Protein AF-A0A7X6QFK6-F1 (afdb_monomer)

Nearest PDB structures (foldseek):
  3dzd-ass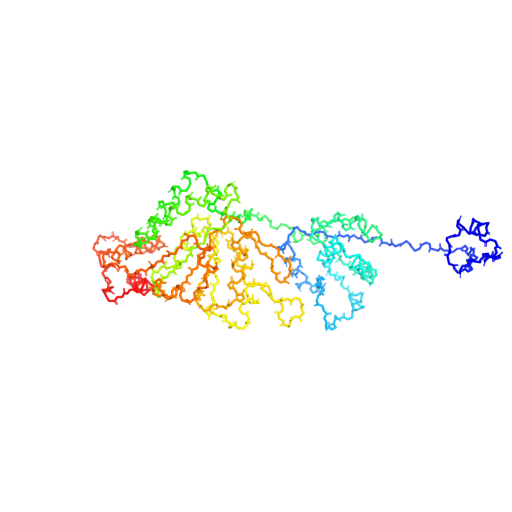embly1_B  TM=4.446E-01  e=6.321E-12  Aquifex aeolicus
  1ny6-assembly1_B  TM=6.479E-01  e=3.350E-08  Aquifex aeolicus
  6luf-assembly5_E  TM=6.424E-01  e=7.458E-08  Vibrio cholerae O395
  3m0e-assembly1_A  TM=6.246E-01  e=5.604E-08  Aquifex aeolicus
  1ny5-assembly1_A  TM=4.525E-01  e=1.952E-10  Aquifex aeolicus

Structure (mmCIF, N/CA/C/O backbone):
data_AF-A0A7X6QFK6-F1
#
_entry.id   AF-A0A7X6QFK6-F1
#
loop_
_atom_site.group_PDB
_atom_site.id
_atom_site.type_symbol
_atom_site.label_atom_id
_atom_site.label_alt_id
_atom_site.label_comp_id
_atom_site.label_asym_id
_atom_site.label_entity_id
_atom_site.label_seq_id
_atom_site.pdbx_PDB_ins_code
_atom_site.Cartn_x
_atom_site.Cartn_y
_atom_site.Cartn_z
_atom_site.occupancy
_atom_site.B_iso_or_equiv
_atom_site.auth_seq_id
_atom_site.auth_comp_id
_atom_site.auth_asym_id
_atom_site.auth_atom_id
_atom_site.pdbx_PDB_model_num
ATOM 1 N N . MET A 1 1 ? 51.053 -18.551 -40.494 1.00 74.31 1 MET A N 1
ATOM 2 C CA . MET A 1 1 ? 49.584 -18.649 -40.630 1.00 74.31 1 MET A CA 1
ATOM 3 C C . MET A 1 1 ? 49.160 -19.982 -40.041 1.00 74.31 1 MET A C 1
ATOM 5 O O . MET A 1 1 ? 49.882 -20.949 -40.244 1.00 74.31 1 MET A O 1
ATOM 9 N N . ILE A 1 2 ? 48.071 -20.024 -39.275 1.00 84.88 2 ILE A N 1
ATOM 10 C CA . ILE A 1 2 ? 47.589 -21.254 -38.631 1.00 84.88 2 ILE A CA 1
ATOM 11 C C . ILE A 1 2 ? 46.353 -21.729 -39.391 1.00 84.88 2 ILE A C 1
ATOM 13 O O . ILE A 1 2 ? 45.467 -20.930 -39.682 1.00 84.88 2 ILE A O 1
ATOM 17 N N . VAL A 1 3 ? 46.311 -23.015 -39.727 1.00 84.56 3 VAL A N 1
ATOM 18 C CA . VAL A 1 3 ? 45.181 -23.673 -40.389 1.00 84.56 3 VAL A CA 1
ATOM 19 C C . VAL A 1 3 ? 44.945 -25.019 -39.707 1.00 84.56 3 VAL A C 1
ATOM 21 O O . VAL A 1 3 ? 45.890 -25.616 -39.190 1.00 84.56 3 VAL A O 1
ATOM 24 N N . ARG A 1 4 ? 43.696 -25.492 -39.665 1.00 82.19 4 ARG A N 1
ATOM 25 C CA . ARG A 1 4 ? 43.393 -26.828 -39.132 1.00 82.19 4 ARG A CA 1
ATOM 26 C C . ARG A 1 4 ? 44.093 -27.913 -39.964 1.00 82.19 4 ARG A C 1
ATOM 28 O O . ARG A 1 4 ? 44.206 -27.771 -41.181 1.00 82.19 4 ARG A O 1
ATOM 35 N N . GLU A 1 5 ? 44.552 -28.985 -39.310 1.00 82.25 5 GLU A N 1
ATOM 36 C CA . GLU A 1 5 ? 45.359 -30.058 -39.929 1.00 82.25 5 GLU A CA 1
ATOM 37 C C . GLU A 1 5 ? 44.652 -30.692 -41.139 1.00 82.25 5 GLU A C 1
ATOM 39 O O . GLU A 1 5 ? 45.277 -30.894 -42.178 1.00 82.25 5 GLU A O 1
ATOM 44 N N . ASP A 1 6 ? 43.333 -30.885 -41.056 1.00 85.62 6 ASP A N 1
ATOM 45 C CA . ASP A 1 6 ? 42.484 -31.436 -42.121 1.00 85.62 6 ASP A CA 1
ATOM 46 C C . ASP A 1 6 ? 42.379 -30.545 -43.372 1.00 85.62 6 ASP A C 1
ATOM 48 O O . ASP A 1 6 ? 41.978 -31.003 -44.441 1.00 85.62 6 ASP A O 1
ATOM 52 N N . LEU A 1 7 ? 42.761 -29.272 -43.262 1.00 87.62 7 LEU A N 1
ATOM 53 C CA . LEU A 1 7 ? 42.743 -28.294 -44.351 1.00 87.62 7 LEU A CA 1
ATOM 54 C C . LEU A 1 7 ? 44.151 -27.928 -44.851 1.00 87.62 7 LEU A C 1
ATOM 56 O O . LEU A 1 7 ? 44.278 -27.143 -45.793 1.00 87.62 7 LEU A O 1
ATOM 60 N N . SER A 1 8 ? 45.202 -28.492 -44.250 1.00 87.12 8 SER A N 1
ATOM 61 C CA . SER A 1 8 ? 46.599 -28.120 -44.510 1.00 87.12 8 SER A CA 1
ATOM 62 C C . SER A 1 8 ? 47.038 -28.370 -45.960 1.00 87.12 8 SER A C 1
ATOM 64 O O . SER A 1 8 ? 47.570 -27.466 -46.603 1.00 87.12 8 SER A O 1
ATOM 66 N N . GLU A 1 9 ? 46.726 -29.537 -46.531 1.00 85.75 9 GLU A N 1
ATOM 67 C CA . GLU A 1 9 ? 47.045 -29.849 -47.934 1.00 85.75 9 GLU A CA 1
ATOM 68 C C . GLU A 1 9 ? 46.291 -28.951 -48.921 1.00 85.75 9 GLU A C 1
ATOM 70 O O . GLU A 1 9 ? 46.848 -28.492 -49.919 1.00 85.75 9 GLU A O 1
ATOM 75 N N . ARG A 1 10 ? 45.021 -28.641 -48.630 1.00 87.44 10 ARG A N 1
ATOM 76 C CA . ARG A 1 10 ? 44.223 -27.733 -49.469 1.00 87.44 10 ARG A CA 1
ATOM 77 C C . ARG A 1 10 ? 44.793 -26.319 -49.465 1.00 87.44 10 ARG A C 1
ATOM 79 O O . ARG A 1 10 ? 44.784 -25.664 -50.505 1.00 87.44 10 ARG A O 1
ATOM 86 N N . ALA A 1 11 ? 45.303 -25.858 -48.324 1.00 86.19 11 ALA A N 1
ATOM 87 C CA . ALA A 1 11 ? 45.937 -24.551 -48.215 1.00 86.19 11 ALA A CA 1
ATOM 88 C C . ALA A 1 11 ? 47.232 -24.467 -49.043 1.00 86.19 11 ALA A C 1
ATOM 90 O O . ALA A 1 11 ? 47.430 -23.473 -49.740 1.00 86.19 11 ALA A O 1
ATOM 91 N N . LEU A 1 12 ? 48.065 -25.516 -49.040 1.00 89.69 12 LEU A N 1
ATOM 92 C CA . LEU A 1 12 ? 49.269 -25.583 -49.884 1.00 89.69 12 LEU A CA 1
ATOM 93 C C . LEU A 1 12 ? 48.922 -25.576 -51.379 1.00 89.69 12 LEU A C 1
ATOM 95 O O . LEU A 1 12 ? 49.557 -24.871 -52.158 1.00 89.69 12 LEU A O 1
ATOM 99 N N . ASN A 1 13 ? 47.865 -26.290 -51.772 1.00 87.88 13 ASN A N 1
ATOM 100 C CA . ASN A 1 13 ? 47.426 -26.343 -53.168 1.00 87.88 13 ASN A CA 1
ATOM 101 C C . ASN A 1 13 ? 46.854 -25.010 -53.675 1.00 87.88 13 ASN A C 1
ATOM 103 O O . ASN A 1 13 ? 47.034 -24.671 -54.844 1.00 87.88 13 ASN A O 1
ATOM 107 N N . HIS A 1 14 ? 46.154 -24.253 -52.825 1.00 90.19 14 HIS A N 1
ATOM 108 C CA . HIS A 1 14 ? 45.553 -22.976 -53.222 1.00 90.19 14 HIS A CA 1
ATOM 109 C C . HIS A 1 14 ? 46.510 -21.787 -53.149 1.00 90.19 14 HIS A C 1
ATOM 111 O O . HIS A 1 14 ? 46.311 -20.809 -53.870 1.00 90.19 14 HIS A O 1
ATOM 117 N N . PHE A 1 15 ? 47.556 -21.871 -52.327 1.00 89.00 15 PHE A N 1
ATOM 118 C CA . PHE A 1 15 ? 48.525 -20.792 -52.145 1.00 89.00 15 PHE A CA 1
ATOM 119 C C . PHE A 1 15 ? 49.977 -21.270 -52.336 1.00 89.00 15 PHE A C 1
ATOM 121 O O . PHE A 1 15 ? 50.819 -21.035 -51.465 1.00 89.00 15 PHE A O 1
ATOM 128 N N . PRO A 1 16 ? 50.307 -21.888 -53.488 1.00 85.31 16 PRO A N 1
ATOM 129 C CA . PRO A 1 16 ? 51.592 -22.561 -53.700 1.00 85.31 16 PRO A CA 1
ATOM 130 C C . PRO A 1 16 ? 52.786 -21.602 -53.789 1.00 85.31 16 PRO A C 1
ATOM 132 O O . PRO A 1 16 ? 53.926 -22.026 -53.674 1.00 85.31 16 PRO A O 1
ATOM 135 N N . PHE A 1 17 ? 52.538 -20.307 -54.003 1.00 88.50 17 PHE A N 1
ATOM 136 C CA . PHE A 1 17 ? 53.576 -19.270 -54.038 1.00 88.50 17 PHE A CA 1
ATOM 137 C C . PHE A 1 17 ? 53.735 -18.529 -52.704 1.00 88.50 17 PHE A C 1
ATOM 139 O O . PHE A 1 17 ? 54.580 -17.645 -52.592 1.00 88.50 17 PHE A O 1
ATOM 146 N N . VAL A 1 18 ? 52.888 -18.840 -51.718 1.00 87.50 18 VAL A N 1
ATOM 147 C CA . VAL A 1 18 ? 52.892 -18.196 -50.395 1.00 87.50 18 VAL A CA 1
ATOM 148 C C . VAL A 1 18 ? 53.382 -19.165 -49.319 1.00 87.50 18 VAL A C 1
ATOM 150 O O . VAL A 1 18 ? 54.033 -18.735 -48.369 1.00 87.50 18 VAL A O 1
ATOM 153 N N . PHE A 1 19 ? 53.091 -20.464 -49.456 1.00 86.50 19 PHE A N 1
ATOM 154 C CA . PHE A 1 19 ? 53.460 -21.483 -48.475 1.00 86.50 19 PHE A CA 1
ATOM 155 C C . PHE A 1 19 ? 54.061 -22.716 -49.146 1.00 86.50 19 PHE A C 1
ATOM 157 O O . PHE A 1 19 ? 53.434 -23.322 -50.009 1.00 86.50 19 PHE A O 1
ATOM 164 N N . ASP A 1 20 ? 55.236 -23.130 -48.672 1.00 85.75 20 ASP A N 1
ATOM 165 C CA . ASP A 1 20 ? 55.947 -24.282 -49.236 1.00 85.75 20 ASP A CA 1
ATOM 166 C C . ASP A 1 20 ? 55.657 -25.592 -48.490 1.00 85.75 20 ASP A C 1
ATOM 168 O O . ASP A 1 20 ? 55.688 -26.672 -49.078 1.00 85.75 20 ASP A O 1
ATOM 172 N N . LYS A 1 21 ? 55.428 -25.526 -47.170 1.00 87.62 21 LYS A N 1
ATOM 173 C CA . LYS A 1 21 ? 55.249 -26.698 -46.296 1.00 87.62 21 LYS A CA 1
ATOM 174 C C . LYS A 1 21 ? 54.361 -26.386 -45.095 1.00 87.62 21 LYS A C 1
ATOM 176 O O . LYS A 1 21 ? 54.321 -25.254 -44.616 1.00 87.62 21 LYS A O 1
ATOM 181 N N . CYS A 1 22 ? 53.718 -27.423 -44.562 1.00 85.19 22 CYS A N 1
ATOM 182 C CA . CYS A 1 22 ? 52.995 -27.379 -43.294 1.00 85.19 22 CYS A CA 1
ATOM 183 C C . CYS A 1 22 ? 53.758 -28.146 -42.210 1.00 85.19 22 CYS A C 1
ATOM 185 O O . CYS A 1 22 ? 54.304 -29.218 -42.465 1.00 85.19 22 CYS A O 1
ATOM 187 N N . TYR A 1 23 ? 53.750 -27.604 -40.994 1.00 84.31 23 TYR A N 1
ATOM 188 C CA . TYR A 1 23 ? 54.300 -28.242 -39.801 1.00 84.31 23 TYR A CA 1
ATOM 189 C C . TYR A 1 23 ? 53.228 -28.230 -38.707 1.00 84.31 23 TYR A C 1
ATOM 191 O O . TYR A 1 23 ? 52.547 -27.210 -38.554 1.00 84.31 23 TYR A O 1
ATOM 199 N N . PRO A 1 24 ? 53.052 -29.323 -37.948 1.00 80.25 24 PRO A N 1
ATOM 200 C CA . PRO A 1 24 ? 52.184 -29.296 -36.784 1.00 80.25 24 PRO A CA 1
ATOM 201 C C . PRO A 1 24 ? 52.783 -28.352 -35.732 1.00 80.25 24 PRO A C 1
ATOM 203 O O . PRO A 1 24 ? 53.994 -28.343 -35.513 1.00 80.25 24 PRO A O 1
ATOM 206 N N . ILE A 1 25 ? 51.935 -27.539 -35.095 1.00 79.88 25 ILE A N 1
ATOM 207 C CA . ILE A 1 25 ? 52.366 -26.548 -34.087 1.00 79.88 25 ILE A CA 1
ATOM 208 C C . ILE A 1 25 ? 52.983 -27.240 -32.865 1.00 79.88 25 ILE A C 1
ATOM 210 O O . ILE A 1 25 ? 53.887 -26.696 -32.236 1.00 79.88 25 ILE A O 1
ATOM 214 N N . TYR A 1 26 ? 52.533 -28.461 -32.575 1.00 72.25 26 TYR A N 1
ATOM 215 C CA . TYR A 1 26 ? 53.070 -29.310 -31.523 1.00 72.25 26 TYR A CA 1
ATOM 216 C C . TYR A 1 26 ? 53.532 -30.642 -32.128 1.00 72.25 26 TYR A C 1
ATOM 218 O O . TYR A 1 26 ? 52.830 -31.193 -32.982 1.00 72.25 26 TYR A O 1
ATOM 226 N N . PRO A 1 27 ? 54.692 -31.184 -31.721 1.00 68.75 27 PRO A N 1
ATOM 227 C CA . PRO A 1 27 ? 55.084 -32.534 -32.107 1.00 68.75 27 PRO A CA 1
ATOM 228 C C . PRO A 1 27 ? 54.018 -33.521 -31.617 1.00 68.75 27 PRO A C 1
ATOM 230 O O . PRO A 1 27 ? 53.600 -33.445 -30.462 1.00 68.75 27 PRO A O 1
ATOM 233 N N . LYS A 1 28 ? 53.561 -34.435 -32.487 1.00 57.19 28 LYS A N 1
ATOM 234 C CA . LYS A 1 28 ? 52.674 -35.528 -32.060 1.00 57.19 28 LYS A CA 1
ATOM 235 C C . LYS A 1 28 ? 53.421 -36.305 -30.968 1.00 57.19 28 LYS A C 1
ATOM 237 O O . LYS A 1 28 ? 54.517 -36.789 -31.266 1.00 57.19 28 LYS A O 1
ATOM 242 N N . PRO A 1 29 ? 52.904 -36.382 -29.729 1.00 51.09 29 PRO A N 1
ATOM 243 C CA . PRO A 1 29 ? 53.565 -37.164 -28.700 1.00 51.09 29 PRO A CA 1
ATOM 244 C C . PRO A 1 29 ? 53.662 -38.608 -29.196 1.00 51.09 29 PRO A C 1
ATOM 246 O O . PRO A 1 29 ? 52.747 -39.111 -29.857 1.00 51.09 29 PRO A O 1
ATOM 249 N N . ALA A 1 30 ? 54.799 -39.258 -28.937 1.00 50.25 30 ALA A N 1
ATOM 250 C CA . ALA A 1 30 ? 54.877 -40.702 -29.086 1.00 50.25 30 ALA A CA 1
ATOM 251 C C . ALA A 1 30 ? 53.723 -41.290 -28.268 1.00 50.25 30 ALA A C 1
ATOM 253 O O . ALA A 1 30 ? 53.511 -40.853 -27.139 1.00 50.25 30 ALA A O 1
ATOM 254 N N . MET A 1 31 ? 52.949 -42.214 -28.843 1.00 48.03 31 MET A N 1
ATOM 255 C CA . MET A 1 31 ? 51.958 -42.963 -28.075 1.00 48.03 31 MET A CA 1
ATOM 256 C C . MET A 1 31 ? 52.710 -43.779 -27.021 1.00 48.03 31 MET A C 1
ATOM 258 O O . MET A 1 31 ? 53.103 -44.918 -27.266 1.00 48.03 31 MET A O 1
ATOM 262 N N . GLU A 1 32 ? 52.955 -43.177 -25.862 1.00 42.97 32 GLU A N 1
ATOM 263 C CA . GLU A 1 32 ? 53.279 -43.909 -24.658 1.00 42.97 32 GLU A CA 1
ATOM 264 C C . GLU A 1 32 ? 52.001 -44.642 -24.257 1.00 42.97 32 GLU A C 1
ATOM 266 O O . GLU A 1 32 ? 50.949 -44.058 -23.997 1.00 42.97 32 GLU A O 1
ATOM 271 N N . SER A 1 33 ? 52.080 -45.968 -24.294 1.00 48.78 33 SER A N 1
ATOM 272 C CA . SER A 1 33 ? 51.096 -46.869 -23.713 1.00 48.78 33 SER A CA 1
ATOM 273 C C . SER A 1 33 ? 50.981 -46.561 -22.220 1.00 48.78 33 SER A C 1
ATOM 275 O O . SER A 1 33 ? 51.741 -47.100 -21.417 1.00 48.78 33 SER A O 1
ATOM 277 N N . GLY A 1 34 ? 50.077 -45.650 -21.869 1.00 46.41 34 GLY A N 1
ATOM 278 C CA . GLY A 1 34 ? 49.963 -45.163 -20.502 1.00 46.41 34 GLY A CA 1
ATOM 279 C C . GLY A 1 34 ? 49.244 -43.834 -20.311 1.00 46.41 34 GLY A C 1
ATOM 280 O O . GLY A 1 34 ? 49.260 -43.353 -19.184 1.00 46.41 34 GLY A O 1
ATOM 281 N N . ASP A 1 35 ? 48.589 -43.256 -21.326 1.00 36.50 35 ASP A N 1
ATOM 282 C CA . ASP A 1 35 ? 47.618 -42.190 -21.069 1.00 36.50 35 ASP A CA 1
ATOM 283 C C . ASP A 1 35 ? 46.453 -42.793 -20.277 1.00 36.50 35 ASP A C 1
ATOM 285 O O . ASP A 1 35 ? 45.477 -43.317 -20.822 1.00 36.50 35 ASP A O 1
ATOM 289 N N . THR A 1 36 ? 46.563 -42.751 -18.950 1.00 38.53 36 THR A N 1
ATOM 290 C CA . THR A 1 36 ? 45.394 -42.743 -18.087 1.00 38.53 36 THR A CA 1
ATOM 291 C C . THR A 1 36 ? 44.536 -41.594 -18.579 1.00 38.53 36 THR A C 1
ATOM 293 O O . THR A 1 36 ? 44.833 -40.434 -18.304 1.00 38.53 36 THR A O 1
ATOM 296 N N . ILE A 1 37 ? 43.487 -41.913 -19.339 1.00 40.56 37 ILE A N 1
ATOM 297 C CA . ILE A 1 37 ? 42.367 -41.002 -19.534 1.00 40.56 37 ILE A CA 1
ATOM 298 C C . ILE A 1 37 ? 41.998 -40.569 -18.120 1.00 40.56 37 ILE A C 1
ATOM 300 O O . ILE A 1 37 ? 41.553 -41.398 -17.324 1.00 40.56 37 ILE A O 1
ATOM 304 N N . HIS A 1 38 ? 42.267 -39.310 -17.776 1.00 42.09 38 HIS A N 1
ATOM 305 C CA . HIS A 1 38 ? 41.799 -38.744 -16.525 1.00 42.09 38 HIS A CA 1
ATOM 306 C C . HIS A 1 38 ? 40.276 -38.808 -16.591 1.00 42.09 38 HIS A C 1
ATOM 308 O O . HIS A 1 38 ? 39.628 -37.984 -17.231 1.00 42.09 38 HIS A O 1
ATOM 314 N N . THR A 1 39 ? 39.693 -39.847 -15.998 1.00 42.06 39 THR A N 1
ATOM 315 C CA . THR A 1 39 ? 38.255 -39.927 -15.799 1.00 42.06 39 THR A CA 1
ATOM 316 C C . THR A 1 39 ? 37.918 -38.831 -14.805 1.00 42.06 39 THR A C 1
ATOM 318 O O . THR A 1 39 ? 38.111 -39.004 -13.601 1.00 42.06 39 THR A O 1
ATOM 321 N N . VAL A 1 40 ? 37.483 -37.676 -15.309 1.00 53.78 40 VAL A N 1
ATOM 322 C CA . VAL A 1 40 ? 36.908 -36.624 -14.474 1.00 53.78 40 VAL A CA 1
ATOM 323 C C . VAL A 1 40 ? 35.682 -37.243 -13.813 1.00 53.78 40 VAL A C 1
ATOM 325 O O . VAL A 1 40 ? 34.710 -37.597 -14.483 1.00 53.78 40 VAL A O 1
ATOM 328 N N . SER A 1 41 ? 35.757 -37.465 -12.502 1.00 64.38 41 SER A N 1
ATOM 329 C CA . SER A 1 41 ? 34.610 -37.938 -11.736 1.00 64.38 41 SER A CA 1
ATOM 330 C C . SER A 1 41 ? 33.581 -36.816 -11.724 1.00 64.38 41 SER A C 1
ATOM 332 O O . SER A 1 41 ? 33.736 -35.840 -10.990 1.00 64.38 41 SER A O 1
ATOM 334 N N . ARG A 1 42 ? 32.544 -36.944 -12.556 1.00 81.31 42 ARG A N 1
ATOM 335 C CA . ARG A 1 42 ? 31.425 -35.999 -12.583 1.00 81.31 42 ARG A CA 1
ATOM 336 C C . ARG A 1 42 ? 30.804 -35.916 -11.191 1.00 81.31 42 ARG A C 1
ATOM 338 O O . ARG A 1 42 ? 30.579 -36.931 -10.533 1.00 81.31 42 ARG A O 1
ATOM 345 N N . LYS A 1 43 ? 30.557 -34.696 -10.733 1.00 85.56 43 LYS A N 1
ATOM 346 C CA . LYS A 1 43 ? 29.966 -34.405 -9.431 1.00 85.56 43 LYS A CA 1
ATOM 347 C C . LYS A 1 43 ? 28.453 -34.575 -9.503 1.00 85.56 43 LYS A C 1
ATOM 349 O O . LYS A 1 43 ? 27.838 -34.525 -10.571 1.00 85.56 43 LYS A O 1
ATOM 354 N N . ARG A 1 44 ? 27.839 -34.751 -8.338 1.00 88.62 44 ARG A N 1
ATOM 355 C CA . ARG A 1 44 ? 26.387 -34.674 -8.201 1.00 88.62 44 ARG A CA 1
ATOM 356 C C . ARG A 1 44 ? 26.007 -33.249 -7.825 1.00 88.62 44 ARG A C 1
ATOM 358 O O . ARG A 1 44 ? 26.570 -32.701 -6.880 1.00 88.62 44 ARG A O 1
ATOM 365 N N . LEU A 1 45 ? 25.082 -32.667 -8.577 1.00 93.69 45 LEU A N 1
ATOM 366 C CA . LEU A 1 45 ? 24.488 -31.374 -8.265 1.00 93.69 45 LEU A CA 1
ATOM 367 C C . LEU A 1 45 ? 23.323 -31.583 -7.297 1.00 93.69 45 LEU A C 1
ATOM 369 O O . LEU A 1 45 ? 22.616 -32.589 -7.399 1.00 93.69 45 LEU A O 1
ATOM 373 N N . TYR A 1 46 ? 23.092 -30.641 -6.389 1.00 95.44 46 TYR A N 1
ATOM 374 C CA . TYR A 1 46 ? 21.926 -30.687 -5.516 1.00 95.44 46 TYR A CA 1
ATOM 375 C C . TYR A 1 46 ? 20.990 -29.513 -5.760 1.00 95.44 46 TYR A C 1
ATOM 377 O O . TYR A 1 46 ? 21.435 -28.397 -6.001 1.00 95.44 46 TYR A O 1
ATOM 385 N N . THR A 1 47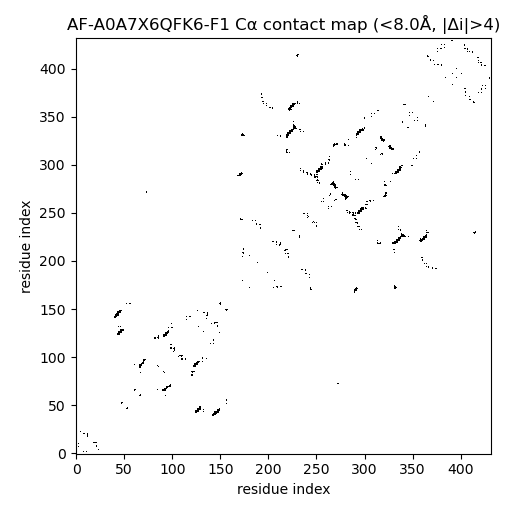 ? 19.685 -29.753 -5.711 1.00 93.56 47 THR A N 1
ATOM 386 C CA . THR A 1 47 ? 18.678 -28.713 -5.920 1.00 93.56 47 THR A CA 1
ATOM 387 C C . THR A 1 47 ? 17.980 -28.334 -4.628 1.00 93.56 47 THR A C 1
ATOM 389 O O . THR A 1 47 ? 17.724 -29.192 -3.785 1.00 93.56 47 THR A O 1
ATOM 392 N N . TYR A 1 48 ? 17.603 -27.066 -4.509 1.00 92.38 48 TYR A N 1
ATOM 393 C CA . TYR A 1 48 ? 16.676 -26.578 -3.490 1.00 92.38 48 TYR A CA 1
ATOM 394 C C . TYR A 1 48 ? 15.474 -25.891 -4.150 1.00 92.38 48 TYR A C 1
ATOM 396 O O . TYR A 1 48 ? 15.557 -25.387 -5.270 1.00 92.38 48 TYR A O 1
ATOM 404 N N . SER A 1 49 ? 14.330 -25.880 -3.469 1.00 86.25 49 SER A N 1
ATOM 405 C CA . SER A 1 49 ? 13.040 -25.520 -4.077 1.00 86.25 49 SER A CA 1
ATOM 406 C C . SER A 1 49 ? 12.798 -24.011 -4.178 1.00 86.25 49 SER A C 1
ATOM 408 O O . SER A 1 49 ? 12.276 -23.533 -5.182 1.00 86.25 49 SER A O 1
ATOM 410 N N . ASN A 1 50 ? 13.153 -23.246 -3.144 1.00 81.25 50 ASN A N 1
ATOM 411 C CA . ASN A 1 50 ? 12.936 -21.799 -3.079 1.00 81.25 50 ASN A CA 1
ATOM 412 C C . ASN A 1 50 ? 13.885 -21.133 -2.064 1.00 81.25 50 ASN A C 1
ATOM 414 O O . ASN A 1 50 ? 14.649 -21.807 -1.375 1.00 81.25 50 ASN A O 1
ATOM 418 N N . ASN A 1 51 ? 13.809 -19.805 -1.942 1.00 77.00 51 ASN A N 1
ATOM 419 C CA . ASN A 1 51 ? 14.658 -19.040 -1.023 1.00 77.00 51 ASN A CA 1
ATOM 420 C C . ASN A 1 51 ? 14.466 -19.425 0.451 1.00 77.00 51 ASN A C 1
ATOM 422 O O . ASN A 1 51 ? 15.442 -19.447 1.189 1.00 77.00 51 ASN A O 1
ATOM 426 N N . ALA A 1 52 ? 13.254 -19.792 0.879 1.00 74.56 52 ALA A N 1
ATOM 427 C CA . ALA A 1 52 ? 13.032 -20.263 2.249 1.00 74.56 52 ALA A CA 1
ATOM 428 C C . ALA A 1 52 ? 13.744 -21.605 2.504 1.00 74.56 52 ALA A C 1
ATOM 430 O O . ALA A 1 52 ? 14.284 -21.843 3.582 1.00 74.56 52 ALA A O 1
ATOM 431 N N . HIS A 1 53 ? 13.799 -22.484 1.498 1.00 84.88 53 HIS A N 1
ATOM 432 C CA . HIS A 1 53 ? 14.587 -23.712 1.568 1.00 84.88 53 HIS A CA 1
ATOM 433 C C . HIS A 1 53 ? 16.093 -23.398 1.612 1.00 84.88 53 HIS A C 1
ATOM 435 O O . HIS A 1 53 ? 16.808 -24.009 2.400 1.00 84.88 53 HIS A O 1
ATOM 441 N N . LEU A 1 54 ? 16.561 -22.402 0.850 1.00 85.38 54 LEU A N 1
ATOM 442 C CA . LEU A 1 54 ? 17.948 -21.923 0.903 1.00 85.38 54 LEU A CA 1
ATOM 443 C C . LEU A 1 54 ? 18.333 -21.369 2.282 1.00 85.38 54 LEU A C 1
ATOM 445 O O . LEU A 1 54 ? 19.385 -21.726 2.804 1.00 85.38 54 LEU A O 1
ATOM 449 N N . GLU A 1 55 ? 17.476 -20.556 2.901 1.00 79.00 55 GLU A N 1
ATOM 450 C CA . GLU A 1 55 ? 17.692 -20.035 4.259 1.00 79.00 55 GLU A CA 1
ATOM 451 C C . GLU A 1 55 ? 17.853 -21.172 5.276 1.00 79.00 55 GLU A C 1
ATOM 453 O O . GLU A 1 55 ? 18.800 -21.169 6.061 1.00 79.00 55 GLU A O 1
ATOM 458 N N . ARG A 1 56 ? 17.020 -22.216 5.193 1.00 82.62 56 ARG A N 1
ATOM 459 C CA . ARG A 1 56 ? 17.149 -23.408 6.051 1.00 82.62 56 ARG A CA 1
ATOM 460 C C . ARG A 1 56 ? 18.454 -24.174 5.816 1.00 82.62 56 ARG A C 1
ATOM 462 O O . ARG A 1 56 ? 19.028 -24.704 6.764 1.00 82.62 56 ARG A O 1
ATOM 469 N N . ILE A 1 57 ? 18.944 -24.230 4.576 1.00 84.62 57 ILE A N 1
ATOM 470 C CA . ILE A 1 57 ? 20.252 -24.827 4.257 1.00 84.62 57 ILE A CA 1
ATOM 471 C C . ILE A 1 57 ? 21.379 -24.009 4.899 1.00 84.62 57 ILE A C 1
ATOM 473 O O . ILE A 1 57 ? 22.301 -24.591 5.468 1.00 84.62 57 ILE A O 1
ATOM 477 N N . ILE A 1 58 ? 21.291 -22.676 4.855 1.00 79.06 58 ILE A N 1
ATOM 478 C CA . ILE A 1 58 ? 22.256 -21.768 5.493 1.00 79.06 58 ILE A CA 1
ATOM 479 C C . ILE A 1 58 ? 22.253 -21.963 7.011 1.00 79.06 58 ILE A C 1
ATOM 481 O O . ILE A 1 58 ? 23.313 -22.117 7.615 1.00 79.06 58 ILE A O 1
ATOM 485 N N . GLU A 1 59 ? 21.076 -22.006 7.634 1.00 76.62 59 GLU A N 1
ATOM 486 C CA . GLU A 1 59 ? 20.938 -22.254 9.071 1.00 76.62 59 GLU A CA 1
ATOM 487 C C . GLU A 1 59 ? 21.528 -23.609 9.473 1.00 76.62 59 GLU A C 1
ATOM 489 O O . GLU A 1 59 ? 22.289 -23.687 10.440 1.00 76.62 59 GLU A O 1
ATOM 494 N N . LEU A 1 60 ? 21.243 -24.668 8.708 1.00 85.38 60 LEU A N 1
ATOM 495 C CA . LEU A 1 60 ? 21.821 -25.994 8.924 1.00 85.38 60 LEU A CA 1
ATOM 496 C C . LEU A 1 60 ? 23.346 -25.966 8.795 1.00 85.38 60 LEU A C 1
ATOM 498 O O . LEU A 1 60 ? 24.046 -26.560 9.621 1.00 85.38 60 LEU A O 1
ATOM 502 N N . ALA A 1 61 ? 23.870 -25.267 7.786 1.00 80.69 61 ALA A N 1
ATOM 503 C CA . ALA A 1 61 ? 25.303 -25.123 7.581 1.00 80.69 61 ALA A CA 1
ATOM 504 C C . ALA A 1 61 ? 25.965 -24.413 8.772 1.00 80.69 61 ALA A C 1
ATOM 506 O O . ALA A 1 61 ? 26.962 -24.908 9.293 1.00 80.69 61 ALA A O 1
ATOM 507 N N . ILE A 1 62 ? 25.361 -23.337 9.288 1.00 75.19 62 ILE A N 1
ATOM 508 C CA . ILE A 1 62 ? 25.829 -22.636 10.495 1.00 75.19 62 ILE A CA 1
ATOM 509 C C . ILE A 1 62 ? 25.800 -23.568 11.714 1.00 75.19 62 ILE A C 1
ATOM 511 O O . ILE A 1 62 ? 26.802 -23.689 12.418 1.00 75.19 62 ILE A O 1
ATOM 515 N N . GLN A 1 63 ? 24.686 -24.270 11.949 1.00 79.50 63 GLN A N 1
ATOM 516 C CA . GLN A 1 63 ? 24.530 -25.188 13.086 1.00 79.50 63 GLN A CA 1
ATOM 517 C C . GLN A 1 63 ? 25.562 -26.320 13.076 1.00 79.50 63 GLN A C 1
ATOM 519 O O . GLN A 1 63 ? 26.049 -26.732 14.129 1.00 79.50 63 GLN A O 1
ATOM 524 N N . ARG A 1 64 ? 25.903 -26.831 11.889 1.00 82.31 64 ARG A N 1
ATOM 525 C CA . ARG A 1 64 ? 26.886 -27.909 11.708 1.00 82.31 64 ARG A CA 1
ATOM 526 C C . ARG A 1 64 ? 28.303 -27.417 11.447 1.00 82.31 64 ARG A C 1
ATOM 528 O O . ARG A 1 64 ? 29.193 -28.242 11.246 1.00 82.31 64 ARG A O 1
ATOM 535 N N . ASN A 1 65 ? 28.514 -26.102 11.475 1.00 80.25 65 ASN A N 1
ATOM 536 C CA . ASN A 1 65 ? 29.789 -25.468 11.165 1.00 80.25 65 ASN A CA 1
ATOM 537 C C . ASN A 1 65 ? 30.345 -25.903 9.788 1.00 80.25 65 ASN A C 1
ATOM 539 O O . ASN A 1 65 ? 31.548 -26.109 9.622 1.00 80.25 65 ASN A O 1
ATOM 543 N N . ILE A 1 66 ? 29.445 -26.094 8.817 1.00 82.81 66 ILE A N 1
ATOM 544 C CA . ILE A 1 66 ? 29.751 -26.362 7.411 1.00 82.81 66 ILE A CA 1
ATOM 545 C C . ILE A 1 66 ? 29.981 -25.006 6.735 1.00 82.81 66 ILE A C 1
ATOM 547 O O . ILE A 1 66 ? 29.105 -24.141 6.809 1.00 82.81 66 ILE A O 1
ATOM 551 N N . PRO A 1 67 ? 31.119 -24.787 6.060 1.00 79.12 67 PRO A N 1
ATOM 552 C CA . PRO A 1 67 ? 31.332 -23.545 5.333 1.00 79.12 67 PRO A CA 1
ATOM 553 C C . PRO A 1 67 ? 30.322 -23.421 4.182 1.00 79.12 67 PRO A C 1
ATOM 555 O O . PRO A 1 67 ? 30.166 -24.348 3.389 1.00 79.12 67 PRO A O 1
ATOM 558 N N . PHE A 1 68 ? 29.642 -22.280 4.094 1.00 81.69 68 PHE A N 1
ATOM 559 C CA . PHE A 1 68 ? 28.618 -22.016 3.084 1.00 81.69 68 PHE A CA 1
ATOM 560 C C . PHE A 1 68 ? 28.971 -20.768 2.272 1.00 81.69 68 PHE A C 1
ATOM 562 O O . PHE A 1 68 ? 29.313 -19.733 2.847 1.00 81.69 68 PHE A O 1
ATOM 569 N N . PHE A 1 69 ? 28.864 -20.852 0.945 1.00 76.44 69 PHE A N 1
ATOM 570 C CA . PHE A 1 69 ? 29.191 -19.760 0.027 1.00 76.44 69 PHE A CA 1
ATOM 571 C C . PHE A 1 69 ? 28.090 -19.560 -1.006 1.00 76.44 69 PHE A C 1
ATOM 573 O O . PHE A 1 69 ? 27.551 -20.522 -1.544 1.00 76.44 69 PHE A O 1
ATOM 580 N N . THR A 1 70 ? 27.808 -18.299 -1.330 1.00 73.19 70 THR A N 1
ATOM 581 C CA . THR A 1 70 ? 26.968 -17.925 -2.474 1.00 73.19 70 THR A CA 1
ATOM 582 C C . THR A 1 70 ? 27.790 -17.069 -3.422 1.00 73.19 70 THR A C 1
ATOM 584 O O . THR A 1 70 ? 28.537 -16.187 -2.986 1.00 73.19 70 THR A O 1
ATOM 587 N N . PHE A 1 71 ? 27.674 -17.318 -4.723 1.00 64.94 71 PHE A N 1
ATOM 588 C CA . PHE A 1 71 ? 28.328 -16.471 -5.712 1.00 64.94 71 PHE A CA 1
ATOM 589 C C . PHE A 1 71 ? 27.493 -15.224 -5.977 1.00 64.94 71 PHE A C 1
ATOM 591 O O . PHE A 1 71 ? 26.483 -15.267 -6.674 1.00 64.94 71 PHE A O 1
ATOM 598 N N . ASN A 1 72 ? 27.956 -14.092 -5.455 1.00 52.16 72 ASN A N 1
ATOM 599 C CA . ASN A 1 72 ? 27.456 -12.776 -5.824 1.00 52.16 72 ASN A CA 1
ATOM 600 C C . ASN A 1 72 ? 28.586 -12.042 -6.561 1.00 52.16 72 ASN A C 1
ATOM 602 O O . ASN A 1 72 ? 29.702 -11.980 -6.050 1.00 52.16 72 ASN A O 1
ATOM 606 N N . GLN A 1 73 ? 28.345 -11.512 -7.764 1.00 38.97 73 GLN A N 1
ATOM 607 C CA . GLN A 1 73 ? 29.390 -10.992 -8.676 1.00 38.97 73 GLN A CA 1
ATOM 608 C C . GLN A 1 73 ? 30.131 -9.724 -8.188 1.00 38.97 73 GLN A C 1
ATOM 610 O O . GLN A 1 73 ? 30.840 -9.072 -8.953 1.00 38.97 73 GLN A O 1
ATOM 615 N N . ALA A 1 74 ? 30.018 -9.369 -6.909 1.00 35.34 74 ALA A N 1
ATOM 616 C CA . ALA A 1 74 ? 30.636 -8.200 -6.305 1.00 35.34 74 ALA A CA 1
ATOM 617 C C . ALA A 1 74 ? 31.604 -8.587 -5.171 1.00 35.34 74 ALA A C 1
ATOM 619 O O . ALA A 1 74 ? 31.286 -8.420 -3.997 1.00 35.34 74 ALA A O 1
ATOM 620 N N . THR A 1 75 ? 32.826 -9.031 -5.490 1.00 31.73 75 THR A N 1
ATOM 621 C CA . THR A 1 75 ? 33.905 -9.115 -4.484 1.00 31.73 75 THR A CA 1
ATOM 622 C C . THR A 1 75 ? 35.184 -8.430 -4.964 1.00 31.73 75 THR A C 1
ATOM 624 O O . THR A 1 75 ? 35.907 -8.938 -5.816 1.00 31.73 75 THR A O 1
ATOM 627 N N . LYS A 1 76 ? 35.473 -7.258 -4.373 1.00 30.81 76 LYS A N 1
ATOM 628 C CA . LYS A 1 76 ? 36.727 -6.480 -4.484 1.00 30.81 76 LYS A CA 1
ATOM 629 C C . LYS A 1 76 ? 37.536 -6.460 -3.168 1.00 30.81 76 LYS A C 1
ATOM 631 O O . LYS A 1 76 ? 38.281 -5.517 -2.912 1.00 30.81 76 LYS A O 1
ATOM 636 N N . ARG A 1 77 ? 37.404 -7.481 -2.313 1.00 27.25 77 ARG A N 1
ATOM 637 C CA . ARG A 1 77 ? 38.265 -7.748 -1.138 1.00 27.25 77 ARG A CA 1
ATOM 638 C C . ARG A 1 77 ? 38.406 -9.263 -0.951 1.00 27.25 77 ARG A C 1
ATOM 640 O O . ARG A 1 77 ? 37.539 -9.972 -1.455 1.00 27.25 77 ARG A O 1
ATOM 647 N N . PRO A 1 78 ? 39.514 -9.747 -0.353 1.00 33.78 78 PRO A N 1
ATOM 648 C CA . PRO A 1 78 ? 39.977 -11.112 -0.558 1.00 33.78 78 PRO A CA 1
ATOM 649 C C . PRO A 1 78 ? 38.910 -12.082 -0.066 1.00 33.78 78 PRO A C 1
ATOM 651 O O . PRO A 1 78 ? 38.555 -12.063 1.112 1.00 33.78 78 PRO A O 1
ATOM 654 N N . ASN A 1 79 ? 38.409 -12.923 -0.974 1.00 44.47 79 ASN A N 1
ATOM 655 C CA . ASN A 1 79 ? 37.859 -14.202 -0.555 1.00 44.47 79 ASN A CA 1
ATOM 656 C C . ASN A 1 79 ? 38.925 -14.850 0.350 1.00 44.47 79 ASN A C 1
ATOM 658 O O . ASN A 1 79 ? 40.115 -14.712 0.029 1.00 44.47 79 ASN A O 1
ATOM 662 N N . PRO A 1 80 ? 38.567 -15.548 1.448 1.00 47.75 80 PRO A N 1
ATOM 663 C CA . PRO A 1 80 ? 39.492 -16.551 1.979 1.00 47.75 80 PRO A CA 1
ATOM 664 C C . PRO A 1 80 ? 39.992 -17.354 0.777 1.00 47.75 80 PRO A C 1
ATOM 666 O O . PRO A 1 80 ? 39.196 -17.567 -0.146 1.00 47.75 80 PRO A O 1
ATOM 669 N N . GLU A 1 81 ? 41.293 -17.660 0.699 1.00 52.28 81 GLU A N 1
ATOM 670 C CA . GLU A 1 81 ? 41.836 -18.253 -0.523 1.00 52.28 81 GLU A CA 1
ATOM 671 C C . GLU A 1 81 ? 40.912 -19.413 -0.919 1.00 52.28 81 GLU A C 1
ATOM 673 O O . GLU A 1 81 ? 40.629 -20.271 -0.090 1.00 52.28 81 GLU A O 1
ATOM 678 N N . LEU A 1 82 ? 40.332 -19.411 -2.125 1.00 54.62 82 LEU A N 1
ATOM 679 C CA . LEU A 1 82 ? 39.411 -20.484 -2.536 1.00 54.62 82 LEU A CA 1
ATOM 680 C C . LEU A 1 82 ? 40.094 -21.865 -2.424 1.00 54.62 82 LEU A C 1
ATOM 682 O O . LEU A 1 82 ? 39.427 -22.878 -2.239 1.00 54.62 82 LEU A O 1
ATOM 686 N N . SER A 1 83 ? 41.432 -21.884 -2.423 1.00 52.91 83 SER A N 1
ATOM 687 C CA . SER A 1 83 ? 42.293 -23.017 -2.080 1.00 52.91 83 SER A CA 1
ATOM 688 C C . SER A 1 83 ? 42.195 -23.513 -0.631 1.00 52.91 83 SER A C 1
ATOM 690 O O . SER A 1 83 ? 42.596 -24.642 -0.370 1.00 52.91 83 SER A O 1
ATOM 692 N N . ASP A 1 84 ? 41.692 -22.729 0.320 1.00 55.59 84 ASP A N 1
ATOM 693 C CA . ASP A 1 84 ? 41.462 -23.135 1.713 1.00 55.59 84 ASP A CA 1
ATOM 694 C C . ASP A 1 84 ? 40.112 -23.836 1.909 1.00 55.59 84 ASP A C 1
ATOM 696 O O . ASP A 1 84 ? 39.934 -24.567 2.886 1.00 55.59 84 ASP A O 1
ATOM 700 N N . LEU A 1 85 ? 39.183 -23.686 0.958 1.00 57.94 85 LEU A N 1
ATOM 701 C CA . LEU A 1 85 ? 37.898 -24.390 0.974 1.00 57.94 85 LEU A CA 1
ATOM 702 C C . LEU A 1 85 ? 38.061 -25.878 0.704 1.00 57.94 85 LEU A C 1
ATOM 704 O O . LEU A 1 85 ? 37.470 -26.698 1.407 1.00 57.94 85 LEU A O 1
ATOM 708 N N . ASP A 1 86 ? 38.934 -26.222 -0.238 1.00 56.84 86 ASP A N 1
ATOM 709 C CA . ASP A 1 86 ? 39.237 -27.616 -0.565 1.00 56.84 86 ASP A CA 1
ATOM 710 C C . ASP A 1 86 ? 40.072 -28.309 0.531 1.00 56.84 86 ASP A C 1
ATOM 712 O O . ASP A 1 86 ? 40.081 -29.532 0.647 1.00 56.84 86 ASP A O 1
ATOM 716 N N . LYS A 1 87 ? 40.732 -27.525 1.400 1.00 59.03 87 LYS A N 1
ATOM 717 C CA . LYS A 1 87 ? 41.478 -28.016 2.576 1.00 59.03 87 LYS A CA 1
ATOM 718 C C . LYS A 1 87 ? 40.595 -28.234 3.805 1.00 59.03 87 LYS A C 1
ATOM 720 O O . LYS A 1 87 ? 41.079 -28.730 4.828 1.00 59.03 87 LYS A O 1
ATOM 725 N N . SER A 1 88 ? 39.326 -27.833 3.753 1.00 62.91 88 SER A N 1
ATOM 726 C CA . SER A 1 88 ? 38.416 -28.016 4.878 1.00 62.91 88 SER A CA 1
ATOM 727 C C . SER A 1 88 ? 38.108 -29.504 5.088 1.00 62.91 88 SER A C 1
ATOM 729 O O . SER A 1 88 ? 37.938 -30.284 4.153 1.00 62.91 88 SER A O 1
ATOM 731 N N . ARG A 1 89 ? 38.044 -29.928 6.356 1.00 67.25 89 ARG A N 1
ATOM 732 C CA . ARG A 1 89 ? 37.743 -31.326 6.716 1.00 67.25 89 ARG A CA 1
ATOM 733 C C . ARG A 1 89 ? 36.290 -31.714 6.399 1.00 67.25 89 ARG A C 1
ATOM 735 O O . ARG A 1 89 ? 35.976 -32.899 6.351 1.00 67.25 89 ARG A O 1
ATOM 742 N N . ILE A 1 90 ? 35.414 -30.724 6.235 1.00 77.31 90 ILE A N 1
ATOM 743 C CA . ILE A 1 90 ? 33.979 -30.873 5.990 1.00 77.31 90 ILE A CA 1
ATOM 744 C C . ILE A 1 90 ? 33.683 -30.202 4.655 1.00 77.31 90 ILE A C 1
ATOM 746 O O . ILE A 1 90 ? 33.958 -29.015 4.524 1.00 77.31 90 ILE A O 1
ATOM 750 N N . ALA A 1 91 ? 33.121 -30.946 3.701 1.00 83.31 91 ALA A N 1
ATOM 751 C CA . ALA A 1 91 ? 32.825 -30.434 2.367 1.00 83.31 91 ALA A CA 1
ATOM 752 C C . ALA A 1 91 ? 31.954 -29.162 2.443 1.00 83.31 91 ALA A C 1
ATOM 754 O O . ALA A 1 91 ? 30.849 -29.231 2.994 1.00 83.31 91 ALA A O 1
ATOM 755 N N . PRO A 1 92 ? 32.422 -28.009 1.932 1.00 85.44 92 PRO A N 1
ATOM 756 C CA . PRO A 1 92 ? 31.639 -26.786 1.916 1.00 85.44 92 PRO A CA 1
ATOM 757 C C . PRO A 1 92 ? 30.436 -26.918 0.984 1.00 85.44 92 PRO A C 1
ATOM 759 O O . PRO A 1 92 ? 30.451 -27.685 0.018 1.00 85.44 92 PRO A O 1
ATOM 762 N N . ILE A 1 93 ? 29.401 -26.135 1.270 1.00 88.00 93 ILE A N 1
ATOM 763 C CA . ILE A 1 93 ? 28.222 -25.993 0.417 1.00 88.00 93 ILE A CA 1
ATOM 764 C C . ILE A 1 93 ? 28.364 -24.698 -0.379 1.00 88.00 93 ILE A C 1
ATOM 766 O O . ILE A 1 93 ? 28.630 -23.637 0.185 1.00 88.00 93 ILE A O 1
ATOM 770 N N . VAL A 1 94 ? 28.190 -24.783 -1.693 1.00 88.06 94 VAL A N 1
ATOM 771 C CA . VAL A 1 94 ? 28.369 -23.653 -2.604 1.00 88.06 94 VAL A CA 1
ATOM 772 C C . VAL A 1 94 ? 27.147 -23.511 -3.501 1.00 88.06 94 VAL A C 1
ATOM 774 O O . VAL A 1 94 ? 26.869 -24.382 -4.324 1.00 88.06 94 VAL A O 1
ATOM 777 N N . ASP A 1 95 ? 26.430 -22.400 -3.346 1.00 88.56 95 ASP A N 1
ATOM 778 C CA . ASP A 1 95 ? 25.305 -22.028 -4.201 1.00 88.56 95 ASP A CA 1
ATOM 779 C C . ASP A 1 95 ? 25.787 -21.322 -5.471 1.00 88.56 95 ASP A C 1
ATOM 781 O O . ASP A 1 95 ? 26.383 -20.237 -5.428 1.00 88.56 95 ASP A O 1
ATOM 785 N N . ILE A 1 96 ? 25.506 -21.953 -6.611 1.00 89.00 96 ILE A N 1
ATOM 786 C CA . ILE A 1 96 ? 25.887 -21.479 -7.946 1.00 89.00 96 ILE A CA 1
ATOM 787 C C . ILE A 1 96 ? 24.714 -20.868 -8.722 1.00 89.00 96 ILE A C 1
ATOM 789 O O . ILE A 1 96 ? 24.906 -20.454 -9.864 1.00 89.00 96 ILE A O 1
ATOM 793 N N . THR A 1 97 ? 23.522 -20.755 -8.127 1.00 87.94 97 THR A N 1
ATOM 794 C CA . THR A 1 97 ? 22.294 -20.298 -8.810 1.00 87.94 97 THR A CA 1
ATOM 795 C C . THR A 1 97 ? 22.474 -18.971 -9.539 1.00 87.94 97 THR A C 1
ATOM 797 O O . THR A 1 97 ? 22.224 -18.877 -10.741 1.00 87.94 97 THR A O 1
ATOM 800 N N . THR A 1 98 ? 22.968 -17.945 -8.845 1.00 81.44 98 THR A N 1
ATOM 801 C CA . THR A 1 98 ? 23.188 -16.612 -9.428 1.00 81.44 98 THR A CA 1
ATOM 802 C C . THR A 1 98 ? 24.238 -16.638 -10.540 1.00 81.44 98 THR A C 1
ATOM 804 O O . THR A 1 98 ? 24.085 -15.961 -11.555 1.00 81.44 98 THR A O 1
ATOM 807 N N . MET A 1 99 ? 25.294 -17.441 -10.377 1.00 80.25 99 MET A N 1
ATOM 808 C CA . MET A 1 99 ? 26.365 -17.575 -11.366 1.00 80.25 99 MET A CA 1
ATOM 809 C C . MET A 1 99 ? 25.857 -18.228 -12.655 1.00 80.25 99 MET A C 1
ATOM 811 O O . MET A 1 99 ? 26.144 -17.734 -13.742 1.00 80.25 99 MET A O 1
ATOM 815 N N . ILE A 1 100 ? 25.062 -19.292 -12.534 1.00 82.50 100 ILE A N 1
ATOM 816 C CA . ILE A 1 100 ? 24.485 -20.008 -13.674 1.00 82.50 100 ILE A CA 1
ATOM 817 C C . ILE A 1 100 ? 23.462 -19.138 -14.400 1.00 82.50 100 ILE A C 1
ATOM 819 O O . ILE A 1 100 ? 23.548 -18.989 -15.615 1.00 82.50 100 ILE A O 1
ATOM 823 N N . ARG A 1 101 ? 22.553 -18.474 -13.678 1.00 82.69 101 ARG A N 1
ATOM 824 C CA . ARG A 1 101 ? 21.580 -17.560 -14.299 1.00 82.69 101 ARG A CA 1
ATOM 825 C C . ARG A 1 101 ? 22.256 -16.424 -15.066 1.00 82.69 101 ARG A C 1
ATOM 827 O O . ARG A 1 101 ? 21.819 -16.083 -16.160 1.00 82.69 101 ARG A O 1
ATOM 834 N N . ALA A 1 102 ? 23.348 -15.880 -14.527 1.00 73.62 102 ALA A N 1
ATOM 835 C CA . ALA A 1 102 ? 24.127 -14.848 -15.204 1.00 73.62 102 ALA A CA 1
ATOM 836 C C . ALA A 1 102 ? 24.940 -15.377 -16.403 1.00 73.62 102 ALA A C 1
ATOM 838 O O . ALA A 1 102 ? 25.206 -14.631 -17.342 1.00 73.62 102 ALA A O 1
ATOM 839 N N . ALA A 1 103 ? 25.339 -16.652 -16.395 1.00 70.12 103 ALA A N 1
ATOM 840 C CA . ALA A 1 103 ? 25.971 -17.289 -17.549 1.00 70.12 103 ALA A CA 1
ATOM 841 C C . ALA A 1 103 ? 24.972 -17.490 -18.704 1.00 70.12 103 ALA A C 1
ATOM 843 O O . ALA A 1 103 ? 25.312 -17.244 -19.863 1.00 70.12 103 ALA A O 1
ATOM 844 N N . LEU A 1 104 ? 23.731 -17.879 -18.384 1.00 68.62 104 LEU A N 1
ATOM 845 C CA . LEU A 1 104 ? 22.664 -18.153 -19.355 1.00 68.62 104 LEU A CA 1
ATOM 846 C C . LEU A 1 104 ? 22.091 -16.885 -20.012 1.00 68.62 104 LEU A C 1
ATOM 848 O O . LEU A 1 104 ? 21.562 -16.954 -21.119 1.00 68.62 104 LEU A O 1
ATOM 852 N N . SER A 1 105 ? 22.247 -15.710 -19.398 1.00 66.38 105 SER A N 1
ATOM 853 C CA . SER A 1 105 ? 21.814 -14.417 -19.949 1.00 66.38 105 SER A CA 1
ATOM 854 C C . SER A 1 105 ? 22.813 -13.783 -20.941 1.00 66.38 105 SER A C 1
ATOM 856 O O . SER A 1 105 ? 22.935 -12.561 -21.011 1.00 66.38 105 SER A O 1
ATOM 858 N N . ASN A 1 106 ? 23.483 -14.604 -21.768 1.00 57.44 106 ASN A N 1
ATOM 859 C CA . ASN A 1 106 ? 24.427 -14.214 -22.837 1.00 57.44 106 ASN A CA 1
ATOM 860 C C . ASN A 1 106 ? 25.819 -13.709 -22.397 1.00 57.44 106 ASN A C 1
ATOM 862 O O . ASN A 1 106 ? 26.436 -12.893 -23.085 1.00 57.44 106 ASN A O 1
ATOM 866 N N . ASN A 1 107 ? 26.382 -14.234 -21.305 1.00 60.88 107 ASN A N 1
ATOM 867 C CA . ASN A 1 107 ? 27.735 -13.866 -20.876 1.00 60.88 107 ASN A CA 1
ATOM 868 C C . ASN A 1 107 ? 28.667 -15.086 -20.771 1.00 60.88 107 ASN A C 1
ATOM 870 O O . ASN A 1 107 ? 28.916 -15.629 -19.694 1.00 60.88 107 ASN A O 1
ATOM 874 N N . ALA A 1 108 ? 29.218 -15.502 -21.917 1.00 64.69 108 ALA A N 1
ATOM 875 C CA . ALA A 1 108 ? 30.083 -16.682 -22.047 1.00 64.69 108 ALA A CA 1
ATOM 876 C C . ALA A 1 108 ? 31.327 -16.657 -21.133 1.00 64.69 108 ALA A C 1
ATOM 878 O O . ALA A 1 108 ? 31.845 -17.707 -20.756 1.00 64.69 108 ALA A O 1
ATOM 879 N N . HIS A 1 109 ? 31.791 -15.470 -20.728 1.00 70.31 109 HIS A N 1
ATOM 880 C CA . HIS A 1 109 ? 32.904 -15.332 -19.786 1.00 70.31 109 HIS A CA 1
ATOM 881 C C . HIS A 1 109 ? 32.562 -15.832 -18.375 1.00 70.31 109 HIS A C 1
ATOM 883 O O . HIS A 1 109 ? 33.442 -16.342 -17.684 1.00 70.31 109 HIS A O 1
ATOM 889 N N . ILE A 1 110 ? 31.300 -15.715 -17.950 1.00 71.75 110 ILE A N 1
ATOM 890 C CA . ILE A 1 110 ? 30.850 -16.189 -16.635 1.00 71.75 110 ILE A CA 1
ATOM 891 C C . ILE A 1 110 ? 30.773 -17.715 -16.619 1.00 71.75 110 ILE A C 1
ATOM 893 O O . ILE A 1 110 ? 31.139 -18.323 -15.618 1.00 71.75 110 ILE A O 1
ATOM 897 N N . LEU A 1 111 ? 30.364 -18.335 -17.731 1.00 74.69 111 LEU A N 1
ATOM 898 C CA . LEU A 1 111 ? 30.354 -19.793 -17.848 1.00 74.69 111 LEU A CA 1
ATOM 899 C C . LEU A 1 111 ? 31.770 -20.364 -17.705 1.00 74.69 111 LEU A C 1
ATOM 901 O O . LEU A 1 111 ? 31.991 -21.250 -16.891 1.00 74.69 111 LEU A O 1
ATOM 905 N N . TYR A 1 112 ? 32.746 -19.781 -18.404 1.00 75.44 112 TYR A N 1
ATOM 906 C CA . TYR A 1 112 ? 34.152 -20.176 -18.275 1.00 75.44 112 TYR A CA 1
ATOM 907 C C . TYR A 1 112 ? 34.687 -20.013 -16.842 1.00 75.44 112 TYR A C 1
ATOM 909 O O . TYR A 1 112 ? 35.414 -20.861 -16.330 1.00 75.44 112 TYR A O 1
ATOM 917 N N . PHE A 1 113 ? 34.306 -18.932 -16.158 1.00 73.69 113 PHE A N 1
ATOM 918 C CA . PHE A 1 113 ? 34.671 -18.735 -14.757 1.00 73.69 113 PHE A CA 1
ATOM 919 C C . PHE A 1 113 ? 34.022 -19.782 -13.835 1.00 73.69 113 PHE A C 1
ATOM 921 O O . PHE A 1 113 ? 34.679 -20.292 -12.928 1.00 73.69 113 PHE A O 1
ATOM 928 N N . ALA A 1 114 ? 32.763 -20.146 -14.092 1.00 77.69 114 ALA A N 1
ATOM 929 C CA . ALA A 1 114 ? 32.076 -21.218 -13.379 1.00 77.69 114 ALA A CA 1
ATOM 930 C C . ALA A 1 114 ? 32.802 -22.560 -13.543 1.00 77.69 114 ALA A C 1
ATOM 932 O O . ALA A 1 114 ? 33.026 -23.254 -12.554 1.00 77.69 114 ALA A O 1
ATOM 933 N N . GLU A 1 115 ? 33.226 -22.895 -14.763 1.00 81.12 115 GLU A N 1
ATOM 934 C CA . GLU A 1 115 ? 34.002 -24.104 -15.061 1.00 81.12 115 GLU A CA 1
ATOM 935 C C . GLU A 1 115 ? 35.309 -24.156 -14.261 1.00 81.12 115 GLU A C 1
ATOM 937 O O . GLU A 1 115 ? 35.580 -25.146 -13.581 1.00 81.12 115 GLU A O 1
ATOM 942 N N . GLN A 1 116 ? 36.085 -23.065 -14.266 1.00 79.06 116 GLN A N 1
ATOM 943 C CA . GLN A 1 116 ? 37.335 -22.971 -13.502 1.00 79.06 116 GLN A CA 1
ATOM 944 C C . GLN A 1 116 ? 37.119 -23.131 -11.992 1.00 79.06 116 GLN A C 1
ATOM 946 O O . GLN A 1 116 ? 37.917 -23.771 -11.308 1.00 79.06 116 GLN A O 1
ATOM 951 N N . LEU A 1 117 ? 36.042 -22.552 -11.459 1.00 77.25 117 LEU A N 1
ATOM 952 C CA . LEU A 1 117 ? 35.707 -22.659 -10.041 1.00 77.25 117 LEU A CA 1
ATOM 953 C C . LEU A 1 117 ? 35.285 -24.071 -9.649 1.00 77.25 117 LEU A C 1
ATOM 955 O O . LEU A 1 117 ? 35.714 -24.576 -8.611 1.00 77.2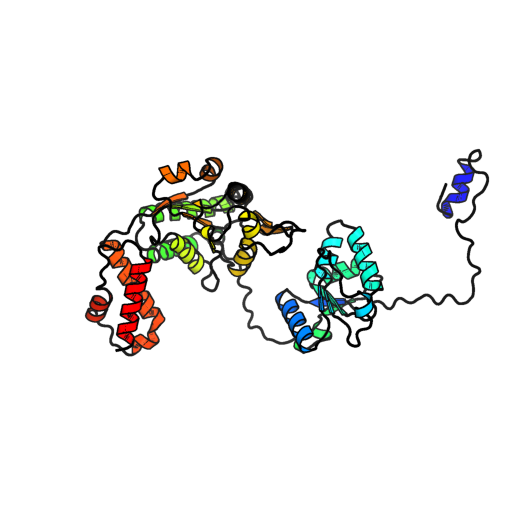5 117 LEU A O 1
ATOM 959 N N . ILE A 1 118 ? 34.444 -24.707 -10.463 1.00 83.00 118 ILE A N 1
ATOM 960 C CA . ILE A 1 118 ? 33.994 -26.074 -10.204 1.00 83.00 118 ILE A CA 1
ATOM 961 C C . ILE A 1 118 ? 35.183 -27.034 -10.258 1.00 83.00 118 ILE A C 1
ATOM 963 O O . ILE A 1 118 ? 35.233 -27.965 -9.454 1.00 83.00 118 ILE A O 1
ATOM 967 N N . ASP A 1 119 ? 36.144 -26.798 -11.150 1.00 80.19 119 ASP A N 1
ATOM 968 C CA . ASP A 1 119 ? 37.374 -27.587 -11.242 1.00 80.19 119 ASP A CA 1
ATOM 969 C C . ASP A 1 119 ? 38.269 -27.406 -10.004 1.00 80.19 119 ASP A C 1
ATOM 971 O O . ASP A 1 119 ? 38.745 -28.382 -9.426 1.00 80.19 119 ASP A O 1
ATOM 975 N N . MET A 1 120 ? 38.410 -26.166 -9.519 1.00 75.19 120 MET A N 1
ATOM 976 C CA . MET A 1 120 ? 39.206 -25.842 -8.328 1.00 75.19 120 MET A CA 1
ATOM 977 C C . MET A 1 120 ? 38.648 -26.454 -7.031 1.00 75.19 120 MET A C 1
ATOM 979 O O . MET A 1 120 ? 39.409 -26.764 -6.119 1.00 75.19 120 MET A O 1
ATOM 983 N N . LEU A 1 121 ? 37.328 -26.603 -6.921 1.00 77.88 121 LEU A N 1
ATOM 984 C CA . LEU A 1 121 ? 36.641 -26.991 -5.686 1.00 77.88 121 LEU A CA 1
ATOM 985 C C . LEU A 1 121 ? 36.249 -28.473 -5.705 1.00 77.88 121 LEU A C 1
ATOM 987 O O . LEU A 1 121 ? 35.081 -28.824 -5.904 1.00 77.88 121 LEU A O 1
ATOM 991 N N . SER A 1 122 ? 37.226 -29.364 -5.542 1.00 73.69 122 SER A N 1
ATOM 992 C CA . SER A 1 122 ? 37.048 -30.810 -5.725 1.00 73.69 122 SER A CA 1
ATOM 993 C C . SER A 1 122 ? 36.164 -31.469 -4.652 1.00 73.69 122 SER A C 1
ATOM 995 O O . SER A 1 122 ? 35.294 -32.275 -4.991 1.00 73.69 122 SER A O 1
ATOM 997 N N . ASN A 1 123 ? 36.296 -31.059 -3.390 1.00 82.25 123 ASN A N 1
ATOM 998 C CA . ASN A 1 123 ? 35.586 -31.582 -2.221 1.00 82.25 123 ASN A CA 1
ATOM 999 C C . ASN A 1 123 ? 34.393 -30.695 -1.815 1.00 82.25 123 ASN A C 1
ATOM 1001 O O . ASN A 1 123 ? 34.267 -30.313 -0.659 1.00 82.25 123 ASN A O 1
ATOM 1005 N N . THR A 1 124 ? 33.534 -30.303 -2.758 1.00 86.81 124 THR A N 1
ATOM 1006 C CA . THR A 1 124 ? 32.456 -29.321 -2.523 1.00 86.81 124 THR A CA 1
ATOM 1007 C C . THR A 1 124 ? 31.083 -29.853 -2.923 1.00 86.81 124 THR A C 1
ATOM 1009 O O . THR A 1 124 ? 30.932 -30.507 -3.956 1.00 86.81 124 THR A O 1
ATOM 1012 N N . ILE A 1 125 ? 30.068 -29.532 -2.118 1.00 91.31 125 ILE A N 1
ATOM 1013 C CA . ILE A 1 125 ? 28.657 -29.780 -2.419 1.00 91.31 125 ILE A CA 1
ATOM 1014 C C . ILE A 1 125 ? 28.117 -28.565 -3.172 1.00 91.31 125 ILE A C 1
ATOM 1016 O O . ILE A 1 125 ? 27.925 -27.496 -2.594 1.00 91.31 125 ILE A O 1
ATOM 1020 N N . PHE A 1 126 ? 27.855 -28.728 -4.465 1.00 92.62 126 PHE A N 1
ATOM 1021 C CA . PHE A 1 126 ? 27.253 -27.677 -5.280 1.00 92.62 126 PHE A CA 1
ATOM 1022 C C . PHE A 1 126 ? 25.736 -27.740 -5.198 1.00 92.62 126 PHE A C 1
ATOM 1024 O O . PHE A 1 126 ? 25.149 -28.810 -5.388 1.00 92.62 126 PHE A O 1
ATOM 1031 N N . ILE A 1 127 ? 25.118 -26.589 -4.947 1.00 93.75 127 ILE A N 1
ATOM 1032 C CA . ILE A 1 127 ? 23.668 -26.450 -4.887 1.00 93.75 127 ILE A CA 1
ATOM 1033 C C . ILE A 1 127 ? 23.177 -25.424 -5.909 1.00 93.75 127 ILE A C 1
ATOM 1035 O O . ILE A 1 127 ? 23.883 -24.467 -6.229 1.00 93.75 127 ILE A O 1
ATOM 1039 N N . VAL A 1 128 ? 21.969 -25.629 -6.424 1.00 93.00 128 VAL A N 1
ATOM 1040 C CA . VAL A 1 128 ? 21.310 -24.712 -7.356 1.00 93.00 128 VAL A CA 1
ATOM 1041 C C . VAL A 1 128 ? 19.801 -24.682 -7.106 1.00 93.00 128 VAL A C 1
ATOM 1043 O O . VAL A 1 128 ? 19.228 -25.656 -6.616 1.00 93.00 128 VAL A O 1
ATOM 1046 N N . GLN A 1 129 ? 19.117 -23.593 -7.443 1.00 92.88 129 GLN A N 1
ATOM 1047 C CA . GLN A 1 129 ? 17.659 -23.583 -7.421 1.00 92.88 129 GLN A CA 1
ATOM 1048 C C . GLN A 1 129 ? 17.104 -24.582 -8.451 1.00 92.88 129 GLN A C 1
ATOM 1050 O O . GLN A 1 129 ? 17.634 -24.728 -9.553 1.00 92.88 129 GLN A O 1
ATOM 1055 N N . GLN A 1 130 ? 16.037 -25.290 -8.077 1.00 91.31 130 GLN A N 1
ATOM 1056 C CA . GLN A 1 130 ? 15.474 -26.414 -8.830 1.00 91.31 130 GLN A CA 1
ATOM 1057 C C . GLN A 1 130 ? 15.138 -26.086 -10.292 1.00 91.31 130 GLN A C 1
ATOM 1059 O O . GLN A 1 130 ? 15.328 -26.934 -11.159 1.00 91.31 130 GLN A O 1
ATOM 1064 N N . ASP A 1 131 ? 14.686 -24.865 -10.576 1.00 88.81 131 ASP A N 1
ATOM 1065 C CA . ASP A 1 131 ? 14.362 -24.397 -11.929 1.00 88.81 131 ASP A CA 1
ATOM 1066 C C . ASP A 1 131 ? 15.585 -24.250 -12.846 1.00 88.81 131 ASP A C 1
ATOM 1068 O O . ASP A 1 131 ? 15.436 -24.236 -14.059 1.00 88.81 131 ASP A O 1
ATOM 1072 N N . SER A 1 132 ? 16.785 -24.170 -12.271 1.00 88.88 132 SER A N 1
ATOM 1073 C CA . SER A 1 132 ? 18.052 -24.006 -12.987 1.00 88.88 132 SER A CA 1
ATOM 1074 C C . SER A 1 132 ? 18.837 -25.327 -13.063 1.00 88.88 132 SER A C 1
ATOM 1076 O O . SER A 1 132 ? 19.906 -25.382 -13.667 1.00 88.88 132 SER A O 1
ATOM 1078 N N . GLY A 1 133 ? 18.335 -26.403 -12.442 1.00 89.62 133 GLY A N 1
ATOM 1079 C CA . GLY A 1 133 ? 19.020 -27.696 -12.345 1.00 89.62 133 GLY A CA 1
ATOM 1080 C C . GLY A 1 133 ? 19.296 -28.341 -13.702 1.00 89.62 133 GLY A C 1
ATOM 1081 O O . GLY A 1 133 ? 20.421 -28.770 -13.965 1.00 89.62 133 GLY A O 1
ATOM 1082 N N . ASP A 1 134 ? 18.293 -28.373 -14.580 1.00 89.62 134 ASP A N 1
ATOM 1083 C CA . ASP A 1 134 ? 18.435 -28.945 -15.924 1.00 89.62 134 ASP A CA 1
ATOM 1084 C C . ASP A 1 134 ? 19.349 -28.090 -16.810 1.00 89.62 134 ASP A C 1
ATOM 1086 O O . ASP A 1 134 ? 20.156 -28.634 -17.567 1.00 89.62 134 ASP A O 1
ATOM 1090 N N . ASP A 1 135 ? 19.297 -26.763 -16.665 1.00 86.06 135 ASP A N 1
ATOM 1091 C CA . ASP A 1 135 ? 20.167 -25.851 -17.407 1.00 86.06 135 ASP A CA 1
ATOM 1092 C C . ASP A 1 135 ? 21.643 -26.068 -17.051 1.00 86.06 135 ASP A C 1
ATOM 1094 O O . ASP A 1 135 ? 22.501 -26.060 -17.937 1.00 86.06 135 ASP A O 1
ATOM 1098 N N . VAL A 1 136 ? 21.957 -26.329 -15.775 1.00 89.25 136 VAL A N 1
ATOM 1099 C CA . VAL A 1 136 ? 23.322 -26.687 -15.356 1.00 89.25 136 VAL A CA 1
ATOM 1100 C C . VAL A 1 136 ? 23.784 -27.968 -16.041 1.00 89.25 136 VAL A C 1
ATOM 1102 O O . VAL A 1 136 ? 24.902 -28.010 -16.547 1.00 89.25 136 VAL A O 1
ATOM 1105 N N . LEU A 1 137 ? 22.946 -29.005 -16.097 1.00 89.75 137 LEU A N 1
ATOM 1106 C CA . LEU A 1 137 ? 23.322 -30.270 -16.737 1.00 89.75 137 LEU A CA 1
ATOM 1107 C C . LEU A 1 137 ? 23.531 -30.119 -18.249 1.00 89.75 137 LEU A C 1
ATOM 1109 O O . LEU A 1 137 ? 24.410 -30.771 -18.811 1.00 89.75 137 LEU A O 1
ATOM 1113 N N . GLN A 1 138 ? 22.756 -29.252 -18.906 1.00 85.44 138 GLN A N 1
ATOM 1114 C CA . GLN A 1 138 ? 22.902 -28.980 -20.338 1.00 85.44 138 GLN A CA 1
ATOM 1115 C C . GLN A 1 138 ? 24.172 -28.184 -20.660 1.00 85.44 138 GLN A C 1
ATOM 1117 O O . GLN A 1 138 ? 24.823 -28.460 -21.667 1.00 85.44 138 GLN A O 1
ATOM 1122 N N . ASN A 1 139 ? 24.532 -27.214 -19.815 1.00 84.06 139 ASN A N 1
ATOM 1123 C CA . ASN A 1 139 ? 25.636 -26.289 -20.083 1.00 84.06 139 ASN A CA 1
ATOM 1124 C C . ASN A 1 139 ? 26.970 -26.725 -19.458 1.00 84.06 139 ASN A C 1
ATOM 1126 O O . ASN A 1 139 ? 28.022 -26.356 -19.966 1.00 84.06 139 ASN A O 1
ATOM 1130 N N . LEU A 1 140 ? 26.944 -27.539 -18.398 1.00 87.38 140 LEU A N 1
ATOM 1131 C CA . LEU A 1 140 ? 28.126 -28.067 -17.703 1.00 87.38 140 LEU A CA 1
ATOM 1132 C C . LEU A 1 140 ? 28.134 -29.615 -17.636 1.00 87.38 140 LEU A C 1
ATOM 1134 O O . LEU A 1 140 ? 28.384 -30.191 -16.569 1.00 87.38 140 LEU A O 1
ATOM 1138 N N . PRO A 1 141 ? 27.916 -30.329 -18.762 1.00 85.88 141 PRO A N 1
ATOM 1139 C CA . PRO A 1 141 ? 27.748 -31.789 -18.780 1.00 85.88 141 PRO A CA 1
ATOM 1140 C C . PRO A 1 141 ? 29.021 -32.570 -18.412 1.00 85.88 141 PRO A C 1
ATOM 1142 O O . PRO A 1 141 ? 28.961 -33.753 -18.071 1.00 85.88 141 PRO A O 1
ATOM 1145 N N . LEU A 1 142 ? 30.188 -31.923 -18.499 1.00 85.38 142 LEU A N 1
ATOM 1146 C CA . LEU A 1 142 ? 31.475 -32.509 -18.114 1.00 85.38 142 LEU A CA 1
ATOM 1147 C C . LEU A 1 142 ? 31.698 -32.490 -16.596 1.00 85.38 142 LEU A C 1
ATOM 1149 O O . LEU A 1 142 ? 32.503 -33.271 -16.094 1.00 85.38 142 LEU A O 1
ATOM 1153 N N . TYR A 1 143 ? 30.975 -31.634 -15.870 1.00 86.88 143 TYR A N 1
ATOM 1154 C CA . TYR A 1 143 ? 31.155 -31.429 -14.435 1.00 86.88 143 TYR A CA 1
ATOM 1155 C C . TYR A 1 143 ? 30.077 -32.107 -13.599 1.00 86.88 143 TYR A C 1
ATOM 1157 O O . TYR A 1 143 ? 30.386 -32.586 -12.510 1.00 86.88 143 TYR A O 1
ATOM 1165 N N . PHE A 1 144 ? 28.840 -32.182 -14.099 1.00 90.75 144 PHE A N 1
ATOM 1166 C CA . PHE A 1 144 ? 27.710 -32.749 -13.367 1.00 90.75 144 PHE A CA 1
ATOM 1167 C C . PHE A 1 144 ? 27.045 -33.890 -14.139 1.00 90.75 144 PHE A C 1
ATOM 1169 O O . PHE A 1 144 ? 26.770 -33.777 -15.329 1.00 90.75 144 PHE A O 1
ATOM 1176 N N . GLU A 1 145 ? 26.783 -35.008 -13.459 1.00 88.06 145 GLU A N 1
ATOM 1177 C CA . GLU A 1 145 ? 26.120 -36.174 -14.068 1.00 88.06 145 GLU A CA 1
ATOM 1178 C C . GLU A 1 145 ? 24.598 -36.133 -13.921 1.00 88.06 145 GLU A C 1
ATOM 1180 O O . GLU A 1 145 ? 23.861 -36.548 -14.812 1.00 88.06 145 GLU A O 1
ATOM 1185 N N . SER A 1 146 ? 24.130 -35.672 -12.766 1.00 89.94 146 SER A N 1
ATOM 1186 C CA . SER A 1 146 ? 22.717 -35.567 -12.425 1.00 89.94 146 SER A CA 1
ATOM 1187 C C . SER A 1 146 ? 22.531 -34.521 -11.337 1.00 89.94 146 SER A C 1
ATOM 1189 O O . SER A 1 146 ? 23.487 -34.157 -10.639 1.00 89.94 146 SER A O 1
ATOM 1191 N N . HIS A 1 147 ? 21.289 -34.077 -11.172 1.00 92.62 147 HIS A N 1
ATOM 1192 C CA . HIS A 1 147 ? 20.874 -33.330 -9.999 1.00 92.62 147 HIS A CA 1
ATOM 1193 C C . HIS A 1 147 ? 19.933 -34.161 -9.122 1.00 92.62 147 HIS A C 1
ATOM 1195 O O . HIS A 1 147 ? 19.300 -35.116 -9.580 1.00 92.62 147 HIS A O 1
ATOM 1201 N N . ALA A 1 148 ? 19.912 -33.863 -7.827 1.00 92.38 148 ALA A N 1
ATOM 1202 C CA . ALA A 1 148 ? 18.989 -34.455 -6.866 1.00 92.38 148 ALA A CA 1
ATOM 1203 C C . ALA A 1 148 ? 18.619 -33.432 -5.796 1.00 92.38 148 ALA A C 1
ATOM 1205 O O . ALA A 1 148 ? 19.397 -32.533 -5.513 1.00 92.38 148 ALA A O 1
ATOM 1206 N N . ASP A 1 149 ? 17.471 -33.582 -5.146 1.00 91.50 149 ASP A N 1
ATOM 1207 C CA . ASP A 1 149 ? 17.114 -32.688 -4.043 1.00 91.50 149 ASP A CA 1
ATOM 1208 C C . ASP A 1 149 ? 18.162 -32.766 -2.918 1.00 91.50 149 ASP A C 1
ATOM 1210 O O . ASP A 1 149 ? 18.604 -33.857 -2.545 1.00 91.50 149 ASP A O 1
ATOM 1214 N N . ILE A 1 150 ? 18.571 -31.624 -2.367 1.00 92.50 150 ILE A N 1
ATOM 1215 C CA . ILE A 1 150 ? 19.525 -31.557 -1.254 1.00 92.50 150 ILE A CA 1
ATOM 1216 C C . ILE A 1 150 ? 19.030 -32.292 0.003 1.00 92.50 150 ILE A C 1
ATOM 1218 O O . ILE A 1 150 ? 19.841 -32.758 0.805 1.00 92.50 150 ILE A O 1
ATOM 1222 N N . ILE A 1 151 ? 17.717 -32.501 0.141 1.00 90.00 151 ILE A N 1
ATOM 1223 C CA . ILE A 1 151 ? 17.118 -33.352 1.182 1.00 90.00 151 ILE A CA 1
ATOM 1224 C C . ILE A 1 151 ? 17.687 -34.781 1.130 1.00 90.00 151 ILE A C 1
ATOM 1226 O O . ILE A 1 151 ? 17.752 -35.463 2.150 1.00 90.00 151 ILE A O 1
ATOM 1230 N N . THR A 1 152 ? 18.158 -35.246 -0.031 1.00 89.81 152 THR A N 1
ATOM 1231 C CA . THR A 1 152 ? 18.829 -36.553 -0.143 1.00 89.81 152 THR A CA 1
ATOM 1232 C C . THR A 1 152 ? 20.148 -36.625 0.634 1.00 89.81 152 THR A C 1
ATOM 1234 O O . THR A 1 152 ? 20.533 -37.715 1.054 1.00 89.81 152 THR A O 1
ATOM 1237 N N . LEU A 1 153 ? 20.819 -35.489 0.855 1.00 89.12 153 LEU A N 1
ATOM 1238 C CA . LEU A 1 153 ? 22.006 -35.377 1.710 1.00 89.12 153 LEU A CA 1
ATOM 1239 C C . LEU A 1 153 ? 21.658 -35.056 3.159 1.00 89.12 153 LEU A C 1
ATOM 1241 O O . LEU A 1 153 ? 22.291 -35.584 4.073 1.00 89.12 153 LEU A O 1
ATOM 1245 N N . TYR A 1 154 ? 20.666 -34.190 3.358 1.00 89.75 154 TYR A N 1
ATOM 1246 C CA . TYR A 1 154 ? 20.240 -33.724 4.673 1.00 89.75 154 TYR A CA 1
ATOM 1247 C C . TYR A 1 154 ? 18.734 -33.958 4.845 1.00 89.75 154 TYR A C 1
ATOM 1249 O O . TYR A 1 154 ? 17.943 -33.031 4.653 1.00 89.75 154 TYR A O 1
ATOM 1257 N N . PRO A 1 155 ? 18.307 -35.187 5.199 1.00 86.56 155 PRO A N 1
ATOM 1258 C CA . PRO A 1 155 ? 16.894 -35.539 5.332 1.00 86.56 155 PRO A CA 1
ATOM 1259 C C . PRO A 1 155 ? 16.113 -34.665 6.317 1.00 86.56 155 PRO A C 1
ATOM 1261 O O . PRO A 1 155 ? 14.911 -34.519 6.153 1.00 86.56 155 PRO A O 1
ATOM 1264 N N . GLU A 1 156 ? 16.780 -34.056 7.299 1.00 80.75 156 GLU A N 1
ATOM 1265 C CA . GLU A 1 156 ? 16.237 -33.077 8.252 1.00 80.75 156 GLU A CA 1
ATOM 1266 C C . GLU A 1 156 ? 15.777 -31.755 7.614 1.00 80.75 156 GLU A C 1
ATOM 1268 O O . GLU A 1 156 ? 14.981 -31.018 8.199 1.00 80.75 156 GLU A O 1
ATOM 1273 N N . LEU A 1 157 ? 16.238 -31.453 6.397 1.00 81.50 157 LEU A N 1
ATOM 1274 C CA . LEU A 1 157 ? 15.644 -30.394 5.581 1.00 81.50 157 LEU A CA 1
ATOM 1275 C C . LEU A 1 157 ? 14.235 -30.801 5.108 1.00 81.50 157 LEU A C 1
ATOM 1277 O O . LEU A 1 157 ? 13.384 -29.942 4.854 1.00 81.50 157 LEU A O 1
ATOM 1281 N N . GLY A 1 158 ? 13.966 -32.109 5.072 1.00 67.88 158 GLY A N 1
ATOM 1282 C CA . GLY A 1 158 ? 12.681 -32.726 4.790 1.00 67.88 158 GLY A CA 1
ATOM 1283 C C . GLY A 1 158 ? 11.813 -32.924 6.039 1.00 67.88 158 GLY A C 1
ATOM 1284 O O . GLY A 1 158 ? 12.237 -33.450 7.061 1.00 67.88 158 GLY A O 1
ATOM 1285 N N . ILE A 1 159 ? 10.534 -32.584 5.875 1.00 49.66 159 ILE A N 1
ATOM 1286 C CA . ILE A 1 159 ? 9.435 -32.645 6.849 1.00 49.66 159 ILE A CA 1
ATOM 1287 C C . ILE A 1 159 ? 9.431 -31.492 7.865 1.00 49.66 159 ILE A C 1
ATOM 1289 O O . ILE A 1 159 ? 9.622 -31.667 9.062 1.00 49.66 159 ILE A O 1
ATOM 1293 N N . GLU A 1 160 ? 8.966 -30.337 7.396 1.00 39.00 160 GLU A N 1
ATOM 1294 C CA . GLU A 1 160 ? 7.688 -29.879 7.933 1.00 39.00 160 GLU A CA 1
ATOM 1295 C C . GLU A 1 160 ? 6.601 -30.208 6.908 1.00 39.00 160 GLU A C 1
ATOM 1297 O O . GLU A 1 160 ? 6.706 -29.858 5.729 1.00 39.00 160 GLU A O 1
ATOM 1302 N N . LYS A 1 161 ? 5.513 -30.837 7.374 1.00 39.75 161 LYS A N 1
ATOM 1303 C CA . LYS A 1 161 ? 4.189 -30.480 6.868 1.00 39.75 161 LYS A CA 1
ATOM 1304 C C . LYS A 1 161 ? 4.018 -29.006 7.209 1.00 39.75 161 LYS A C 1
ATOM 1306 O O . LYS A 1 161 ? 3.416 -28.670 8.224 1.00 39.75 161 LYS A O 1
ATOM 1311 N N . VAL A 1 162 ? 4.550 -28.141 6.358 1.00 37.50 162 VAL A N 1
ATOM 1312 C CA . VAL A 1 162 ? 3.977 -26.822 6.195 1.00 37.50 162 VAL A CA 1
ATOM 1313 C C . VAL A 1 162 ? 2.548 -27.159 5.789 1.00 37.50 162 VAL A C 1
ATOM 1315 O O . VAL A 1 162 ? 2.309 -27.634 4.677 1.00 37.50 162 VAL A O 1
ATOM 1318 N N . SER A 1 163 ? 1.594 -27.051 6.728 1.00 33.47 163 SER A N 1
ATOM 1319 C CA . SER A 1 163 ? 0.228 -26.691 6.350 1.00 33.47 163 SER A CA 1
ATOM 1320 C C . SER A 1 163 ? 0.446 -25.639 5.296 1.00 33.47 163 SER A C 1
ATOM 1322 O O . SER A 1 163 ? 1.093 -24.666 5.665 1.00 33.47 163 SER A O 1
ATOM 1324 N N . ALA A 1 164 ? 0.127 -25.907 4.026 1.00 35.78 164 ALA A N 1
ATOM 1325 C CA . ALA A 1 164 ? 0.465 -24.998 2.947 1.00 35.78 164 ALA A CA 1
ATOM 1326 C C . ALA A 1 164 ? 0.110 -23.600 3.445 1.00 35.78 164 ALA A C 1
ATOM 1328 O O . ALA A 1 164 ? -1.069 -23.278 3.573 1.00 35.78 164 ALA A O 1
ATOM 1329 N N . THR A 1 165 ? 1.112 -22.815 3.855 1.00 41.50 165 THR A N 1
ATOM 1330 C CA . THR A 1 165 ? 0.938 -21.391 4.003 1.00 41.50 165 THR A CA 1
ATOM 1331 C C . THR A 1 165 ? 0.809 -21.077 2.544 1.00 41.50 165 THR A C 1
ATOM 1333 O O . THR A 1 165 ? 1.816 -21.090 1.837 1.00 41.50 165 THR A O 1
ATOM 1336 N N . GLU A 1 166 ? -0.437 -21.074 2.057 1.00 45.91 166 GLU A N 1
ATOM 1337 C CA . GLU A 1 166 ? -0.761 -20.706 0.695 1.00 45.91 166 GLU A CA 1
ATOM 1338 C C . GLU A 1 166 ? 0.077 -19.469 0.467 1.00 45.91 166 GLU A C 1
ATOM 1340 O O . GLU A 1 166 ? -0.127 -18.479 1.173 1.00 45.91 166 GLU A O 1
ATOM 1345 N N . GLU A 1 167 ? 1.126 -19.594 -0.355 1.00 60.41 167 GLU A N 1
ATOM 1346 C CA . GLU A 1 167 ? 2.091 -18.522 -0.532 1.00 60.41 167 GLU A CA 1
ATOM 1347 C C . GLU A 1 167 ? 1.255 -17.290 -0.816 1.00 60.41 167 GLU A C 1
ATOM 1349 O O . GLU A 1 167 ? 0.475 -17.314 -1.774 1.00 60.41 167 GLU A O 1
ATOM 1354 N N . ILE A 1 168 ? 1.283 -16.321 0.109 1.00 72.25 168 ILE A N 1
ATOM 1355 C CA . ILE A 1 168 ? 0.215 -15.331 0.178 1.00 72.25 168 ILE A CA 1
ATOM 1356 C C . ILE A 1 168 ? 0.209 -14.609 -1.162 1.00 72.25 168 ILE A C 1
ATOM 1358 O O . ILE A 1 168 ? 1.128 -13.853 -1.490 1.00 72.25 168 ILE A O 1
ATOM 1362 N N . ARG A 1 169 ? -0.802 -14.922 -1.977 1.00 88.50 169 ARG A N 1
ATOM 1363 C CA . ARG A 1 169 ? -0.820 -14.490 -3.367 1.00 88.50 169 ARG A CA 1
ATOM 1364 C C . ARG A 1 169 ? -1.012 -12.989 -3.394 1.00 88.50 169 ARG A C 1
ATOM 1366 O O . ARG A 1 169 ? -1.789 -12.441 -2.610 1.00 88.50 169 ARG A O 1
ATOM 1373 N N . LEU A 1 170 ? -0.321 -12.341 -4.325 1.00 93.19 170 LEU A N 1
ATOM 1374 C CA . LEU A 1 170 ? -0.588 -10.949 -4.635 1.00 93.19 170 LEU A CA 1
ATOM 1375 C C . LEU A 1 170 ? -2.065 -10.799 -5.018 1.00 93.19 170 LEU A C 1
ATOM 1377 O O . LEU A 1 170 ? -2.546 -11.509 -5.899 1.00 93.19 170 LEU A O 1
ATOM 1381 N N . ARG A 1 171 ? -2.769 -9.885 -4.349 1.00 95.12 171 ARG A N 1
ATOM 1382 C CA . ARG A 1 171 ? -4.159 -9.529 -4.660 1.00 95.12 171 ARG A CA 1
ATOM 1383 C C . ARG A 1 171 ? -4.243 -8.056 -5.025 1.00 95.12 171 ARG A C 1
ATOM 1385 O O . ARG A 1 171 ? -3.805 -7.205 -4.245 1.00 95.12 171 ARG A O 1
ATOM 1392 N N . ARG A 1 172 ? -4.800 -7.757 -6.195 1.00 97.25 172 ARG A N 1
ATOM 1393 C CA . ARG A 1 172 ? -4.990 -6.404 -6.728 1.00 97.25 172 ARG A CA 1
ATOM 1394 C C . ARG A 1 172 ? -6.470 -6.107 -6.885 1.00 97.25 172 ARG A C 1
ATOM 1396 O O . ARG A 1 172 ? -7.290 -7.006 -7.046 1.00 97.25 172 ARG A O 1
ATOM 1403 N N . ILE A 1 173 ? -6.806 -4.822 -6.899 1.00 96.62 173 ILE A N 1
ATOM 1404 C CA . ILE A 1 173 ? -8.191 -4.391 -7.105 1.00 96.62 173 ILE A CA 1
ATOM 1405 C C . ILE A 1 173 ? -8.707 -4.763 -8.505 1.00 96.62 173 ILE A C 1
ATOM 1407 O O . ILE A 1 173 ? -9.902 -4.957 -8.710 1.00 96.62 173 ILE A O 1
ATOM 1411 N N . THR A 1 174 ? -7.800 -4.878 -9.476 1.00 96.88 174 THR A N 1
ATOM 1412 C CA . THR A 1 174 ? -8.111 -5.203 -10.870 1.00 96.88 174 THR A CA 1
ATOM 1413 C C . THR A 1 174 ? -8.450 -6.678 -11.076 1.00 96.88 174 THR A C 1
ATOM 1415 O O . THR A 1 174 ? -9.139 -7.005 -12.044 1.00 96.88 174 THR A O 1
ATOM 1418 N N . ASP A 1 175 ? -8.067 -7.547 -10.131 1.00 94.44 175 ASP A N 1
ATOM 1419 C CA . ASP A 1 175 ? -8.406 -8.974 -10.140 1.00 94.44 175 ASP A CA 1
ATOM 1420 C C . ASP A 1 175 ? -9.903 -9.215 -9.819 1.00 94.44 175 ASP A C 1
ATOM 1422 O O . ASP A 1 175 ? -10.423 -10.309 -10.039 1.00 94.44 175 ASP A O 1
ATOM 1426 N N . TYR A 1 176 ? -10.619 -8.205 -9.309 1.00 94.62 176 TYR A N 1
ATOM 1427 C CA . TYR A 1 176 ? -12.015 -8.326 -8.886 1.00 94.62 176 TYR A CA 1
ATOM 1428 C C . TYR A 1 176 ? -13.027 -8.132 -10.013 1.00 94.62 176 TYR A C 1
ATOM 1430 O O . TYR A 1 176 ? -12.879 -7.299 -10.914 1.00 94.62 176 TYR A O 1
ATOM 1438 N N . ASN A 1 177 ? -14.114 -8.901 -9.937 1.00 94.25 177 ASN A N 1
ATOM 1439 C CA . ASN A 1 177 ? -15.288 -8.721 -10.784 1.00 94.25 177 ASN A CA 1
ATOM 1440 C C . ASN A 1 177 ? -16.184 -7.570 -10.275 1.00 94.25 177 ASN A C 1
ATOM 1442 O O . ASN A 1 177 ? -15.909 -6.949 -9.253 1.00 94.25 177 ASN A O 1
ATOM 1446 N N . ALA A 1 178 ? -17.268 -7.267 -10.997 1.00 93.56 178 ALA A N 1
ATOM 1447 C CA . ALA A 1 178 ? -18.151 -6.155 -10.639 1.00 93.56 178 ALA A CA 1
ATOM 1448 C C . ALA A 1 178 ? -18.793 -6.309 -9.248 1.00 93.56 178 ALA A C 1
ATOM 1450 O O . ALA A 1 178 ? -18.885 -5.325 -8.530 1.00 93.56 178 ALA A O 1
ATOM 1451 N N . VAL A 1 179 ? -19.192 -7.523 -8.856 1.00 95.44 179 VAL A N 1
ATOM 1452 C CA . VAL A 1 179 ? -19.815 -7.782 -7.546 1.00 95.44 179 VAL A CA 1
ATOM 1453 C C . VAL A 1 179 ? -18.803 -7.553 -6.425 1.00 95.44 179 VAL A C 1
ATOM 1455 O O . VAL A 1 179 ? -19.066 -6.789 -5.505 1.00 95.44 179 VAL A O 1
ATOM 1458 N N . GLN A 1 180 ? -17.607 -8.125 -6.562 1.00 96.88 180 GLN A N 1
ATOM 1459 C CA . GLN A 1 180 ? -16.512 -7.958 -5.601 1.00 96.88 180 GLN A CA 1
ATOM 1460 C C . GLN A 1 180 ? -16.050 -6.496 -5.479 1.00 96.88 180 GLN A C 1
ATOM 1462 O O . GLN A 1 180 ? -15.657 -6.050 -4.406 1.00 96.88 180 GLN A O 1
ATOM 1467 N N . LEU A 1 181 ? -16.099 -5.720 -6.567 1.00 96.62 181 LEU A N 1
ATOM 1468 C CA . LEU A 1 181 ? -15.798 -4.288 -6.511 1.00 96.62 181 LEU A CA 1
ATOM 1469 C C . LEU A 1 181 ? -16.849 -3.496 -5.731 1.00 96.62 181 LEU A C 1
ATOM 1471 O O . LEU A 1 181 ? -16.478 -2.593 -4.989 1.00 96.62 181 LEU A O 1
ATOM 1475 N N . GLU A 1 182 ? -18.135 -3.818 -5.873 1.00 97.25 182 GLU A N 1
ATOM 1476 C CA . GLU A 1 182 ? -19.175 -3.163 -5.071 1.00 97.25 182 GLU A CA 1
ATOM 1477 C C . GLU A 1 182 ? -19.045 -3.544 -3.583 1.00 97.25 182 GLU A C 1
ATOM 1479 O O . GLU A 1 182 ? -19.110 -2.662 -2.728 1.00 97.25 182 GLU A O 1
ATOM 1484 N N . GLU A 1 183 ? -18.716 -4.802 -3.262 1.00 97.56 183 GLU A N 1
ATOM 1485 C CA . GLU A 1 183 ? -18.377 -5.221 -1.889 1.00 97.56 183 GLU A CA 1
ATOM 1486 C C . GLU A 1 183 ? -17.186 -4.424 -1.324 1.00 97.56 183 GLU A C 1
ATOM 1488 O O . GLU A 1 183 ? -17.215 -3.961 -0.180 1.00 97.56 183 GLU A O 1
ATOM 1493 N N . PHE A 1 184 ? -16.141 -4.211 -2.133 1.00 98.00 184 PHE A N 1
ATOM 1494 C CA . PHE A 1 184 ? -15.024 -3.343 -1.766 1.00 98.00 184 PHE A CA 1
ATOM 1495 C C . PHE A 1 184 ? -15.477 -1.899 -1.516 1.00 98.00 184 PHE A C 1
ATOM 1497 O O . PHE A 1 184 ? -15.024 -1.276 -0.555 1.00 98.00 184 PHE A O 1
ATOM 1504 N N . PHE A 1 185 ? -16.360 -1.348 -2.351 1.00 98.31 185 PHE A N 1
ATOM 1505 C CA . PHE A 1 185 ? -16.838 0.029 -2.211 1.00 98.31 185 PHE A CA 1
ATOM 1506 C C . PHE A 1 185 ? -17.649 0.236 -0.933 1.00 98.31 185 PHE A C 1
ATOM 1508 O O . PHE A 1 185 ? -17.462 1.252 -0.250 1.00 98.31 185 PHE A O 1
ATOM 1515 N N . GLU A 1 186 ? -18.491 -0.731 -0.575 1.00 97.06 186 GLU A N 1
ATOM 1516 C CA . GLU A 1 186 ? -19.219 -0.739 0.693 1.00 97.06 186 GLU A CA 1
ATOM 1517 C C . GLU A 1 186 ? -18.246 -0.828 1.871 1.00 97.06 186 GLU A C 1
ATOM 1519 O O . GLU A 1 186 ? -18.253 0.040 2.752 1.00 97.06 186 GLU A O 1
ATOM 1524 N N . PHE A 1 187 ? -17.332 -1.806 1.842 1.00 97.38 187 PHE A N 1
ATOM 1525 C CA . PHE A 1 187 ? -16.310 -1.977 2.873 1.00 97.38 187 PHE A CA 1
ATOM 1526 C C . PHE A 1 187 ? -15.478 -0.704 3.070 1.00 97.38 187 PHE A C 1
ATOM 1528 O O . PHE A 1 187 ? -15.281 -0.249 4.201 1.00 97.38 187 PHE A O 1
ATOM 1535 N N . PHE A 1 188 ? -15.001 -0.103 1.980 1.00 97.75 188 PHE A N 1
ATOM 1536 C CA . PHE A 1 188 ? -14.185 1.105 2.010 1.00 97.75 188 PHE A CA 1
ATOM 1537 C C . PHE A 1 188 ? -14.957 2.291 2.597 1.00 97.75 188 PHE A C 1
ATOM 1539 O O . PHE A 1 188 ? -14.445 3.004 3.463 1.00 97.75 188 PHE A O 1
ATOM 1546 N N . SER A 1 189 ? -16.208 2.479 2.170 1.00 96.12 189 SER A N 1
ATOM 1547 C CA . SER A 1 189 ? -17.049 3.599 2.602 1.00 96.12 189 SER A CA 1
ATOM 1548 C C . SER A 1 189 ? -17.427 3.528 4.077 1.00 96.12 189 SER A C 1
ATOM 1550 O O . SER A 1 189 ? -17.514 4.579 4.716 1.00 96.12 189 SER A O 1
ATOM 1552 N N . VAL A 1 190 ? -17.620 2.319 4.614 1.00 94.00 190 VAL A N 1
ATOM 1553 C CA . VAL A 1 190 ? -17.883 2.084 6.043 1.00 94.00 190 VAL A CA 1
ATOM 1554 C C . VAL A 1 190 ? -16.624 2.303 6.882 1.00 94.00 190 VAL A C 1
ATOM 1556 O O . VAL A 1 190 ? -16.701 2.874 7.967 1.00 94.00 190 VAL A O 1
ATOM 1559 N N . ASN A 1 191 ? -15.456 1.871 6.395 1.00 95.50 191 ASN A N 1
ATOM 1560 C CA . ASN A 1 191 ? -14.219 1.923 7.176 1.00 95.50 191 ASN A CA 1
ATOM 1561 C C . ASN A 1 191 ? -13.514 3.288 7.157 1.00 95.50 191 ASN A C 1
ATOM 1563 O O . ASN A 1 191 ? -12.789 3.602 8.103 1.00 95.50 191 ASN A O 1
ATOM 1567 N N . LEU A 1 192 ? -13.694 4.098 6.110 1.00 96.50 192 LEU A N 1
ATOM 1568 C CA . LEU A 1 192 ? -13.161 5.459 6.057 1.00 96.50 192 LEU A CA 1
ATOM 1569 C C . LEU A 1 192 ? -14.208 6.428 6.608 1.00 96.50 192 LEU A C 1
ATOM 1571 O O . LEU A 1 192 ? -15.232 6.637 5.975 1.00 96.50 192 LEU A O 1
ATOM 1575 N N . ILE A 1 193 ? -13.984 7.052 7.760 1.00 95.25 193 ILE A N 1
ATOM 1576 C CA . ILE A 1 193 ? -14.965 7.993 8.324 1.00 95.25 193 ILE A CA 1
ATOM 1577 C C . ILE A 1 193 ? -14.783 9.394 7.730 1.00 95.25 193 ILE A C 1
ATOM 1579 O O . ILE A 1 193 ? -13.662 9.886 7.609 1.00 95.25 193 ILE A O 1
ATOM 1583 N N . GLY A 1 194 ? -15.903 10.026 7.369 1.00 94.44 194 GLY A N 1
ATOM 1584 C CA . GLY A 1 194 ? -15.942 11.341 6.727 1.00 94.44 194 GLY A CA 1
ATOM 1585 C C . GLY A 1 194 ? -15.481 11.328 5.269 1.00 94.44 194 GLY A C 1
ATOM 1586 O O . GLY A 1 194 ? -15.586 10.304 4.589 1.00 94.44 194 GLY A O 1
ATOM 1587 N N . HIS A 1 195 ? -14.993 12.475 4.787 1.00 95.44 195 HIS A N 1
ATOM 1588 C CA . HIS A 1 195 ? -14.396 12.643 3.451 1.00 95.44 195 HIS A CA 1
ATOM 1589 C C . HIS A 1 195 ? -15.308 12.196 2.292 1.00 95.44 195 HIS A C 1
ATOM 1591 O O . HIS A 1 195 ? -14.855 11.551 1.346 1.00 95.44 195 HIS A O 1
ATOM 1597 N N . GLY A 1 196 ? -16.604 12.526 2.355 1.00 95.12 196 GLY A N 1
ATOM 1598 C CA . GLY A 1 196 ? -17.605 12.075 1.372 1.00 95.12 196 GLY A CA 1
ATOM 1599 C C . GLY A 1 196 ? -17.239 12.392 -0.083 1.00 95.12 196 GLY A C 1
ATOM 1600 O O . GLY A 1 196 ? -17.258 11.504 -0.929 1.00 95.12 196 GLY A O 1
ATOM 1601 N N . GLU A 1 197 ? -16.792 13.620 -0.358 1.00 94.25 197 GLU A N 1
ATOM 1602 C CA . GLU A 1 197 ? -16.373 14.031 -1.707 1.00 94.25 197 GLU A CA 1
ATOM 1603 C C . GLU A 1 197 ? -15.203 13.187 -2.240 1.00 94.25 197 GLU A C 1
ATOM 1605 O O . GLU A 1 197 ? -15.189 12.782 -3.407 1.00 94.25 197 GLU A O 1
ATOM 1610 N N . PHE A 1 198 ? -14.227 12.882 -1.378 1.00 96.88 198 PHE A N 1
ATOM 1611 C CA . PHE A 1 198 ? -13.108 12.018 -1.735 1.00 96.88 198 PHE A CA 1
ATOM 1612 C C . PHE A 1 198 ? -13.594 10.608 -2.068 1.00 96.88 198 PHE A C 1
ATOM 1614 O O . PHE A 1 198 ? -13.181 10.071 -3.093 1.00 96.88 198 PHE A O 1
ATOM 1621 N N . LYS A 1 199 ? -14.488 10.027 -1.255 1.00 97.69 199 LYS A N 1
ATOM 1622 C CA . LYS A 1 199 ? -15.053 8.695 -1.521 1.00 97.69 199 LYS A CA 1
ATOM 1623 C C . LYS A 1 199 ? -15.704 8.653 -2.896 1.00 97.69 199 LYS A C 1
ATOM 1625 O O . LYS A 1 199 ? -15.315 7.835 -3.720 1.00 97.69 199 LYS A O 1
ATOM 1630 N N . ASP A 1 200 ? -16.601 9.583 -3.204 1.00 97.31 200 ASP A N 1
ATOM 1631 C CA . ASP A 1 200 ? -17.315 9.589 -4.485 1.00 97.31 200 ASP A CA 1
ATOM 1632 C C . ASP A 1 200 ? -16.372 9.679 -5.694 1.00 97.31 200 ASP A C 1
ATOM 1634 O O . ASP A 1 200 ? -16.615 9.085 -6.750 1.00 97.31 200 ASP A O 1
ATOM 1638 N N . ARG A 1 201 ? -15.281 10.441 -5.573 1.00 98.12 201 ARG A N 1
ATOM 1639 C CA . ARG A 1 201 ? -14.253 10.547 -6.618 1.00 98.12 201 ARG A CA 1
ATOM 1640 C C . ARG A 1 201 ? -13.384 9.291 -6.688 1.00 98.12 201 ARG A C 1
ATOM 1642 O O . ARG A 1 201 ? -13.158 8.786 -7.784 1.00 98.12 201 ARG A O 1
ATOM 1649 N N . PHE A 1 202 ? -12.961 8.759 -5.546 1.00 98.44 202 PHE A N 1
ATOM 1650 C CA . PHE A 1 202 ? -12.138 7.557 -5.442 1.00 98.44 202 PHE A CA 1
ATOM 1651 C C . PHE A 1 202 ? -12.849 6.316 -5.985 1.00 98.44 202 PHE A C 1
ATOM 1653 O O . PHE A 1 202 ? -12.292 5.622 -6.829 1.00 98.44 202 PHE A O 1
ATOM 1660 N N . LEU A 1 203 ? -14.099 6.062 -5.585 1.00 98.06 203 LEU A N 1
ATOM 1661 C CA . LEU A 1 203 ? -14.860 4.899 -6.057 1.00 98.06 203 LEU A CA 1
ATOM 1662 C C . LEU A 1 203 ? -15.073 4.953 -7.580 1.00 98.06 203 LEU A C 1
ATOM 1664 O O . LEU A 1 203 ? -14.989 3.934 -8.267 1.00 98.06 203 LEU A O 1
ATOM 1668 N N . ARG A 1 204 ? -15.292 6.154 -8.141 1.00 98.00 204 ARG A N 1
ATOM 1669 C CA . ARG A 1 204 ? -15.337 6.355 -9.599 1.00 98.00 204 ARG A CA 1
ATOM 1670 C C . ARG A 1 204 ? -13.988 6.078 -10.261 1.00 98.00 204 ARG A C 1
ATOM 1672 O O . ARG A 1 204 ? -13.971 5.378 -11.270 1.00 98.00 204 ARG A O 1
ATOM 1679 N N . ALA A 1 205 ? -12.892 6.583 -9.695 1.00 98.38 205 ALA A N 1
ATOM 1680 C CA . ALA A 1 205 ? -11.544 6.351 -10.208 1.00 98.38 205 ALA A CA 1
ATOM 1681 C C . ALA A 1 205 ? -11.200 4.854 -10.216 1.00 98.38 205 ALA A C 1
ATOM 1683 O O . ALA A 1 205 ? -10.837 4.327 -11.259 1.00 98.38 205 ALA A O 1
ATOM 1684 N N . VAL A 1 206 ? -11.451 4.130 -9.119 1.00 98.44 206 VAL A N 1
ATOM 1685 C CA . VAL A 1 206 ? -11.235 2.672 -9.041 1.00 98.44 206 VAL A CA 1
ATOM 1686 C C . VAL A 1 206 ? -12.083 1.913 -10.065 1.00 98.44 206 VAL A C 1
ATOM 1688 O O . VAL A 1 206 ? -11.594 0.989 -10.717 1.00 98.44 206 VAL A O 1
ATOM 1691 N N . ARG A 1 207 ? -13.352 2.303 -10.250 1.00 97.56 207 ARG A N 1
ATOM 1692 C CA . ARG A 1 207 ? -14.233 1.673 -11.246 1.00 97.56 207 ARG A CA 1
ATOM 1693 C C . ARG A 1 207 ? -13.727 1.886 -12.677 1.00 97.56 207 ARG A C 1
ATOM 1695 O O . ARG A 1 207 ? -13.843 0.973 -13.495 1.00 97.56 207 ARG A O 1
ATOM 1702 N N . ASN A 1 208 ? -13.201 3.070 -12.984 1.00 97.62 208 ASN A N 1
ATOM 1703 C CA . ASN A 1 208 ? -12.614 3.372 -14.289 1.00 97.62 208 ASN A CA 1
ATOM 1704 C C . ASN A 1 208 ? -11.301 2.615 -14.484 1.00 97.62 208 ASN A C 1
ATOM 1706 O O . ASN A 1 208 ? -11.179 1.893 -15.472 1.00 97.62 208 ASN A O 1
ATOM 1710 N N . PHE A 1 209 ? -10.405 2.677 -13.501 1.00 98.31 209 PHE A N 1
ATOM 1711 C CA . PHE A 1 209 ? -9.130 1.970 -13.502 1.00 98.31 209 PHE A CA 1
ATOM 1712 C C . PHE A 1 209 ? -9.306 0.472 -13.749 1.00 98.31 209 PHE A C 1
ATOM 1714 O O . PHE A 1 209 ? -8.686 -0.085 -14.645 1.00 98.31 209 PHE A O 1
ATOM 1721 N N . SER A 1 210 ? -10.232 -0.190 -13.044 1.00 97.19 210 SER A N 1
ATOM 1722 C CA . SER A 1 210 ? -10.499 -1.622 -13.252 1.00 97.19 210 SER A CA 1
ATOM 1723 C C . SER A 1 210 ? -10.888 -1.956 -14.702 1.00 97.19 210 SER A C 1
ATOM 1725 O O . SER A 1 210 ? -10.550 -3.024 -15.211 1.00 97.19 210 SER A O 1
ATOM 1727 N N . LYS A 1 211 ? -11.576 -1.046 -15.404 1.00 96.62 211 LYS A N 1
ATOM 1728 C CA . LYS A 1 211 ? -11.937 -1.230 -16.818 1.00 96.62 211 LYS A CA 1
ATOM 1729 C C . LYS A 1 211 ? -10.769 -0.919 -17.753 1.00 96.62 211 LYS A C 1
ATOM 1731 O O . LYS A 1 211 ? -10.525 -1.703 -18.667 1.00 96.62 211 LYS A O 1
ATOM 1736 N N . LEU A 1 212 ? -10.076 0.196 -17.529 1.00 97.25 212 LEU A N 1
ATOM 1737 C CA . LEU A 1 212 ? -8.963 0.662 -18.361 1.00 97.25 212 LEU A CA 1
ATOM 1738 C C . LEU A 1 212 ? -7.746 -0.266 -18.249 1.00 97.25 212 LEU A C 1
ATOM 1740 O O . LEU A 1 212 ? -7.126 -0.597 -19.258 1.00 97.25 212 LEU A O 1
ATOM 1744 N N . ASN A 1 213 ? -7.487 -0.809 -17.060 1.00 97.38 213 ASN A N 1
ATOM 1745 C CA . ASN A 1 213 ? -6.439 -1.797 -16.835 1.00 97.38 213 ASN A CA 1
ATOM 1746 C C . ASN A 1 213 ? -6.673 -3.098 -17.613 1.00 97.38 213 ASN A C 1
ATOM 1748 O O . ASN A 1 213 ? -5.755 -3.623 -18.239 1.00 97.38 213 ASN A O 1
ATOM 1752 N N . ARG A 1 214 ? -7.922 -3.580 -17.688 1.00 94.44 214 ARG A N 1
ATOM 1753 C CA . ARG A 1 214 ? -8.264 -4.789 -18.465 1.00 94.44 214 ARG A CA 1
ATOM 1754 C C . ARG A 1 214 ? -7.972 -4.654 -19.956 1.00 94.44 214 ARG A C 1
ATOM 1756 O O . ARG A 1 214 ? -7.660 -5.653 -20.600 1.00 94.44 214 ARG A O 1
ATOM 1763 N N . ILE A 1 215 ? -8.084 -3.444 -20.499 1.00 95.81 215 ILE A N 1
ATOM 1764 C CA . ILE A 1 215 ? -7.737 -3.145 -21.895 1.00 95.81 215 ILE A CA 1
ATOM 1765 C C . ILE A 1 215 ? -6.296 -2.637 -22.052 1.00 95.81 215 ILE A C 1
ATOM 1767 O O . ILE A 1 215 ? -5.902 -2.290 -23.157 1.00 95.81 215 ILE A O 1
ATOM 1771 N N . LYS A 1 216 ? -5.498 -2.669 -20.973 1.00 94.31 216 LYS A N 1
ATOM 1772 C CA . LYS A 1 216 ? -4.085 -2.262 -20.911 1.00 94.31 216 LYS A CA 1
ATOM 1773 C C . LYS A 1 216 ? -3.822 -0.785 -21.239 1.00 94.31 216 LYS A C 1
ATOM 1775 O O . LYS A 1 216 ? -2.694 -0.452 -21.584 1.00 94.31 216 LYS A O 1
ATOM 1780 N N . GLU A 1 217 ? -4.827 0.076 -21.088 1.00 94.06 217 GLU A N 1
ATOM 1781 C CA . GLU A 1 217 ? -4.708 1.531 -21.292 1.00 94.06 217 GLU A CA 1
ATOM 1782 C C . GLU A 1 217 ? -4.220 2.262 -20.031 1.00 94.06 217 GLU A C 1
ATOM 1784 O O . GLU A 1 217 ? -3.636 3.334 -20.125 1.00 94.06 217 GLU A O 1
ATOM 1789 N N . GLU A 1 218 ? -4.435 1.686 -18.843 1.00 95.75 218 GLU A N 1
ATOM 1790 C CA . GLU A 1 218 ? -4.010 2.268 -17.563 1.00 95.75 218 GLU A CA 1
ATOM 1791 C C . GLU A 1 218 ? -3.380 1.184 -16.681 1.00 95.75 218 GLU A C 1
ATOM 1793 O O . GLU A 1 218 ? -4.021 0.182 -16.356 1.00 95.75 218 GLU A O 1
ATOM 1798 N N . LYS A 1 219 ? -2.105 1.350 -16.316 1.00 97.12 219 LYS A N 1
ATOM 1799 C CA . LYS A 1 219 ? -1.330 0.342 -15.573 1.00 97.12 219 LYS A CA 1
ATOM 1800 C C . LYS A 1 219 ? -1.477 0.464 -14.067 1.00 97.12 219 LYS A C 1
ATOM 1802 O O . LYS A 1 219 ? -1.657 -0.534 -13.374 1.00 97.12 219 LYS A O 1
ATOM 1807 N N . ILE A 1 220 ? -1.428 1.690 -13.568 1.00 98.44 220 ILE A N 1
ATOM 1808 C CA . ILE A 1 220 ? -1.425 2.003 -12.144 1.00 98.44 220 ILE A CA 1
ATOM 1809 C C . ILE A 1 220 ? -2.457 3.091 -11.893 1.00 98.44 220 ILE A C 1
ATOM 1811 O O . ILE A 1 220 ? -2.468 4.082 -12.610 1.00 98.44 220 ILE A O 1
ATOM 1815 N N . LEU A 1 221 ? -3.254 2.933 -10.834 1.00 98.56 221 LEU A N 1
ATOM 1816 C CA . LEU A 1 221 ? -4.092 4.014 -10.325 1.00 98.56 221 LEU A CA 1
ATOM 1817 C C . LEU A 1 221 ? -3.307 4.828 -9.305 1.00 98.56 221 LEU A C 1
ATOM 1819 O O . LEU A 1 221 ? -2.960 4.343 -8.226 1.00 98.56 221 LEU A O 1
ATOM 1823 N N . SER A 1 222 ? -3.070 6.088 -9.616 1.00 98.19 222 SER A N 1
ATOM 1824 C CA . SER A 1 222 ? -2.254 6.994 -8.825 1.00 98.19 222 SER A CA 1
ATOM 1825 C C . SER A 1 222 ? -3.098 8.077 -8.151 1.00 98.19 222 SER A C 1
ATOM 1827 O O . SER A 1 222 ? -3.883 8.804 -8.759 1.00 98.19 222 SER A O 1
ATOM 1829 N N . ILE A 1 223 ? -2.964 8.173 -6.831 1.00 98.25 223 ILE A N 1
ATOM 1830 C CA . ILE A 1 223 ? -3.794 9.043 -5.998 1.00 98.25 223 ILE A CA 1
ATOM 1831 C C . ILE A 1 223 ? -2.888 9.917 -5.151 1.00 98.25 223 ILE A C 1
ATOM 1833 O O . ILE A 1 223 ? -2.027 9.410 -4.439 1.00 98.25 223 ILE A O 1
ATOM 1837 N N . PHE A 1 224 ? -3.120 11.223 -5.174 1.00 98.06 224 PHE A N 1
ATOM 1838 C CA . PHE A 1 224 ? -2.392 12.202 -4.385 1.00 98.06 224 PHE A CA 1
ATOM 1839 C C . PHE A 1 224 ? -3.301 12.843 -3.337 1.00 98.06 224 PHE A C 1
ATOM 1841 O O . PHE A 1 224 ? -4.243 13.570 -3.661 1.00 98.06 224 PHE A O 1
ATOM 1848 N N . LEU A 1 225 ? -3.008 12.580 -2.063 1.00 98.06 225 LEU A N 1
ATOM 1849 C CA . LEU A 1 225 ? -3.765 13.086 -0.922 1.00 98.06 225 LEU A CA 1
ATOM 1850 C C . LEU A 1 225 ? -3.007 14.220 -0.226 1.00 98.06 225 LEU A C 1
ATOM 1852 O O . LEU A 1 225 ? -1.911 14.024 0.307 1.00 98.06 225 LEU A O 1
ATOM 1856 N N . LEU A 1 226 ? -3.636 15.391 -0.193 1.00 96.31 226 LEU A N 1
ATOM 1857 C CA . LEU A 1 226 ? -3.163 16.617 0.451 1.00 96.31 226 LEU A CA 1
ATOM 1858 C C . LEU A 1 226 ? -3.855 16.801 1.805 1.00 96.31 226 LEU A C 1
ATOM 1860 O O . LEU A 1 226 ? -4.942 16.274 2.020 1.00 96.31 226 LEU A O 1
ATOM 1864 N N . GLY A 1 227 ? -3.257 17.556 2.721 1.00 94.94 227 GLY A N 1
ATOM 1865 C CA . GLY A 1 227 ? -3.888 17.979 3.974 1.00 94.94 227 GLY A CA 1
ATOM 1866 C C . GLY A 1 227 ? -2.959 17.895 5.182 1.00 94.94 227 GLY A C 1
ATOM 1867 O O . GLY A 1 227 ? -1.846 17.380 5.105 1.00 94.94 227 GLY A O 1
ATOM 1868 N N . GLY A 1 228 ? -3.428 18.360 6.340 1.00 92.19 228 GLY A N 1
ATOM 1869 C CA . GLY A 1 228 ? -2.672 18.314 7.596 1.00 92.19 228 GLY A CA 1
ATOM 1870 C C . GLY A 1 228 ? -2.297 16.898 8.065 1.00 92.19 228 GLY A C 1
ATOM 1871 O O . GLY A 1 228 ? -2.815 15.879 7.587 1.00 92.19 228 GLY A O 1
ATOM 1872 N N . SER A 1 229 ? -1.373 16.824 9.025 1.00 91.12 229 SER A N 1
ATOM 1873 C CA . SER A 1 229 ? -1.033 15.560 9.689 1.00 91.12 229 SER A CA 1
ATOM 1874 C C . SER A 1 229 ? -2.242 15.017 10.453 1.00 91.12 229 SER A C 1
ATOM 1876 O O . SER A 1 229 ? -3.025 15.777 11.016 1.00 91.12 229 SER A O 1
ATOM 1878 N N . GLY A 1 230 ? -2.404 13.693 10.466 1.00 90.56 230 GLY A N 1
ATOM 1879 C CA . GLY A 1 230 ? -3.436 13.054 11.283 1.00 90.56 230 GLY A CA 1
ATOM 1880 C C . GLY A 1 230 ? -4.853 13.020 10.704 1.00 90.56 230 GLY A C 1
ATOM 1881 O O . GLY A 1 230 ? -5.733 12.476 11.357 1.00 90.56 230 GLY A O 1
ATOM 1882 N N . LEU A 1 231 ? -5.084 13.512 9.482 1.00 94.62 231 LEU A N 1
ATOM 1883 C CA . LEU A 1 231 ? -6.423 13.557 8.860 1.00 94.62 231 LEU A CA 1
ATOM 1884 C C . LEU A 1 231 ? -6.910 12.234 8.235 1.00 94.62 231 LEU A C 1
ATOM 1886 O O . LEU A 1 231 ? -8.015 12.171 7.703 1.00 94.62 231 LEU A O 1
ATOM 1890 N N . GLY A 1 232 ? -6.092 11.176 8.265 1.00 94.19 232 GLY A N 1
ATOM 1891 C CA . GLY A 1 232 ? -6.460 9.857 7.727 1.00 94.19 232 GLY A CA 1
ATOM 1892 C C . GLY A 1 232 ? -5.974 9.552 6.304 1.00 94.19 232 GLY A C 1
ATOM 1893 O O . GLY A 1 232 ? -6.377 8.543 5.739 1.00 94.19 232 GLY A O 1
ATOM 1894 N N . LYS A 1 233 ? -5.061 10.349 5.731 1.00 96.88 233 LYS A N 1
ATOM 1895 C CA . LYS A 1 233 ? -4.510 10.114 4.376 1.00 96.88 233 LYS A CA 1
ATOM 1896 C C . LYS A 1 233 ? -3.923 8.703 4.205 1.00 96.88 233 LYS A C 1
ATOM 1898 O O . LYS A 1 233 ? -4.308 7.964 3.311 1.00 96.88 233 LYS A O 1
ATOM 1903 N N . THR A 1 234 ? -3.040 8.283 5.116 1.00 96.06 234 THR A N 1
ATOM 1904 C CA . THR A 1 234 ? -2.454 6.927 5.107 1.00 96.06 234 THR A CA 1
ATOM 1905 C C . THR A 1 234 ? -3.488 5.829 5.390 1.00 96.06 234 THR A C 1
ATOM 1907 O O . THR A 1 234 ? -3.267 4.671 5.039 1.00 96.06 234 THR A O 1
ATOM 1910 N N . GLU A 1 235 ? -4.610 6.165 6.036 1.00 96.00 235 GLU A N 1
ATOM 1911 C CA . GLU A 1 235 ? -5.653 5.190 6.371 1.00 96.00 235 GLU A CA 1
ATOM 1912 C C . GLU A 1 235 ? -6.371 4.686 5.118 1.00 96.00 235 GLU A C 1
ATOM 1914 O O . GLU A 1 235 ? -6.706 3.510 5.061 1.00 96.00 235 GLU A O 1
ATOM 1919 N N . VAL A 1 236 ? -6.491 5.518 4.076 1.00 98.12 236 VAL A N 1
ATOM 1920 C CA . VAL A 1 236 ? -7.015 5.120 2.758 1.00 98.12 236 VAL A CA 1
ATOM 1921 C C . VAL A 1 236 ? -6.337 3.845 2.260 1.00 98.12 236 VAL A C 1
ATOM 1923 O O . VAL A 1 236 ? -6.993 2.838 2.006 1.00 98.12 236 VAL A O 1
ATOM 1926 N N . ALA A 1 237 ? -5.008 3.850 2.192 1.00 98.00 237 ALA A N 1
ATOM 1927 C CA . ALA A 1 237 ? -4.251 2.697 1.726 1.00 98.00 237 ALA A CA 1
ATOM 1928 C C . ALA A 1 237 ? -4.292 1.520 2.704 1.00 98.00 237 ALA A C 1
ATOM 1930 O O . ALA A 1 237 ? -4.284 0.370 2.275 1.00 98.00 237 ALA A O 1
ATOM 1931 N N . ARG A 1 238 ? -4.372 1.783 4.016 1.00 97.50 238 ARG A N 1
ATOM 1932 C CA . ARG A 1 238 ? -4.524 0.722 5.022 1.00 97.50 238 ARG A CA 1
ATOM 1933 C C . ARG A 1 238 ? -5.851 -0.018 4.850 1.00 97.50 238 ARG A C 1
ATOM 1935 O O . ARG A 1 238 ? -5.860 -1.242 4.938 1.00 97.50 238 ARG A O 1
ATOM 1942 N N . ILE A 1 239 ? -6.939 0.699 4.573 1.00 97.75 239 ILE A N 1
ATOM 1943 C CA . ILE A 1 239 ? -8.260 0.117 4.303 1.00 97.75 239 ILE A CA 1
ATOM 1944 C C . ILE A 1 239 ? -8.212 -0.718 3.021 1.00 97.75 239 ILE A C 1
ATOM 1946 O O . ILE A 1 239 ? -8.634 -1.871 3.048 1.00 97.75 239 ILE A O 1
ATOM 1950 N N . ILE A 1 240 ? -7.630 -0.185 1.938 1.00 98.38 240 ILE A N 1
ATOM 1951 C CA . ILE A 1 240 ? -7.443 -0.929 0.679 1.00 98.38 240 ILE A CA 1
ATOM 1952 C C . ILE A 1 240 ? -6.656 -2.219 0.936 1.00 98.38 240 ILE A C 1
ATOM 1954 O O . ILE A 1 240 ? -7.109 -3.303 0.580 1.00 98.38 240 ILE A O 1
ATOM 1958 N N . LYS A 1 241 ? -5.511 -2.120 1.622 1.00 97.94 241 LYS A N 1
ATOM 1959 C CA . LYS A 1 241 ? -4.658 -3.261 1.977 1.00 97.94 241 LYS A CA 1
ATOM 1960 C C . LYS A 1 241 ? -5.434 -4.299 2.774 1.00 97.94 241 LYS A C 1
ATOM 1962 O O . LYS A 1 241 ? -5.378 -5.472 2.441 1.00 97.94 241 LYS A O 1
ATOM 1967 N N . ASN A 1 242 ? -6.171 -3.877 3.801 1.00 95.06 242 ASN A N 1
ATOM 1968 C CA . ASN A 1 242 ? -6.938 -4.789 4.648 1.00 95.06 242 ASN A CA 1
ATOM 1969 C C . ASN A 1 242 ? -8.027 -5.545 3.876 1.00 95.06 242 ASN A C 1
ATOM 1971 O O . ASN A 1 242 ? -8.283 -6.695 4.211 1.00 95.06 242 ASN A O 1
ATOM 1975 N N . TYR A 1 243 ? -8.638 -4.931 2.859 1.00 96.75 243 TYR A N 1
ATOM 1976 C CA . TYR A 1 243 ? -9.595 -5.628 1.999 1.00 96.75 243 TYR A CA 1
ATOM 1977 C C . TYR A 1 243 ? -8.900 -6.599 1.038 1.00 96.75 243 TYR A C 1
ATOM 1979 O O . TYR A 1 243 ? -9.306 -7.751 0.917 1.00 96.75 243 TYR A O 1
ATOM 1987 N N . LEU A 1 244 ? -7.828 -6.147 0.377 1.00 95.94 244 LEU A N 1
ATOM 1988 C CA . LEU A 1 244 ? -7.099 -6.966 -0.592 1.00 95.94 244 LEU A CA 1
ATOM 1989 C C . LEU A 1 244 ? -6.438 -8.170 0.083 1.00 95.94 244 LEU A C 1
ATOM 1991 O O . LEU A 1 244 ? -6.580 -9.296 -0.387 1.00 95.94 244 LEU A O 1
ATOM 1995 N N . ASN A 1 245 ? -5.704 -7.938 1.171 1.00 92.75 245 ASN A N 1
ATOM 1996 C CA . ASN A 1 245 ? -4.914 -8.950 1.858 1.00 92.75 245 ASN A CA 1
ATOM 1997 C C . ASN A 1 245 ? -4.714 -8.584 3.345 1.00 92.75 245 ASN A C 1
ATOM 1999 O O . ASN A 1 245 ? -3.758 -7.907 3.729 1.00 92.75 245 ASN A O 1
ATOM 2003 N N . ALA A 1 246 ? -5.655 -8.981 4.206 1.00 87.25 246 ALA A N 1
ATOM 2004 C CA . ALA A 1 246 ? -5.662 -8.590 5.620 1.00 87.25 246 ALA A CA 1
ATOM 2005 C C . ALA A 1 246 ? -4.399 -9.027 6.385 1.00 87.25 246 ALA A C 1
ATOM 2007 O O . ALA A 1 246 ? -3.876 -8.240 7.179 1.00 87.25 246 ALA A O 1
ATOM 2008 N N . GLU A 1 247 ? -3.880 -10.215 6.065 1.00 85.12 247 GLU A N 1
ATOM 2009 C CA . GLU A 1 247 ? -2.771 -10.887 6.756 1.00 85.12 247 GLU A CA 1
ATOM 2010 C C . GLU A 1 247 ? -1.392 -10.270 6.483 1.00 85.12 247 GLU A C 1
ATOM 2012 O O . GLU A 1 247 ? -0.415 -10.577 7.165 1.00 85.12 247 GLU A O 1
ATOM 2017 N N . THR A 1 248 ? -1.277 -9.390 5.487 1.00 89.94 248 THR A N 1
ATOM 2018 C CA . THR A 1 248 ? 0.021 -8.871 5.055 1.00 89.94 248 THR A CA 1
ATOM 2019 C C . THR A 1 248 ? 0.324 -7.472 5.580 1.00 89.94 248 THR A C 1
ATOM 2021 O O . THR A 1 248 ? -0.535 -6.724 6.068 1.00 89.94 248 THR A O 1
ATOM 2024 N N . SER A 1 249 ? 1.598 -7.094 5.479 1.00 91.69 249 SER A N 1
ATOM 2025 C CA . SER A 1 249 ? 2.051 -5.743 5.812 1.00 91.69 249 SER A CA 1
ATOM 2026 C C . SER A 1 249 ? 1.681 -4.736 4.717 1.00 91.69 249 SER A C 1
ATOM 2028 O O . SER A 1 249 ? 1.567 -5.085 3.553 1.00 91.69 249 SER A O 1
ATOM 2030 N N . LEU A 1 250 ? 1.500 -3.461 5.068 1.00 95.44 250 LEU A N 1
ATOM 2031 C CA . LEU A 1 250 ? 1.324 -2.404 4.068 1.00 95.44 250 LEU A CA 1
ATOM 2032 C C . LEU A 1 250 ? 2.684 -2.001 3.485 1.00 95.44 250 LEU A C 1
ATOM 2034 O O . LEU A 1 250 ? 3.565 -1.572 4.236 1.00 95.44 250 LEU A O 1
ATOM 2038 N N . ALA A 1 251 ? 2.829 -2.048 2.158 1.00 96.00 251 ALA A N 1
ATOM 2039 C CA . ALA A 1 251 ? 3.970 -1.449 1.469 1.00 96.00 251 ALA A CA 1
ATOM 2040 C C . ALA A 1 251 ? 3.928 0.080 1.612 1.00 96.00 251 ALA A C 1
ATOM 2042 O O . ALA A 1 251 ? 3.263 0.777 0.854 1.00 96.00 251 ALA A O 1
ATOM 2043 N N . LYS A 1 252 ? 4.619 0.612 2.621 1.00 97.06 252 LYS A N 1
ATOM 2044 C CA . LYS A 1 252 ? 4.676 2.051 2.902 1.00 97.06 252 LYS A CA 1
ATOM 2045 C C . LYS A 1 252 ? 6.104 2.562 2.817 1.00 97.06 252 LYS A C 1
ATOM 2047 O 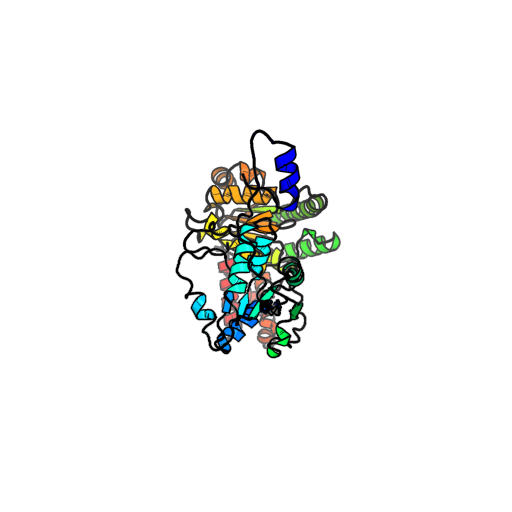O . LYS A 1 252 ? 6.914 2.149 3.631 1.00 97.06 252 LYS A O 1
ATOM 2052 N N . ILE A 1 253 ? 6.388 3.518 1.951 1.00 96.00 253 ILE A N 1
ATOM 2053 C CA . ILE A 1 253 ? 7.635 4.287 1.914 1.00 96.00 253 ILE A CA 1
ATOM 2054 C C . ILE A 1 253 ? 7.403 5.635 2.594 1.00 96.00 253 ILE A C 1
ATOM 2056 O O . ILE A 1 253 ? 6.337 6.225 2.435 1.00 96.00 253 ILE A O 1
ATOM 2060 N N . ASN A 1 254 ? 8.367 6.107 3.386 1.00 95.38 254 ASN A N 1
ATOM 2061 C CA . ASN A 1 254 ? 8.309 7.429 4.007 1.00 95.38 254 ASN A CA 1
ATOM 2062 C C . ASN A 1 254 ? 9.527 8.251 3.590 1.00 95.38 254 ASN A C 1
ATOM 2064 O O . ASN A 1 254 ? 10.632 8.018 4.082 1.00 95.38 254 ASN A O 1
ATOM 2068 N N . PHE A 1 255 ? 9.304 9.237 2.728 1.00 93.88 255 PHE A N 1
ATOM 2069 C CA . PHE A 1 255 ? 10.366 10.080 2.192 1.00 93.88 255 PHE A CA 1
ATOM 2070 C C . PHE A 1 255 ? 10.894 11.111 3.191 1.00 93.88 255 PHE A C 1
ATOM 2072 O O . PHE A 1 255 ? 11.979 11.647 2.991 1.00 93.88 255 PHE A O 1
ATOM 2079 N N . GLY A 1 256 ? 10.212 11.326 4.318 1.00 89.12 256 GLY A N 1
ATOM 2080 C CA . GLY A 1 256 ? 10.764 12.097 5.430 1.00 89.12 256 GLY A CA 1
ATOM 2081 C C . GLY A 1 256 ? 11.982 11.468 6.093 1.00 89.12 256 GLY A C 1
ATOM 2082 O O . GLY A 1 256 ? 12.751 12.179 6.735 1.00 89.12 256 GLY A O 1
ATOM 2083 N N . ASN A 1 257 ? 12.170 10.155 5.937 1.00 87.44 257 ASN A N 1
ATOM 2084 C CA . ASN A 1 257 ? 13.327 9.445 6.479 1.00 87.44 257 ASN A CA 1
ATOM 2085 C C . ASN A 1 257 ? 14.543 9.501 5.542 1.00 87.44 257 ASN A C 1
ATOM 2087 O O . ASN A 1 257 ? 15.621 9.047 5.916 1.00 87.44 257 ASN A O 1
ATOM 2091 N N . TYR A 1 258 ? 14.364 9.983 4.311 1.00 85.69 258 TYR A N 1
ATOM 2092 C CA . TYR A 1 258 ? 15.370 9.882 3.265 1.00 85.69 258 TYR A CA 1
ATOM 2093 C C . TYR A 1 258 ? 16.239 11.138 3.279 1.00 85.69 258 TYR A C 1
ATOM 2095 O O . TYR A 1 258 ? 15.738 12.262 3.347 1.00 85.69 258 TYR A O 1
ATOM 2103 N N . SER A 1 259 ? 17.557 10.960 3.178 1.00 77.56 259 SER A N 1
ATOM 2104 C CA . SER A 1 259 ? 18.436 12.076 2.843 1.00 77.56 259 SER A CA 1
ATOM 2105 C C . SER A 1 259 ? 18.133 12.518 1.409 1.00 77.56 259 SER A C 1
ATOM 2107 O O . SER A 1 259 ? 17.926 11.699 0.513 1.00 77.56 259 SER A O 1
ATOM 2109 N N . SER A 1 260 ? 18.120 13.826 1.163 1.00 74.81 260 SER A N 1
ATOM 2110 C CA . SER A 1 260 ? 17.788 14.370 -0.161 1.00 74.81 260 SER A CA 1
ATOM 2111 C C . SER A 1 260 ? 18.716 13.872 -1.279 1.00 74.81 260 SER A C 1
ATOM 2113 O O . SER A 1 260 ? 18.293 13.777 -2.429 1.00 74.81 260 SER A O 1
ATOM 2115 N N . HIS A 1 261 ? 19.964 13.534 -0.949 1.00 73.19 261 HIS A N 1
ATOM 2116 C CA . HIS A 1 261 ? 20.982 13.132 -1.919 1.00 73.19 261 HIS A CA 1
ATOM 2117 C C . HIS A 1 261 ? 20.892 11.650 -2.312 1.00 73.19 261 HIS A C 1
ATOM 2119 O O . HIS A 1 261 ? 21.150 11.329 -3.467 1.00 73.19 261 HIS A O 1
ATOM 2125 N N . ASP A 1 262 ? 20.454 10.771 -1.404 1.00 80.00 262 ASP A N 1
ATOM 2126 C CA . ASP A 1 262 ? 20.442 9.316 -1.628 1.00 80.00 262 ASP A CA 1
ATOM 2127 C C . ASP A 1 262 ? 19.027 8.735 -1.721 1.00 80.00 262 ASP A C 1
ATOM 2129 O O . ASP A 1 262 ? 18.853 7.522 -1.771 1.00 80.00 262 ASP A O 1
ATOM 2133 N N . ALA A 1 263 ? 17.999 9.586 -1.771 1.00 84.38 263 ALA A N 1
ATOM 2134 C CA . ALA A 1 263 ? 16.605 9.162 -1.722 1.00 84.38 263 ALA A CA 1
ATOM 2135 C C . ALA A 1 263 ? 16.241 8.100 -2.777 1.00 84.38 263 ALA A C 1
ATOM 2137 O O . ALA A 1 263 ? 15.523 7.148 -2.476 1.00 84.38 263 ALA A O 1
ATOM 2138 N N . LEU A 1 264 ? 16.753 8.239 -4.003 1.00 88.31 264 LEU A N 1
ATOM 2139 C CA . LEU A 1 264 ? 16.529 7.248 -5.056 1.00 88.31 264 LEU A CA 1
ATOM 2140 C C . LEU A 1 264 ? 17.256 5.930 -4.747 1.00 88.31 264 LEU A C 1
ATOM 2142 O O . LEU A 1 264 ? 16.657 4.865 -4.853 1.00 88.31 264 LEU A O 1
ATOM 2146 N N . ASN A 1 265 ? 18.503 6.002 -4.281 1.00 86.81 265 ASN A N 1
ATOM 2147 C CA . ASN A 1 265 ? 19.291 4.824 -3.921 1.00 86.81 265 ASN A CA 1
ATOM 2148 C C . ASN A 1 265 ? 18.666 4.050 -2.750 1.00 86.81 265 ASN A C 1
ATOM 2150 O O . ASN A 1 265 ? 18.667 2.827 -2.756 1.00 86.81 265 ASN A O 1
ATOM 2154 N N . SER A 1 266 ? 18.083 4.731 -1.764 1.00 87.38 266 SER A N 1
ATOM 2155 C CA . SER A 1 266 ? 17.335 4.066 -0.688 1.00 87.38 266 SER A CA 1
ATOM 2156 C C . SER A 1 266 ? 16.054 3.401 -1.205 1.00 87.38 266 SER A C 1
ATOM 2158 O O . SER A 1 266 ? 15.679 2.321 -0.748 1.00 87.38 266 SER A O 1
ATOM 2160 N N . LEU A 1 267 ? 15.389 4.020 -2.189 1.00 90.00 267 LEU A N 1
ATOM 2161 C CA . LEU A 1 267 ? 14.135 3.521 -2.753 1.00 90.00 267 LEU A CA 1
ATOM 2162 C C . LEU A 1 267 ? 14.333 2.249 -3.588 1.00 90.00 267 LEU A C 1
ATOM 2164 O O . LEU A 1 267 ? 13.633 1.259 -3.366 1.00 90.00 267 LEU A O 1
ATOM 2168 N N . ILE A 1 268 ? 15.271 2.285 -4.540 1.00 86.31 268 ILE A N 1
ATOM 2169 C CA . ILE A 1 268 ? 15.476 1.238 -5.560 1.00 86.31 268 ILE A CA 1
ATOM 2170 C C . ILE A 1 268 ? 16.841 0.543 -5.475 1.00 86.31 268 ILE A C 1
ATOM 2172 O O . ILE A 1 268 ? 17.138 -0.335 -6.278 1.00 86.31 268 ILE A O 1
ATOM 2176 N N . GLY A 1 269 ? 17.652 0.879 -4.478 1.00 83.50 269 GLY A N 1
ATOM 2177 C CA . GLY A 1 269 ? 18.997 0.344 -4.294 1.00 83.50 269 GLY A CA 1
ATOM 2178 C C . GLY A 1 269 ? 20.063 1.198 -4.983 1.00 83.50 269 GLY A C 1
ATOM 2179 O O . GLY A 1 269 ? 19.784 2.009 -5.866 1.00 83.50 269 GLY A O 1
ATOM 2180 N N . SER A 1 270 ? 21.317 1.010 -4.572 1.00 74.31 270 SER A N 1
ATOM 2181 C CA . SER A 1 270 ? 22.472 1.648 -5.219 1.00 74.31 270 SER A CA 1
ATOM 2182 C C . SER A 1 270 ? 23.006 0.785 -6.367 1.00 74.31 270 SER A C 1
ATOM 2184 O O . SER A 1 270 ? 22.978 -0.443 -6.244 1.00 74.31 270 SER A O 1
ATOM 2186 N N . PRO A 1 271 ? 23.530 1.375 -7.459 1.00 60.09 271 PRO A N 1
ATOM 2187 C CA . PRO A 1 271 ? 24.171 0.622 -8.536 1.00 60.09 271 PRO A CA 1
ATOM 2188 C C . PRO A 1 271 ? 25.319 -0.267 -8.037 1.00 60.09 271 PRO A C 1
ATOM 2190 O O . PRO A 1 271 ? 26.017 0.073 -7.074 1.00 60.09 271 PRO A O 1
ATOM 2193 N N . ALA A 1 272 ? 25.561 -1.376 -8.741 1.00 54.31 272 ALA A N 1
ATOM 2194 C CA . ALA A 1 272 ? 26.645 -2.302 -8.426 1.00 54.31 272 ALA A CA 1
ATOM 2195 C C . ALA A 1 272 ? 28.008 -1.578 -8.366 1.00 54.31 272 ALA A C 1
ATOM 2197 O O . ALA A 1 272 ? 28.468 -1.003 -9.352 1.00 54.31 272 ALA A O 1
ATOM 2198 N N . GLY A 1 273 ? 28.664 -1.610 -7.198 1.00 45.81 273 GLY A N 1
ATOM 2199 C CA . GLY A 1 273 ? 29.991 -1.013 -6.981 1.00 45.81 273 GLY A CA 1
ATOM 2200 C C . GLY A 1 273 ? 30.064 0.107 -5.936 1.00 45.81 273 GLY A C 1
ATOM 2201 O O . GLY A 1 273 ? 31.175 0.505 -5.581 1.00 45.81 273 GLY A O 1
ATOM 2202 N N . TYR A 1 274 ? 28.932 0.576 -5.399 1.00 43.94 274 TYR A N 1
ATOM 2203 C CA . TYR A 1 274 ? 28.902 1.457 -4.222 1.00 43.94 274 TYR A CA 1
ATOM 2204 C C . TYR A 1 274 ? 29.018 0.649 -2.914 1.00 43.94 274 TYR A C 1
ATOM 2206 O O . TYR A 1 274 ? 28.506 -0.466 -2.800 1.00 43.94 274 TYR A O 1
ATOM 2214 N N . VAL A 1 275 ? 29.719 1.194 -1.912 1.00 38.72 275 VAL A N 1
ATOM 2215 C CA . VAL A 1 275 ? 29.828 0.577 -0.576 1.00 38.72 275 VAL A CA 1
ATOM 2216 C C . VAL A 1 275 ? 28.457 0.657 0.106 1.00 38.72 275 VAL A C 1
ATOM 2218 O O . VAL A 1 275 ? 27.952 1.757 0.292 1.00 38.72 275 VAL A O 1
ATOM 2221 N N . GLY A 1 276 ? 27.873 -0.491 0.475 1.00 43.69 276 GLY A N 1
ATOM 2222 C CA . GLY A 1 276 ? 26.514 -0.569 1.039 1.00 43.69 276 GLY A CA 1
ATOM 2223 C C . GLY A 1 276 ? 25.425 -0.886 0.007 1.00 43.69 276 GLY A C 1
ATOM 2224 O O . GLY A 1 276 ? 24.354 -0.293 0.044 1.00 43.69 276 GLY A O 1
ATOM 2225 N N . CYS A 1 277 ? 25.705 -1.789 -0.941 1.00 45.56 277 CYS A N 1
ATOM 2226 C CA . CYS A 1 277 ? 24.759 -2.231 -1.969 1.00 45.56 277 CYS A CA 1
ATOM 2227 C C . CYS A 1 277 ? 23.597 -3.029 -1.339 1.00 45.56 277 CYS A C 1
ATOM 2229 O O . CYS A 1 277 ? 23.596 -4.258 -1.323 1.00 45.56 277 CYS A O 1
ATOM 2231 N N . GLU A 1 278 ? 22.636 -2.317 -0.759 1.00 57.22 278 GLU A N 1
ATOM 2232 C CA . GLU A 1 278 ? 21.421 -2.876 -0.179 1.00 57.22 278 GLU A CA 1
ATOM 2233 C C . GLU A 1 278 ? 20.314 -2.988 -1.236 1.00 57.22 278 GLU A C 1
ATOM 2235 O O . GLU A 1 278 ? 20.276 -2.248 -2.222 1.00 57.22 278 GLU A O 1
ATOM 2240 N N . SER A 1 279 ? 19.402 -3.942 -1.033 1.00 67.19 279 SER A N 1
ATOM 2241 C CA . SER A 1 279 ? 18.165 -4.011 -1.813 1.00 67.19 279 SER A CA 1
ATOM 2242 C C . SER A 1 279 ? 17.321 -2.770 -1.536 1.00 67.19 279 SER A C 1
ATOM 2244 O O . SER A 1 279 ? 17.098 -2.447 -0.372 1.00 67.19 279 SER A O 1
ATOM 2246 N N . GLY A 1 280 ? 16.817 -2.120 -2.588 1.00 82.56 280 GLY A N 1
ATOM 2247 C CA . GLY A 1 280 ? 15.925 -0.972 -2.440 1.00 82.56 280 GLY A CA 1
ATOM 2248 C C . GLY A 1 280 ? 14.717 -1.273 -1.554 1.00 82.56 280 GLY A C 1
ATOM 2249 O O . GLY A 1 280 ? 14.116 -2.352 -1.635 1.00 82.56 280 GLY A O 1
ATOM 2250 N N . GLU A 1 281 ? 14.346 -0.309 -0.712 1.00 89.62 281 GLU A N 1
ATOM 2251 C CA . GLU A 1 281 ? 13.258 -0.452 0.255 1.00 89.62 281 GLU A CA 1
ATOM 2252 C C . GLU A 1 281 ? 11.923 -0.795 -0.427 1.00 89.62 281 GLU A C 1
ATOM 2254 O O . GLU A 1 281 ? 11.137 -1.582 0.112 1.00 89.62 281 GLU A O 1
ATOM 2259 N N . LEU A 1 282 ? 11.675 -0.254 -1.626 1.00 93.12 282 LEU A N 1
ATOM 2260 C CA . LEU A 1 282 ? 10.441 -0.489 -2.376 1.00 93.12 282 LEU A CA 1
ATOM 2261 C C . LEU A 1 282 ? 10.273 -1.966 -2.740 1.00 93.12 282 LEU A C 1
ATOM 2263 O O 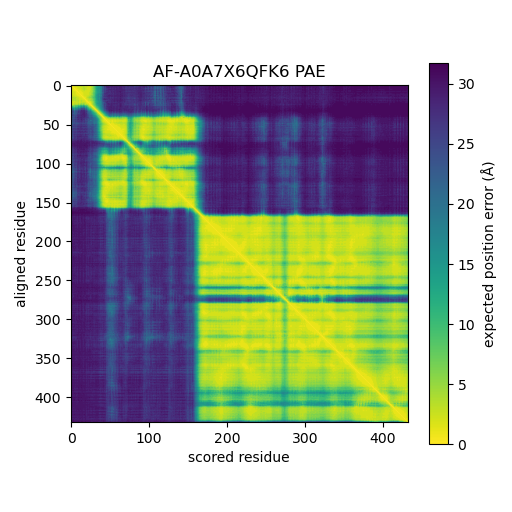. LEU A 1 282 ? 9.248 -2.561 -2.406 1.00 93.12 282 LEU A O 1
ATOM 2267 N N . GLY A 1 283 ? 11.292 -2.578 -3.348 1.00 90.75 283 GLY A N 1
ATOM 2268 C CA . GLY A 1 283 ? 11.258 -3.989 -3.742 1.00 90.75 283 GLY A CA 1
ATOM 2269 C C . GLY A 1 283 ? 11.033 -4.924 -2.551 1.00 90.75 283 GLY A C 1
ATOM 2270 O O . GLY A 1 283 ? 10.179 -5.813 -2.595 1.00 90.75 283 GLY A O 1
ATOM 2271 N N . VAL A 1 284 ? 11.718 -4.666 -1.430 1.00 89.06 284 VAL A N 1
ATOM 2272 C CA . VAL A 1 284 ? 11.554 -5.443 -0.188 1.00 89.06 284 VAL A CA 1
ATOM 2273 C C . VAL A 1 284 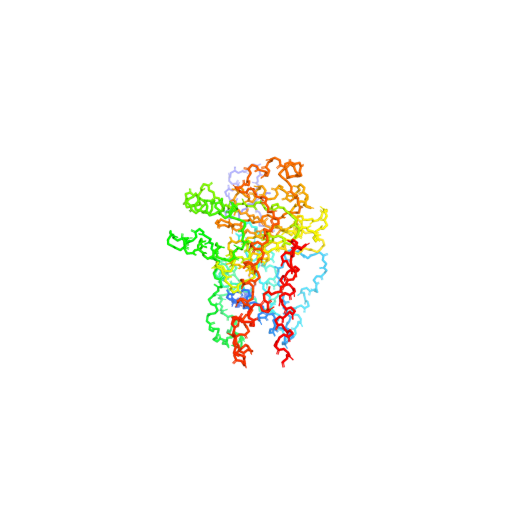? 10.129 -5.325 0.362 1.00 89.06 284 VAL A C 1
ATOM 2275 O O . VAL A 1 284 ? 9.537 -6.322 0.785 1.00 89.06 284 VAL A O 1
ATOM 2278 N N . LYS A 1 285 ? 9.548 -4.120 0.356 1.00 92.50 285 LYS A N 1
ATOM 2279 C CA . LYS A 1 285 ? 8.184 -3.897 0.857 1.00 92.50 285 LYS A CA 1
ATOM 2280 C C . LYS A 1 285 ? 7.112 -4.482 -0.050 1.00 92.50 285 LYS A C 1
ATOM 2282 O O . LYS A 1 285 ? 6.128 -5.005 0.468 1.00 92.50 285 LYS A O 1
ATOM 2287 N N . LEU A 1 286 ? 7.310 -4.458 -1.365 1.00 92.88 286 LEU A N 1
ATOM 2288 C CA . LEU A 1 286 ? 6.415 -5.109 -2.322 1.00 92.88 286 LEU A CA 1
ATOM 2289 C C . LEU A 1 286 ? 6.323 -6.614 -2.065 1.00 92.88 286 LEU A C 1
ATOM 2291 O O . LEU A 1 286 ? 5.222 -7.157 -1.945 1.00 92.88 286 LEU A O 1
ATOM 2295 N N . GLN A 1 287 ? 7.472 -7.269 -1.873 1.00 88.94 287 GLN A N 1
ATOM 2296 C CA . GLN A 1 287 ? 7.519 -8.706 -1.603 1.00 88.94 287 GLN A CA 1
ATOM 2297 C C . GLN A 1 287 ? 6.834 -9.092 -0.287 1.00 88.94 287 GLN A C 1
ATOM 2299 O O . GLN A 1 287 ? 6.181 -10.130 -0.230 1.00 88.94 287 GLN A O 1
ATOM 2304 N N . LYS A 1 288 ? 6.921 -8.249 0.752 1.00 87.94 288 LYS A N 1
ATOM 2305 C CA . LYS A 1 288 ? 6.246 -8.478 2.044 1.00 87.94 288 LYS A CA 1
ATOM 2306 C C . LYS A 1 288 ? 4.763 -8.096 2.054 1.00 87.94 288 LYS A C 1
ATOM 2308 O O . LYS A 1 288 ? 4.021 -8.574 2.910 1.00 87.94 288 LYS A O 1
ATOM 2313 N N . SER A 1 289 ? 4.339 -7.190 1.173 1.00 92.25 289 SER A N 1
ATOM 2314 C CA . SER A 1 289 ? 2.970 -6.671 1.163 1.00 92.25 289 SER A CA 1
ATOM 2315 C C . SER A 1 289 ? 2.010 -7.600 0.442 1.00 92.25 289 SER A C 1
ATOM 2317 O O . SER A 1 289 ? 0.927 -7.843 0.953 1.00 92.25 289 SER A O 1
ATOM 2319 N N . LYS A 1 290 ? 2.362 -8.125 -0.742 1.00 92.56 290 LYS A N 1
ATOM 2320 C CA . LYS A 1 290 ? 1.462 -8.976 -1.561 1.00 92.56 290 LYS A CA 1
ATOM 2321 C C . LYS A 1 290 ? 0.011 -8.438 -1.652 1.00 92.56 290 LYS A C 1
ATOM 2323 O O . LYS A 1 290 ? -0.952 -9.180 -1.845 1.00 92.56 290 LYS A O 1
ATOM 2328 N N . ALA A 1 291 ? -0.150 -7.129 -1.516 1.00 95.94 291 ALA A N 1
ATOM 2329 C CA . ALA A 1 291 ? -1.379 -6.383 -1.693 1.00 95.94 291 ALA A CA 1
ATOM 2330 C C . ALA A 1 291 ? -1.052 -5.300 -2.713 1.00 95.94 291 ALA A C 1
ATOM 2332 O O . ALA A 1 291 ? -0.041 -4.610 -2.560 1.00 95.94 291 ALA A O 1
ATOM 2333 N N . GLY A 1 292 ? -1.890 -5.176 -3.741 1.00 97.62 292 GLY A N 1
ATOM 2334 C CA . GLY A 1 292 ? -1.736 -4.255 -4.868 1.00 97.62 292 GLY A CA 1
ATOM 2335 C C . GLY A 1 292 ? -1.925 -2.784 -4.497 1.00 97.62 292 GLY A C 1
ATOM 2336 O O . GLY A 1 292 ? -2.643 -2.067 -5.184 1.00 97.62 292 GLY A O 1
ATOM 2337 N N . VAL A 1 293 ? -1.358 -2.343 -3.374 1.00 98.50 293 VAL A N 1
ATOM 2338 C CA . VAL A 1 293 ? -1.416 -0.969 -2.888 1.00 98.50 293 VAL A CA 1
ATOM 2339 C C . VAL A 1 293 ? -0.097 -0.568 -2.233 1.00 98.50 293 VAL A C 1
ATOM 2341 O O . VAL A 1 293 ? 0.471 -1.318 -1.436 1.00 98.50 293 VAL A O 1
ATOM 2344 N N . ILE A 1 294 ? 0.374 0.636 -2.553 1.00 98.25 294 ILE A N 1
ATOM 2345 C CA . ILE A 1 294 ? 1.604 1.224 -2.010 1.00 98.25 294 ILE A CA 1
ATOM 2346 C C . ILE A 1 294 ? 1.284 2.602 -1.446 1.00 98.25 294 ILE A C 1
ATOM 2348 O O . ILE A 1 294 ? 0.483 3.341 -2.014 1.00 98.25 294 ILE A O 1
ATOM 2352 N N . VAL A 1 295 ? 1.926 2.963 -0.338 1.00 98.50 295 VAL A N 1
ATOM 2353 C CA . VAL A 1 295 ? 1.911 4.329 0.192 1.00 98.50 295 VAL A CA 1
ATOM 2354 C C . VAL A 1 295 ? 3.261 4.983 -0.003 1.00 98.50 295 VAL A C 1
ATOM 2356 O O . VAL A 1 295 ? 4.273 4.446 0.438 1.00 98.50 295 VAL A O 1
ATOM 2359 N N . CYS A 1 296 ? 3.249 6.184 -0.560 1.00 98.00 296 CYS A N 1
ATOM 2360 C CA . CYS A 1 296 ? 4.395 7.072 -0.672 1.00 98.00 296 CYS A CA 1
ATOM 2361 C C . CYS A 1 296 ? 4.148 8.293 0.223 1.00 98.00 296 CYS A C 1
ATOM 2363 O O . CYS A 1 296 ? 3.497 9.250 -0.190 1.00 98.00 296 CYS A O 1
ATOM 2365 N N . ASP A 1 297 ? 4.607 8.223 1.473 1.00 96.81 297 ASP A N 1
ATOM 2366 C CA . ASP A 1 297 ? 4.337 9.223 2.510 1.00 96.81 297 ASP A CA 1
ATOM 2367 C C . ASP A 1 297 ? 5.363 10.358 2.520 1.00 96.81 297 ASP A C 1
ATOM 2369 O O . ASP A 1 297 ? 6.538 10.146 2.212 1.00 96.81 297 ASP A O 1
ATOM 2373 N N . GLU A 1 298 ? 4.898 11.548 2.901 1.00 95.12 298 GLU A N 1
ATOM 2374 C CA . GLU A 1 298 ? 5.643 12.815 2.881 1.00 95.12 298 GLU A CA 1
ATOM 2375 C C . GLU A 1 298 ? 6.305 13.104 1.523 1.00 95.12 298 GLU A C 1
ATOM 2377 O O . GLU A 1 298 ? 7.465 13.515 1.437 1.00 95.12 298 GLU A O 1
ATOM 2382 N N . PHE A 1 299 ? 5.557 12.867 0.441 1.00 95.69 299 PHE A N 1
ATOM 2383 C CA . PHE A 1 299 ? 6.082 12.914 -0.923 1.00 95.69 299 PHE A CA 1
ATOM 2384 C C . PHE A 1 299 ? 6.598 14.300 -1.347 1.00 95.69 299 PHE A C 1
ATOM 2386 O O . PHE A 1 299 ? 7.477 14.397 -2.200 1.00 95.69 299 PHE A O 1
ATOM 2393 N N . GLU A 1 300 ? 6.130 15.381 -0.717 1.00 93.31 300 GLU A N 1
ATOM 2394 C CA . GLU A 1 300 ? 6.638 16.742 -0.943 1.00 93.31 300 GLU A CA 1
ATOM 2395 C C . GLU A 1 300 ? 8.118 16.919 -0.585 1.00 93.31 300 GLU A C 1
ATOM 2397 O O . GLU A 1 300 ? 8.743 17.879 -1.028 1.00 93.31 300 GLU A O 1
ATOM 2402 N N . LYS A 1 301 ? 8.680 16.013 0.227 1.00 91.44 301 LYS A N 1
ATOM 2403 C CA . LYS A 1 301 ? 10.083 16.054 0.662 1.00 91.44 301 LYS A CA 1
ATOM 2404 C C . LYS A 1 301 ? 11.039 15.371 -0.320 1.00 91.44 301 LYS A C 1
ATOM 2406 O O . LYS A 1 301 ? 12.244 15.339 -0.075 1.00 91.44 301 LYS A O 1
ATOM 2411 N N . THR A 1 302 ? 10.517 14.795 -1.399 1.00 89.94 302 THR A N 1
ATOM 2412 C CA . THR A 1 302 ? 11.313 14.071 -2.396 1.00 89.94 302 THR A CA 1
ATOM 2413 C C . THR A 1 302 ? 12.084 15.004 -3.330 1.00 89.94 302 THR A C 1
ATOM 2415 O O . THR A 1 302 ? 11.956 16.228 -3.293 1.00 89.94 302 THR A O 1
ATOM 2418 N N . THR A 1 303 ? 12.937 14.412 -4.166 1.00 90.06 303 THR A N 1
ATOM 2419 C CA . THR A 1 303 ? 13.814 15.122 -5.100 1.00 90.06 303 THR A CA 1
ATOM 2420 C C . THR A 1 303 ? 13.496 14.775 -6.552 1.00 90.06 303 THR A C 1
ATOM 2422 O O . THR A 1 303 ? 12.814 13.793 -6.844 1.00 90.06 303 THR A O 1
ATOM 2425 N N . ARG A 1 304 ? 14.020 15.568 -7.499 1.00 90.00 304 ARG A N 1
ATOM 2426 C CA . ARG A 1 304 ? 13.777 15.369 -8.939 1.00 90.00 304 ARG A CA 1
ATOM 2427 C C . ARG A 1 304 ? 14.090 13.949 -9.447 1.00 90.00 304 ARG A C 1
ATOM 2429 O O . ARG A 1 304 ? 13.278 13.448 -10.217 1.00 90.00 304 ARG A O 1
ATOM 2436 N N . PRO A 1 305 ? 15.172 13.269 -9.015 1.00 91.06 305 PRO A N 1
ATOM 2437 C CA . PRO A 1 305 ? 15.408 11.873 -9.391 1.00 91.06 305 PRO A CA 1
ATOM 2438 C C . PRO A 1 305 ? 14.272 10.927 -8.980 1.00 91.06 305 PRO A C 1
ATOM 2440 O O . PRO A 1 305 ? 13.887 10.063 -9.758 1.00 91.06 305 PRO A O 1
ATOM 2443 N N . VAL A 1 306 ? 13.690 11.123 -7.792 1.00 94.00 306 VAL A N 1
ATOM 2444 C CA . VAL A 1 306 ? 12.545 10.329 -7.323 1.00 94.00 306 VAL A CA 1
ATOM 2445 C C . VAL A 1 306 ? 11.287 10.659 -8.132 1.00 94.00 306 VAL A C 1
ATOM 2447 O O . VAL A 1 306 ? 10.556 9.748 -8.503 1.00 94.00 306 VAL A O 1
ATOM 2450 N N . PHE A 1 307 ? 11.048 11.931 -8.472 1.00 93.50 307 PHE A N 1
ATOM 2451 C CA . PHE A 1 307 ? 9.936 12.294 -9.361 1.00 93.50 307 PHE A CA 1
ATOM 2452 C C . PHE A 1 307 ? 10.045 11.617 -10.728 1.00 93.50 307 PHE A C 1
ATOM 2454 O O . PHE A 1 307 ? 9.055 11.072 -11.202 1.00 93.50 307 PHE A O 1
ATOM 2461 N N . ASN A 1 308 ? 11.234 11.620 -11.335 1.00 91.62 308 ASN A N 1
ATOM 2462 C CA . ASN A 1 308 ? 11.464 10.964 -12.622 1.00 91.62 308 ASN A CA 1
ATOM 2463 C C . ASN A 1 308 ? 11.234 9.448 -12.529 1.00 91.62 308 ASN A C 1
ATOM 2465 O O . ASN A 1 308 ? 10.559 8.890 -13.384 1.00 91.62 308 ASN A O 1
ATOM 2469 N N . PHE A 1 309 ? 11.697 8.810 -11.451 1.00 95.12 309 PHE A N 1
ATOM 2470 C CA . PHE A 1 309 ? 11.414 7.397 -11.200 1.00 95.12 309 PHE A CA 1
ATOM 2471 C C . PHE A 1 309 ? 9.906 7.102 -11.164 1.00 95.12 309 PHE A C 1
ATOM 2473 O O . PHE A 1 309 ? 9.444 6.173 -11.817 1.00 95.12 309 PHE A O 1
ATOM 2480 N N . PHE A 1 310 ? 9.117 7.894 -10.427 1.00 97.06 310 PHE A N 1
ATOM 2481 C CA . PHE A 1 310 ? 7.668 7.678 -10.381 1.00 97.06 310 PHE A CA 1
ATOM 2482 C C . PHE A 1 310 ? 6.974 8.019 -11.701 1.00 97.06 310 PHE A C 1
ATOM 2484 O O . PHE A 1 310 ? 5.967 7.397 -12.007 1.00 97.06 310 PHE A O 1
ATOM 2491 N N . LEU A 1 311 ? 7.489 8.966 -12.488 1.00 94.06 311 LEU A N 1
ATOM 2492 C CA . LEU A 1 311 ? 6.974 9.232 -13.832 1.00 94.06 311 LEU A CA 1
ATOM 2493 C C . LEU A 1 311 ? 7.081 7.998 -14.729 1.00 94.06 311 LEU A C 1
ATOM 2495 O O . LEU A 1 311 ? 6.079 7.604 -15.319 1.00 94.06 311 LEU A O 1
ATOM 2499 N N . GLU A 1 312 ? 8.270 7.396 -14.783 1.00 91.62 312 GLU A N 1
ATOM 2500 C CA . GLU A 1 312 ? 8.539 6.175 -15.552 1.00 91.62 312 GLU A CA 1
ATOM 2501 C C . GLU A 1 312 ? 7.700 5.008 -15.023 1.00 91.62 312 GLU A C 1
ATOM 2503 O O . GLU A 1 312 ? 6.989 4.359 -15.784 1.00 91.62 312 GLU A O 1
ATOM 2508 N N . LEU A 1 313 ? 7.670 4.810 -13.701 1.00 96.38 313 LEU A N 1
ATOM 2509 C CA . LEU A 1 313 ? 6.882 3.744 -13.084 1.00 96.38 313 LEU A CA 1
ATOM 2510 C C . LEU A 1 313 ? 5.381 3.861 -13.391 1.00 96.38 313 LEU A C 1
ATOM 2512 O O . LEU A 1 313 ? 4.727 2.853 -13.650 1.00 96.38 313 LEU A O 1
ATOM 2516 N N . LEU A 1 314 ? 4.819 5.072 -13.341 1.00 96.00 314 LEU A N 1
ATOM 2517 C CA . LEU A 1 314 ? 3.409 5.304 -13.664 1.00 96.00 314 LEU A CA 1
ATOM 2518 C C . LEU A 1 314 ? 3.112 5.121 -15.162 1.00 96.00 314 LEU A C 1
ATOM 2520 O O . LEU A 1 314 ? 1.967 4.848 -15.511 1.00 96.00 314 LEU A O 1
ATOM 2524 N N . GLU A 1 315 ? 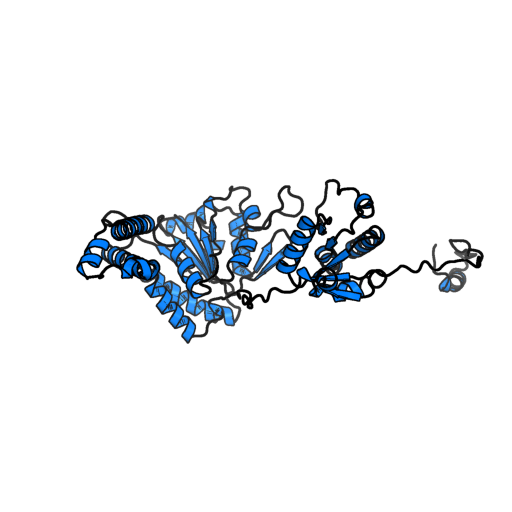4.112 5.269 -16.036 1.00 89.56 315 GLU A N 1
ATOM 2525 C CA . GLU A 1 315 ? 3.992 5.016 -17.478 1.00 89.56 315 GLU A CA 1
ATOM 2526 C C . GLU A 1 315 ? 4.028 3.527 -17.805 1.00 89.56 315 GLU A C 1
ATOM 2528 O O . GLU A 1 315 ? 3.101 2.990 -18.411 1.00 89.56 315 GLU A O 1
ATOM 2533 N N . ASP A 1 316 ? 5.101 2.867 -17.378 1.00 91.75 316 ASP A N 1
ATOM 2534 C CA . ASP A 1 316 ? 5.424 1.509 -17.800 1.00 91.75 316 ASP A CA 1
ATOM 2535 C C . ASP A 1 316 ? 4.679 0.469 -16.957 1.00 91.75 316 ASP A C 1
ATOM 2537 O O . ASP A 1 316 ? 4.423 -0.653 -17.401 1.00 91.75 316 ASP A O 1
ATOM 2541 N N . GLY A 1 317 ? 4.286 0.840 -15.735 1.00 92.88 317 GLY A N 1
ATOM 2542 C CA . GLY A 1 317 ? 3.672 -0.069 -14.775 1.00 92.88 317 GLY A CA 1
ATOM 2543 C C . GLY A 1 317 ? 4.665 -1.029 -14.125 1.00 92.88 317 GLY A C 1
ATOM 2544 O O . GLY A 1 317 ? 4.254 -1.872 -13.336 1.00 92.88 317 GLY A O 1
ATOM 2545 N N . SER A 1 318 ? 5.958 -0.913 -14.418 1.00 93.50 318 SER A N 1
ATOM 2546 C CA . SER A 1 318 ? 7.019 -1.720 -13.827 1.00 93.50 318 SER A CA 1
ATOM 2547 C C . SER A 1 318 ? 8.249 -0.866 -13.532 1.00 93.50 318 SER A C 1
ATOM 2549 O O . SER A 1 318 ? 8.378 0.265 -13.996 1.00 93.50 318 SER A O 1
ATOM 2551 N N . PHE A 1 319 ? 9.159 -1.389 -12.714 1.00 91.19 319 PHE A N 1
ATOM 2552 C CA . PHE A 1 319 ? 10.488 -0.803 -12.570 1.00 91.19 319 PHE A CA 1
ATOM 2553 C C . PHE A 1 319 ? 11.553 -1.877 -12.405 1.00 91.19 319 PHE A C 1
ATOM 2555 O O . PHE A 1 319 ? 11.280 -2.992 -11.960 1.00 91.19 319 PHE A O 1
ATOM 2562 N N . THR A 1 320 ? 12.790 -1.504 -12.716 1.00 82.06 320 THR A N 1
ATOM 2563 C CA . THR A 1 320 ? 13.970 -2.331 -12.467 1.00 82.06 320 THR A CA 1
ATOM 2564 C C . THR A 1 320 ? 14.796 -1.709 -11.351 1.00 82.06 320 THR A C 1
ATOM 2566 O O . THR A 1 320 ? 15.094 -0.515 -11.381 1.00 82.06 320 THR A O 1
ATOM 2569 N N . ASP A 1 321 ? 15.138 -2.502 -10.341 1.00 83.25 321 ASP A N 1
ATOM 2570 C CA . ASP A 1 321 ? 15.986 -2.047 -9.244 1.00 83.25 321 ASP A CA 1
ATOM 2571 C C . ASP A 1 321 ? 17.476 -2.059 -9.617 1.00 83.25 321 ASP A C 1
ATOM 2573 O O . ASP A 1 321 ? 17.886 -2.525 -10.683 1.00 83.25 321 ASP A O 1
ATOM 2577 N N . SER A 1 322 ? 18.324 -1.545 -8.728 1.00 74.75 322 SER A N 1
ATOM 2578 C CA . SER A 1 322 ? 19.760 -1.435 -8.995 1.00 74.75 322 SER A CA 1
ATOM 2579 C C . SER A 1 322 ? 20.498 -2.776 -9.110 1.00 74.75 322 SER A C 1
ATOM 2581 O O . SER A 1 322 ? 21.633 -2.815 -9.591 1.00 74.75 322 SER A O 1
ATOM 2583 N N . LEU A 1 323 ? 19.859 -3.868 -8.681 1.00 75.12 323 LEU A N 1
ATOM 2584 C CA . LEU A 1 323 ? 20.329 -5.245 -8.810 1.00 75.12 323 LEU A CA 1
ATOM 2585 C C . LEU A 1 323 ? 19.717 -5.932 -10.037 1.00 75.12 323 LEU A C 1
ATOM 2587 O O . LEU A 1 323 ? 19.758 -7.158 -10.136 1.00 75.12 323 LEU A O 1
ATOM 2591 N N . THR A 1 324 ? 19.161 -5.161 -10.976 1.00 75.88 324 THR A N 1
ATOM 2592 C CA . THR A 1 324 ? 18.530 -5.635 -12.217 1.00 75.88 324 THR A CA 1
ATOM 2593 C C . THR A 1 324 ? 17.316 -6.541 -11.996 1.00 75.88 324 THR A C 1
ATOM 2595 O O . THR A 1 324 ? 16.935 -7.299 -12.885 1.00 75.88 324 THR A O 1
ATOM 2598 N N . ARG A 1 325 ? 16.683 -6.472 -10.817 1.00 78.31 325 ARG A N 1
ATOM 2599 C CA . ARG A 1 325 ? 15.430 -7.187 -10.552 1.00 78.31 325 ARG A CA 1
ATOM 2600 C C . ARG A 1 325 ? 14.264 -6.345 -11.042 1.00 78.31 325 ARG A C 1
ATOM 2602 O O . ARG A 1 325 ? 14.136 -5.184 -10.658 1.00 78.31 325 ARG A O 1
ATOM 2609 N N . GLU A 1 326 ? 13.411 -6.951 -11.851 1.00 86.31 326 GLU A N 1
ATOM 2610 C CA . GLU A 1 326 ? 12.201 -6.322 -12.366 1.00 86.31 326 GLU A CA 1
ATOM 2611 C C . GLU A 1 326 ? 11.018 -6.551 -11.415 1.00 86.31 326 GLU A C 1
ATOM 2613 O O . GLU A 1 326 ? 10.828 -7.648 -10.880 1.00 86.31 326 GLU A O 1
ATOM 2618 N N . TYR A 1 327 ? 10.219 -5.509 -11.205 1.00 88.94 327 TYR A N 1
ATOM 2619 C CA . TYR A 1 327 ? 8.999 -5.544 -10.408 1.00 88.94 327 TYR A CA 1
ATOM 2620 C C . TYR A 1 327 ? 7.833 -5.039 -11.251 1.00 88.94 327 TYR A C 1
ATOM 2622 O O . TYR A 1 327 ? 7.816 -3.878 -11.655 1.00 88.94 327 TYR A O 1
ATOM 2630 N N . ASP A 1 328 ? 6.847 -5.908 -11.468 1.00 92.75 328 ASP A N 1
ATOM 2631 C CA . ASP A 1 328 ? 5.591 -5.583 -12.146 1.00 92.75 328 ASP A CA 1
ATOM 2632 C C . ASP A 1 328 ? 4.554 -5.059 -11.140 1.00 92.75 328 ASP A C 1
ATOM 2634 O O . ASP A 1 328 ? 4.223 -5.718 -10.144 1.00 92.75 328 ASP A O 1
ATOM 2638 N N . LEU A 1 329 ? 4.078 -3.841 -11.388 1.00 97.25 329 LEU A N 1
ATOM 2639 C CA . LEU A 1 329 ? 3.066 -3.135 -10.611 1.00 97.25 329 LEU A CA 1
ATOM 2640 C C . LEU A 1 329 ? 1.771 -2.925 -11.418 1.00 97.25 329 LEU A C 1
ATOM 2642 O O . LEU A 1 329 ? 0.908 -2.154 -10.997 1.00 97.25 329 LEU A O 1
ATOM 2646 N N . ASP A 1 330 ? 1.569 -3.642 -12.525 1.00 97.12 330 ASP A N 1
ATOM 2647 C CA . ASP A 1 330 ? 0.309 -3.617 -13.265 1.00 97.12 330 ASP A CA 1
ATOM 2648 C C . ASP A 1 330 ? -0.868 -4.011 -12.352 1.00 97.12 330 ASP A C 1
ATOM 2650 O O . ASP A 1 330 ? -0.879 -5.063 -11.692 1.00 97.12 330 ASP A O 1
ATOM 2654 N N . GLY A 1 331 ? -1.867 -3.131 -12.287 1.00 97.38 331 GLY A N 1
ATOM 2655 C CA . GLY A 1 331 ? -3.040 -3.246 -11.424 1.00 97.38 331 GLY A CA 1
ATOM 2656 C C . GLY A 1 331 ? -2.866 -2.718 -9.994 1.00 97.38 331 GLY A C 1
ATOM 2657 O O . GLY A 1 331 ? -3.775 -2.895 -9.175 1.00 97.38 331 GLY A O 1
ATOM 2658 N N . TYR A 1 332 ? -1.733 -2.090 -9.656 1.00 98.56 332 TYR A N 1
ATOM 2659 C CA . TYR A 1 332 ? -1.526 -1.490 -8.334 1.00 98.56 332 TYR A CA 1
ATOM 2660 C C . TYR A 1 332 ? -2.228 -0.136 -8.181 1.00 98.56 332 TYR A C 1
ATOM 2662 O O . TYR A 1 332 ? -2.412 0.617 -9.134 1.00 98.56 332 TYR A O 1
ATOM 2670 N N . ILE A 1 333 ? -2.560 0.197 -6.931 1.00 98.69 333 ILE A N 1
ATOM 2671 C CA . ILE A 1 333 ? -2.916 1.551 -6.505 1.00 98.69 333 ILE A CA 1
ATOM 2672 C C . ILE A 1 333 ? -1.713 2.175 -5.786 1.00 98.69 333 ILE A C 1
ATOM 2674 O O . ILE A 1 333 ? -1.261 1.652 -4.765 1.00 98.69 333 ILE A O 1
ATOM 2678 N N . ILE A 1 334 ? -1.220 3.320 -6.251 1.00 98.69 334 ILE A N 1
ATOM 2679 C CA . ILE A 1 334 ? -0.198 4.098 -5.539 1.00 98.69 334 ILE A CA 1
ATOM 2680 C C . ILE A 1 334 ? -0.860 5.297 -4.863 1.00 98.69 334 ILE A C 1
ATOM 2682 O O . ILE A 1 334 ? -1.449 6.155 -5.514 1.00 98.69 334 ILE A O 1
ATOM 2686 N N . VAL A 1 335 ? -0.750 5.363 -3.536 1.00 98.69 335 VAL A N 1
ATOM 2687 C CA . VAL A 1 335 ? -1.273 6.456 -2.713 1.00 98.69 335 VAL A CA 1
ATOM 2688 C C . VAL A 1 335 ? -0.117 7.332 -2.243 1.00 98.69 335 VAL A C 1
ATOM 2690 O O . VAL A 1 335 ? 0.593 7.002 -1.291 1.00 98.69 335 VAL A O 1
ATOM 2693 N N . PHE A 1 336 ? 0.052 8.477 -2.887 1.00 98.44 336 PHE A N 1
ATOM 2694 C CA . PHE A 1 336 ? 0.938 9.542 -2.442 1.00 98.44 336 PHE A CA 1
ATOM 2695 C C . PHE A 1 336 ? 0.253 10.353 -1.344 1.00 98.44 336 PHE A C 1
ATOM 2697 O O . PHE A 1 336 ? -0.896 10.776 -1.489 1.00 98.44 336 PHE A O 1
ATOM 2704 N N . THR A 1 337 ? 0.949 10.588 -0.235 1.00 97.50 337 THR A N 1
ATOM 2705 C CA . THR A 1 337 ? 0.450 11.436 0.849 1.00 97.50 337 THR A CA 1
ATOM 2706 C C . THR A 1 337 ? 1.407 12.577 1.116 1.00 97.50 337 THR A C 1
ATOM 2708 O O . THR A 1 337 ? 2.625 12.409 1.121 1.00 97.50 337 THR A O 1
ATOM 2711 N N . SER A 1 338 ? 0.834 13.754 1.348 1.00 96.69 338 SER A N 1
ATOM 2712 C CA . SER A 1 338 ? 1.600 14.970 1.555 1.00 96.69 338 SER A CA 1
ATOM 2713 C C . SER A 1 338 ? 1.003 15.853 2.642 1.00 96.69 338 SER A C 1
ATOM 2715 O O . SER A 1 338 ? -0.205 15.818 2.895 1.00 96.69 338 SER A O 1
ATOM 2717 N N . ASN A 1 339 ? 1.856 16.633 3.308 1.00 94.75 339 ASN A N 1
ATOM 2718 C CA . ASN A 1 339 ? 1.430 17.639 4.282 1.00 94.75 339 ASN A CA 1
ATOM 2719 C C . ASN A 1 339 ? 1.162 19.024 3.669 1.00 94.75 339 ASN A C 1
ATOM 2721 O O . ASN A 1 339 ? 0.859 19.961 4.412 1.00 94.75 339 ASN A O 1
ATOM 2725 N N . LEU A 1 340 ? 1.240 19.151 2.339 1.00 94.38 340 LEU A N 1
ATOM 2726 C CA . LEU A 1 340 ? 0.756 20.329 1.615 1.00 94.38 340 LEU A CA 1
ATOM 2727 C C . LEU A 1 340 ? -0.741 20.512 1.883 1.00 94.38 340 LEU A C 1
ATOM 2729 O O . LEU A 1 340 ? -1.499 19.541 1.877 1.00 94.38 340 LEU A O 1
ATOM 2733 N N . LYS A 1 341 ? -1.163 21.744 2.166 1.00 89.12 341 LYS A N 1
ATOM 2734 C CA . LYS A 1 341 ? -2.517 22.039 2.656 1.00 89.12 341 LYS A CA 1
ATOM 2735 C C . LYS A 1 341 ? -3.498 22.369 1.547 1.00 89.12 341 LYS A C 1
ATOM 2737 O O . LYS A 1 341 ? -4.683 22.116 1.727 1.00 89.12 341 LYS A O 1
ATOM 2742 N N . THR A 1 342 ? -3.023 22.942 0.445 1.00 89.19 342 THR A N 1
ATOM 2743 C CA . THR A 1 342 ? -3.890 23.451 -0.622 1.00 89.19 342 THR A CA 1
ATOM 2744 C C . THR A 1 342 ? -3.448 22.965 -1.998 1.00 89.19 342 THR A C 1
ATOM 2746 O O . THR A 1 342 ? -2.308 22.534 -2.200 1.00 89.19 342 THR A O 1
ATOM 2749 N N . ALA A 1 343 ? -4.359 23.047 -2.968 1.00 88.88 343 ALA A N 1
ATOM 2750 C CA . ALA A 1 343 ? -4.058 22.722 -4.356 1.00 88.88 343 ALA A CA 1
ATOM 2751 C C . ALA A 1 343 ? -2.992 23.664 -4.948 1.00 88.88 343 ALA A C 1
ATOM 2753 O O . ALA A 1 343 ? -2.144 23.225 -5.719 1.00 88.88 343 ALA A O 1
ATOM 2754 N N . GLU A 1 344 ? -2.977 24.943 -4.562 1.00 90.75 344 GLU A N 1
ATOM 2755 C CA . GLU A 1 344 ? -1.973 25.907 -5.029 1.00 90.75 344 GLU A CA 1
ATOM 2756 C C . GLU A 1 344 ? -0.560 25.519 -4.580 1.00 90.75 344 GLU A C 1
ATOM 2758 O O . GLU A 1 344 ? 0.389 25.616 -5.361 1.00 90.75 344 GLU A O 1
ATOM 2763 N N . GLU A 1 345 ? -0.411 25.044 -3.338 1.00 92.81 345 GLU A N 1
ATOM 2764 C CA . GLU A 1 345 ? 0.864 24.516 -2.844 1.00 92.81 345 GLU A CA 1
ATOM 2765 C C . GLU A 1 345 ? 1.299 23.283 -3.644 1.00 92.81 345 GLU A C 1
ATOM 2767 O O . GLU A 1 345 ? 2.460 23.188 -4.046 1.00 92.81 345 GLU A O 1
ATOM 2772 N N . PHE A 1 346 ? 0.364 22.374 -3.934 1.00 94.38 346 PHE A N 1
ATOM 2773 C CA . PHE A 1 346 ? 0.617 21.203 -4.771 1.00 94.38 346 PHE A CA 1
ATOM 2774 C C . PHE A 1 346 ? 1.148 21.586 -6.157 1.00 94.38 346 PHE A C 1
ATOM 2776 O O . PHE A 1 346 ? 2.215 21.110 -6.544 1.00 94.38 346 PHE A O 1
ATOM 2783 N N . TYR A 1 347 ? 0.473 22.495 -6.868 1.00 93.25 347 TYR A N 1
ATOM 2784 C CA . TYR A 1 347 ? 0.880 22.907 -8.217 1.00 93.25 347 TYR A CA 1
ATOM 2785 C C . TYR A 1 347 ? 2.236 23.623 -8.257 1.00 93.25 347 TYR A C 1
ATOM 2787 O O . TYR A 1 347 ? 2.879 23.673 -9.306 1.00 93.25 347 TYR A O 1
ATOM 2795 N N . ARG A 1 348 ? 2.679 24.176 -7.122 1.00 92.81 348 ARG A N 1
ATOM 2796 C CA . ARG A 1 348 ? 3.984 24.827 -6.985 1.00 92.81 348 ARG A CA 1
ATOM 2797 C C . ARG A 1 348 ? 5.112 23.846 -6.666 1.00 92.81 348 ARG A C 1
ATOM 2799 O O . ARG A 1 348 ? 6.235 24.064 -7.114 1.00 92.81 348 ARG A O 1
ATOM 2806 N N . VAL A 1 349 ? 4.846 22.834 -5.839 1.00 92.56 349 VAL A N 1
ATOM 2807 C CA . VAL A 1 349 ? 5.869 21.906 -5.326 1.00 92.56 349 VAL A CA 1
ATOM 2808 C C . VAL A 1 349 ? 6.049 20.699 -6.241 1.00 92.56 349 VAL A C 1
ATOM 2810 O O . VAL A 1 349 ? 7.179 20.279 -6.486 1.00 92.56 349 VAL A O 1
ATOM 2813 N N . ILE A 1 350 ? 4.952 20.139 -6.750 1.00 93.62 350 ILE A N 1
ATOM 2814 C CA . ILE A 1 350 ? 4.983 18.944 -7.592 1.00 93.62 350 ILE A CA 1
ATOM 2815 C C . ILE A 1 350 ? 5.203 19.357 -9.051 1.00 93.62 350 ILE A C 1
ATOM 2817 O O . ILE A 1 350 ? 4.510 20.257 -9.521 1.00 93.62 350 ILE A O 1
ATOM 2821 N N . PRO A 1 351 ? 6.128 18.730 -9.799 1.00 93.19 351 PRO A N 1
ATOM 2822 C CA . PRO A 1 351 ? 6.365 19.089 -11.194 1.00 93.19 351 PRO A CA 1
ATOM 2823 C C . PRO A 1 351 ? 5.152 18.851 -12.111 1.00 93.19 351 PRO A C 1
ATOM 2825 O O . PRO A 1 351 ? 4.494 17.820 -11.952 1.00 93.19 351 PRO A O 1
ATOM 2828 N N . PRO A 1 352 ? 4.884 19.726 -13.103 1.00 92.88 352 PRO A N 1
ATOM 2829 C CA . PRO A 1 352 ? 3.769 19.571 -14.047 1.00 92.88 352 PRO A CA 1
ATOM 2830 C C . PRO A 1 352 ? 3.729 18.220 -14.761 1.00 92.88 352 PRO A C 1
ATOM 2832 O O . PRO A 1 352 ? 2.656 17.678 -15.012 1.00 92.88 352 PRO A O 1
ATOM 2835 N N . GLU A 1 353 ? 4.898 17.651 -15.049 1.00 92.38 353 GLU A N 1
ATOM 2836 C CA . GLU A 1 353 ? 5.010 16.346 -15.692 1.00 92.38 353 GLU A CA 1
ATOM 2837 C C . GLU A 1 353 ? 4.344 15.273 -14.823 1.00 92.38 353 GLU A C 1
ATOM 2839 O O . GLU A 1 353 ? 3.525 14.500 -15.316 1.00 92.38 353 GLU A O 1
ATOM 2844 N N . LEU A 1 354 ? 4.608 15.286 -13.509 1.00 93.06 354 LEU A N 1
ATOM 2845 C CA . LEU A 1 354 ? 4.036 14.316 -12.572 1.00 93.06 354 LEU A CA 1
ATOM 2846 C C . LEU A 1 354 ? 2.566 14.610 -12.286 1.00 93.06 354 LEU A C 1
ATOM 2848 O O . LEU A 1 354 ? 1.778 13.681 -12.165 1.00 93.06 354 LEU A O 1
ATOM 2852 N N . GLN A 1 355 ? 2.174 15.886 -12.254 1.00 93.88 355 GLN A N 1
ATOM 2853 C CA . GLN A 1 355 ? 0.768 16.273 -12.118 1.00 93.88 355 GLN A CA 1
ATOM 2854 C C . GLN A 1 355 ? -0.109 15.637 -13.203 1.00 93.88 355 GLN A C 1
ATOM 2856 O O . GLN A 1 355 ? -1.206 15.182 -12.903 1.00 93.88 355 GLN A O 1
ATOM 2861 N N . SER A 1 356 ? 0.378 15.576 -14.447 1.00 91.19 356 SER A N 1
ATOM 2862 C CA . SER A 1 356 ? -0.390 15.016 -15.568 1.00 91.19 356 SER A CA 1
ATOM 2863 C C . SER A 1 356 ? -0.528 13.490 -15.545 1.00 91.19 356 SER A C 1
ATOM 2865 O O . SER A 1 356 ? -1.356 12.954 -16.275 1.00 91.19 356 SER A O 1
ATOM 2867 N N . ARG A 1 357 ? 0.261 12.801 -14.711 1.00 93.69 357 ARG A N 1
ATOM 2868 C CA . ARG A 1 357 ? 0.208 11.345 -14.514 1.00 93.69 357 ARG A CA 1
ATOM 2869 C C . ARG A 1 357 ? -0.598 10.924 -13.289 1.00 93.69 357 ARG A C 1
ATOM 2871 O O . ARG A 1 357 ? -0.720 9.732 -13.061 1.00 93.69 357 ARG A O 1
ATOM 2878 N N . LEU A 1 358 ? -1.107 11.876 -12.503 1.00 96.00 358 LEU A N 1
ATOM 2879 C CA . LEU A 1 358 ? -1.911 11.594 -11.316 1.00 96.00 358 LEU A CA 1
ATOM 2880 C C . LEU A 1 358 ? -3.399 11.506 -11.667 1.00 96.00 358 LEU A C 1
ATOM 2882 O O . LEU A 1 358 ? -3.989 12.486 -12.120 1.00 96.00 358 LEU A O 1
ATOM 2886 N N . ASP A 1 359 ? -4.027 10.371 -11.374 1.00 97.19 359 ASP A N 1
ATOM 2887 C CA . ASP A 1 359 ? -5.435 10.117 -11.721 1.00 97.19 359 ASP A CA 1
ATOM 2888 C C . ASP A 1 359 ? -6.408 10.835 -10.782 1.00 97.19 359 ASP A C 1
ATOM 2890 O O . ASP A 1 359 ? -7.498 11.268 -11.172 1.00 97.19 359 ASP A O 1
ATOM 2894 N N . LEU A 1 360 ? -6.026 10.974 -9.509 1.00 97.19 360 LEU A N 1
ATOM 2895 C CA . LEU A 1 360 ? -6.854 11.621 -8.499 1.00 97.19 360 LEU A CA 1
ATOM 2896 C C . LEU A 1 360 ? -6.027 12.470 -7.539 1.00 97.19 360 LEU A C 1
ATOM 2898 O O . LEU A 1 360 ? -5.299 11.948 -6.706 1.00 97.19 360 LEU A O 1
ATOM 2902 N N . ILE A 1 361 ? -6.245 13.784 -7.562 1.00 96.25 361 ILE A N 1
ATOM 2903 C CA . ILE A 1 361 ? -5.709 14.716 -6.562 1.00 96.25 361 ILE A CA 1
ATOM 2904 C C . ILE A 1 361 ? -6.853 15.171 -5.651 1.00 96.25 361 ILE A C 1
ATOM 2906 O O . ILE A 1 361 ? -7.892 15.644 -6.135 1.00 96.25 361 ILE A O 1
ATOM 2910 N N . CYS A 1 362 ? -6.687 15.016 -4.335 1.00 95.44 362 CYS A N 1
ATOM 2911 C CA . CYS A 1 362 ? -7.720 15.360 -3.361 1.00 95.44 362 CYS A CA 1
ATOM 2912 C C . CYS A 1 362 ? -7.158 15.991 -2.085 1.00 95.44 362 CYS A C 1
ATOM 2914 O O . CYS A 1 362 ? -6.177 15.520 -1.514 1.00 95.44 362 CYS A O 1
ATOM 2916 N N . GLU A 1 363 ? -7.844 17.024 -1.603 1.00 95.00 363 GLU A N 1
ATOM 2917 C CA . GLU A 1 363 ? -7.568 17.680 -0.328 1.00 95.00 363 GLU A CA 1
ATOM 2918 C C . GLU A 1 363 ? -8.373 17.027 0.797 1.00 95.00 363 GLU A C 1
ATOM 2920 O O . GLU A 1 363 ? -9.590 16.873 0.695 1.00 95.00 363 GLU A O 1
ATOM 2925 N N . PHE A 1 364 ? -7.693 16.642 1.875 1.00 95.12 364 PHE A N 1
ATOM 2926 C CA . PHE A 1 364 ? -8.314 16.184 3.111 1.00 95.12 364 PHE A CA 1
ATOM 2927 C C . PHE A 1 364 ? -8.437 17.364 4.063 1.00 95.12 364 PHE A C 1
ATOM 2929 O O . PHE A 1 364 ? -7.446 18.007 4.419 1.00 95.12 364 PHE A O 1
ATOM 2936 N N . LYS A 1 365 ? -9.664 17.601 4.518 1.00 92.75 365 LYS A N 1
ATOM 2937 C CA . LYS A 1 365 ? -9.996 18.637 5.495 1.00 92.75 365 LYS A CA 1
ATOM 2938 C C . LYS A 1 365 ? -10.211 18.013 6.875 1.00 92.75 365 LYS A C 1
ATOM 2940 O O . LYS A 1 365 ? -10.496 16.817 6.962 1.00 92.75 365 LYS A O 1
ATOM 2945 N N . PRO A 1 366 ? -10.069 18.788 7.962 1.00 93.31 366 PRO A N 1
ATOM 2946 C CA . PRO A 1 366 ? -10.519 18.355 9.278 1.00 93.31 366 PRO A CA 1
ATOM 2947 C C . PRO A 1 366 ? -11.964 17.855 9.244 1.00 93.31 366 PRO A C 1
ATOM 2949 O O . PRO A 1 366 ? -12.817 18.458 8.591 1.00 93.31 366 PRO A O 1
ATOM 2952 N N . LEU A 1 367 ? -12.229 16.757 9.953 1.00 94.38 367 LEU A N 1
ATOM 2953 C CA . LEU A 1 367 ? -13.582 16.222 10.080 1.00 94.38 367 LEU A CA 1
ATOM 2954 C C . LEU A 1 367 ? -14.475 17.207 10.843 1.00 94.38 367 LEU A C 1
ATOM 2956 O O . LEU A 1 367 ? -14.046 17.828 11.81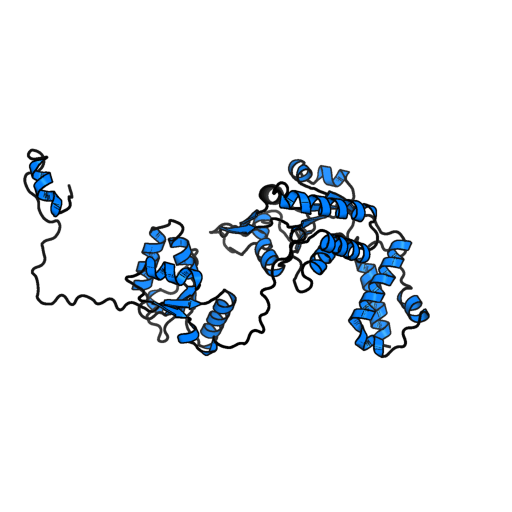6 1.00 94.38 367 LEU A O 1
ATOM 2960 N N . SER A 1 368 ? -15.739 17.316 10.442 1.00 93.31 368 SER A N 1
ATOM 2961 C CA . SER A 1 368 ? -16.748 18.052 11.208 1.00 93.31 368 SER A CA 1
ATOM 2962 C C . SER A 1 368 ? -16.998 17.398 12.574 1.00 93.31 368 SER A C 1
ATOM 2964 O O . SER A 1 368 ? -16.733 16.212 12.762 1.00 93.31 368 SER A O 1
ATOM 2966 N N . LEU A 1 369 ? -17.571 18.133 13.535 1.00 91.25 369 LEU A N 1
ATOM 2967 C CA . LEU A 1 369 ? -17.888 17.584 14.866 1.00 91.25 369 LEU A CA 1
ATOM 2968 C C . LEU A 1 369 ? -18.754 16.316 14.797 1.00 91.25 369 LEU A C 1
ATOM 2970 O O . LEU A 1 369 ? -18.510 15.359 15.526 1.00 91.25 369 LEU A O 1
ATOM 2974 N N . ARG A 1 370 ? -19.721 16.277 13.873 1.00 91.69 370 ARG A N 1
ATOM 2975 C CA . ARG A 1 370 ? -20.572 15.102 13.648 1.00 91.69 370 ARG A CA 1
ATOM 2976 C C . ARG A 1 370 ? -19.767 13.897 13.148 1.00 91.69 370 ARG A C 1
ATOM 2978 O O . ARG A 1 370 ? -19.976 12.778 13.612 1.00 91.69 370 ARG A O 1
ATOM 2985 N N . GLU A 1 371 ? -18.854 14.118 12.206 1.00 93.94 371 GLU A N 1
ATOM 2986 C CA . GLU A 1 371 ? -17.982 13.064 11.675 1.00 93.94 371 GLU A CA 1
ATOM 2987 C C . GLU A 1 371 ? -16.967 12.588 12.719 1.00 93.94 371 GLU A C 1
ATOM 2989 O O . GLU A 1 371 ? -16.708 11.390 12.794 1.00 93.94 371 GLU A O 1
ATOM 2994 N N . LYS A 1 372 ? -16.442 13.489 13.565 1.00 93.81 372 LYS A N 1
ATOM 2995 C CA . LYS A 1 372 ? -15.593 13.121 14.709 1.00 93.81 372 LYS A CA 1
ATOM 2996 C C . LYS A 1 372 ? -16.343 12.214 15.686 1.00 93.81 372 LYS A C 1
ATOM 2998 O O . LYS A 1 372 ? -15.805 11.176 16.049 1.00 93.81 372 LYS A O 1
ATOM 3003 N N . GLY A 1 373 ? -17.594 12.535 16.030 1.00 92.00 373 GLY A N 1
ATOM 3004 C CA . GLY A 1 373 ? -18.437 11.654 16.851 1.00 92.00 373 GLY A CA 1
ATOM 3005 C C . GLY A 1 373 ? -18.628 10.272 16.216 1.00 92.00 373 GLY A C 1
ATOM 3006 O O . GLY A 1 373 ? -18.383 9.253 16.850 1.00 92.00 373 GLY A O 1
ATOM 3007 N N . THR A 1 374 ? -18.921 10.233 14.912 1.00 93.44 374 THR A N 1
ATOM 3008 C CA . THR A 1 374 ? -19.031 8.963 14.165 1.00 93.44 374 THR A CA 1
ATOM 3009 C C . THR A 1 374 ? -17.714 8.175 14.175 1.00 93.44 374 THR A C 1
ATOM 3011 O O . THR A 1 374 ? -17.718 6.948 14.253 1.00 93.44 374 THR A O 1
ATOM 3014 N N . PHE A 1 375 ? -16.571 8.863 14.103 1.00 93.88 375 PHE A N 1
ATOM 3015 C CA . PHE A 1 375 ? -15.251 8.241 14.184 1.00 93.88 375 PHE A CA 1
ATOM 3016 C C . PHE A 1 375 ? -14.991 7.636 15.564 1.00 93.88 375 PHE A C 1
ATOM 3018 O O . PHE A 1 375 ? -14.472 6.523 15.634 1.00 93.88 375 PHE A O 1
ATOM 3025 N N . VAL A 1 376 ? -15.366 8.335 16.638 1.00 93.62 376 VAL A N 1
ATOM 3026 C CA . VAL A 1 376 ? -15.243 7.835 18.014 1.00 93.62 376 VAL A CA 1
ATOM 3027 C C . VAL A 1 376 ? -16.046 6.550 18.183 1.00 93.62 376 VAL A C 1
ATOM 3029 O O . VAL A 1 376 ? -15.468 5.525 18.544 1.00 93.62 376 VAL A O 1
ATOM 3032 N N . ASP A 1 377 ? -17.328 6.567 17.812 1.00 91.88 377 ASP A N 1
ATOM 3033 C CA . ASP A 1 377 ? -18.201 5.392 17.912 1.00 91.88 377 ASP A CA 1
ATOM 3034 C C . ASP A 1 377 ? -17.661 4.211 17.096 1.00 91.88 377 ASP A C 1
ATOM 3036 O O . ASP A 1 377 ? -17.680 3.060 17.538 1.00 91.88 377 ASP A O 1
ATOM 3040 N N . PHE A 1 378 ? -17.139 4.489 15.899 1.00 93.06 378 PHE A N 1
ATOM 3041 C CA . PHE A 1 378 ? -16.529 3.478 15.043 1.00 93.06 378 PHE A CA 1
ATOM 3042 C C . PHE A 1 378 ? -15.268 2.859 15.667 1.00 93.06 378 PHE A C 1
ATOM 3044 O O . PHE A 1 378 ? -15.107 1.636 15.639 1.00 93.06 378 PHE A O 1
ATOM 3051 N N . GLN A 1 379 ? -14.369 3.669 16.237 1.00 91.69 379 GLN A N 1
ATOM 3052 C CA . GLN A 1 379 ? -13.167 3.157 16.907 1.00 91.69 379 GLN A CA 1
ATOM 3053 C C . GLN A 1 379 ? -13.524 2.367 18.168 1.00 91.69 379 GLN A C 1
ATOM 3055 O O . GLN A 1 379 ? -12.958 1.297 18.381 1.00 91.69 379 GLN A O 1
ATOM 3060 N N . LEU A 1 380 ? -14.477 2.855 18.966 1.00 92.06 380 LEU A N 1
ATOM 3061 C CA . LEU A 1 380 ? -14.927 2.183 20.181 1.00 92.06 380 LEU A CA 1
ATOM 3062 C C . LEU A 1 380 ? -15.494 0.794 19.870 1.00 92.06 380 LEU A C 1
ATOM 3064 O O . LEU A 1 380 ? -15.061 -0.188 20.467 1.00 92.06 380 LEU A O 1
ATOM 3068 N N . ARG A 1 381 ? -16.374 0.681 18.866 1.00 90.94 381 ARG A N 1
ATOM 3069 C CA . ARG A 1 381 ? -16.895 -0.619 18.405 1.00 90.94 381 ARG A CA 1
ATOM 3070 C C . ARG A 1 381 ? -15.777 -1.574 17.991 1.00 90.94 381 ARG A C 1
ATOM 3072 O O . ARG A 1 381 ? -15.812 -2.738 18.374 1.00 90.94 381 ARG A O 1
ATOM 3079 N N . LYS A 1 382 ? -14.760 -1.082 17.272 1.00 90.06 382 LYS A N 1
ATOM 3080 C CA . LYS A 1 382 ? -13.588 -1.893 16.902 1.00 90.06 382 LYS A CA 1
ATOM 3081 C C . LYS A 1 382 ? -12.779 -2.356 18.111 1.00 90.06 382 LYS A C 1
ATOM 3083 O O . LYS A 1 382 ? -12.237 -3.456 18.069 1.00 90.06 382 LYS A O 1
ATOM 3088 N N . TYR A 1 383 ? -12.645 -1.538 19.152 1.00 90.75 383 TYR A N 1
ATOM 3089 C CA . TYR A 1 383 ? -11.963 -1.958 20.377 1.00 90.75 383 TYR A CA 1
ATOM 3090 C C . TYR A 1 383 ? -12.772 -3.002 21.143 1.00 90.75 383 TYR A C 1
ATOM 3092 O O . TYR A 1 383 ? -12.195 -4.006 21.545 1.00 90.75 383 TYR A O 1
ATOM 3100 N N . ILE A 1 384 ? -14.089 -2.815 21.265 1.00 88.62 384 ILE A N 1
ATOM 3101 C CA . ILE A 1 384 ? -14.989 -3.790 21.898 1.00 88.62 384 ILE A CA 1
ATOM 3102 C C . ILE A 1 384 ? -14.921 -5.140 21.175 1.00 88.62 384 ILE A C 1
ATOM 3104 O O . ILE A 1 384 ? -14.795 -6.175 21.818 1.00 88.62 384 ILE A O 1
ATOM 3108 N N . GLU A 1 385 ? -14.949 -5.134 19.840 1.00 89.69 385 GLU A N 1
ATOM 3109 C CA . GLU A 1 385 ? -14.833 -6.352 19.031 1.00 89.69 385 GLU A CA 1
ATOM 3110 C C . GLU A 1 385 ? -13.472 -7.040 19.212 1.00 89.69 385 GLU A C 1
ATOM 3112 O O . GLU A 1 385 ? -13.406 -8.253 19.373 1.00 89.69 385 GLU A O 1
ATOM 3117 N N . LYS A 1 386 ? -12.373 -6.276 19.215 1.00 88.56 386 LYS A N 1
ATOM 3118 C CA . LYS A 1 386 ? -11.015 -6.831 19.349 1.00 88.56 386 LYS A CA 1
ATOM 3119 C C . LYS A 1 386 ? -10.680 -7.329 20.748 1.00 88.56 386 LYS A C 1
ATOM 3121 O O . LYS A 1 386 ? -9.841 -8.213 20.877 1.00 88.56 386 LYS A O 1
ATOM 3126 N N . LEU A 1 387 ? -11.281 -6.730 21.768 1.00 90.00 387 LEU A N 1
ATOM 3127 C CA . LEU A 1 387 ? -11.093 -7.072 23.175 1.00 90.00 387 LEU A CA 1
ATOM 3128 C C . LEU A 1 387 ? -12.326 -7.811 23.712 1.00 90.00 387 LEU A C 1
ATOM 3130 O O . LEU A 1 387 ? -12.654 -7.692 24.891 1.00 90.00 387 LEU A O 1
ATOM 3134 N N . SER A 1 388 ? -13.025 -8.563 22.852 1.00 89.06 388 SER A N 1
ATOM 3135 C CA . SER A 1 388 ? -14.294 -9.216 23.188 1.00 89.06 388 SER A CA 1
ATOM 3136 C C . SER A 1 388 ? -14.201 -10.090 24.435 1.00 89.06 388 SER A C 1
ATOM 3138 O O . SER A 1 388 ? -15.126 -10.099 25.239 1.00 89.06 388 SER A O 1
ATOM 3140 N N . ASP A 1 389 ? -13.076 -10.781 24.627 1.00 88.88 389 ASP A N 1
ATOM 3141 C CA . ASP A 1 389 ? -12.849 -11.670 25.771 1.00 88.88 389 ASP A CA 1
ATOM 3142 C C . ASP A 1 389 ? -12.723 -10.902 27.096 1.00 88.88 389 ASP A C 1
ATOM 3144 O O . ASP A 1 389 ? -13.139 -11.383 28.152 1.00 88.88 389 ASP A O 1
ATOM 3148 N N . GLU A 1 390 ? -12.163 -9.692 27.055 1.00 88.19 390 GLU A N 1
ATOM 3149 C CA . GLU A 1 390 ? -12.048 -8.818 28.223 1.00 88.19 390 GLU A CA 1
ATOM 3150 C C . GLU A 1 390 ? -13.382 -8.128 28.510 1.00 88.19 390 GLU A C 1
ATOM 3152 O O . GLU A 1 390 ? -13.850 -8.135 29.650 1.00 88.19 390 GLU A O 1
ATOM 3157 N N . PHE A 1 391 ? -14.042 -7.625 27.463 1.00 86.62 391 PHE A N 1
ATOM 3158 C CA . PHE A 1 391 ? -15.359 -7.002 27.562 1.00 86.62 391 PHE A CA 1
ATOM 3159 C C . PHE A 1 391 ? -16.471 -7.986 27.938 1.00 86.62 391 PHE A C 1
ATOM 3161 O O . PHE A 1 391 ? -17.458 -7.560 28.526 1.00 86.62 391 PHE A O 1
ATOM 3168 N N . ALA A 1 392 ? -16.312 -9.293 27.698 1.00 86.38 392 ALA A N 1
ATOM 3169 C CA . ALA A 1 392 ? -17.274 -10.319 28.112 1.00 86.38 392 ALA A CA 1
ATOM 3170 C C . ALA A 1 392 ? -17.494 -10.384 29.637 1.00 86.38 392 ALA A C 1
ATOM 3172 O O . ALA A 1 392 ? -18.474 -10.971 30.094 1.00 86.38 392 ALA A O 1
ATOM 3173 N N . LYS A 1 393 ? -16.595 -9.787 30.432 1.00 87.56 393 LYS A N 1
ATOM 3174 C CA . LYS A 1 393 ? -16.728 -9.664 31.893 1.00 87.56 393 LYS A CA 1
ATOM 3175 C C . LYS A 1 393 ? -17.686 -8.548 32.319 1.00 87.56 393 LYS A C 1
ATOM 3177 O O . LYS A 1 393 ? -18.072 -8.506 33.485 1.00 87.56 393 LYS A O 1
ATOM 3182 N N . TYR A 1 394 ? -18.053 -7.663 31.396 1.00 85.12 394 TYR A N 1
ATOM 3183 C CA . TYR A 1 394 ? -18.860 -6.478 31.646 1.00 85.12 394 TYR A CA 1
ATOM 3184 C C . TYR A 1 394 ? -20.176 -6.567 30.867 1.00 85.12 394 TYR A C 1
ATOM 3186 O O . TYR A 1 394 ? -20.219 -7.005 29.717 1.00 85.12 394 TYR A O 1
ATOM 3194 N N . GLU A 1 395 ? -21.271 -6.122 31.477 1.00 83.94 395 GLU A N 1
ATOM 3195 C CA . GLU A 1 395 ? -22.526 -5.917 30.756 1.00 83.94 395 GLU A CA 1
ATOM 3196 C C . GLU A 1 395 ? -22.445 -4.573 30.025 1.00 83.94 395 GLU A C 1
ATOM 3198 O O . GLU A 1 395 ? -22.489 -3.520 30.653 1.00 83.94 395 GLU A O 1
ATOM 3203 N N . ILE A 1 396 ? -22.268 -4.596 28.702 1.00 84.56 396 ILE A N 1
ATOM 3204 C CA . ILE A 1 396 ? -22.108 -3.373 27.902 1.00 84.56 396 ILE A CA 1
ATOM 3205 C C . ILE A 1 396 ? -23.467 -2.703 27.707 1.00 84.56 396 ILE A C 1
ATOM 3207 O O . ILE A 1 396 ? -24.215 -3.039 26.785 1.00 84.56 396 ILE A O 1
ATOM 3211 N N . THR A 1 397 ? -23.787 -1.751 28.580 1.00 87.88 397 THR A N 1
ATOM 3212 C CA . THR A 1 397 ? -25.017 -0.959 28.490 1.00 87.88 397 THR A CA 1
ATOM 3213 C C . THR A 1 397 ? -24.828 0.289 27.611 1.00 87.88 397 THR A C 1
ATOM 3215 O O . THR A 1 397 ? -23.694 0.729 27.384 1.00 87.88 397 THR A O 1
ATOM 3218 N N . PRO A 1 398 ? -25.918 0.893 27.096 1.00 86.00 398 PRO A N 1
ATOM 3219 C CA . PRO A 1 398 ? -25.847 2.153 26.355 1.00 86.00 398 PRO A CA 1
ATOM 3220 C C . PRO A 1 398 ? -25.155 3.284 27.128 1.00 86.00 398 PRO A C 1
ATOM 3222 O O . PRO A 1 398 ? -24.448 4.080 26.519 1.00 86.00 398 PRO A O 1
ATOM 3225 N N . GLU A 1 399 ? -25.304 3.324 28.454 1.00 86.50 399 GLU A N 1
ATOM 3226 C CA . GLU A 1 399 ? -24.679 4.327 29.321 1.00 86.50 399 GLU A CA 1
ATOM 3227 C C . GLU A 1 399 ? -23.152 4.191 29.338 1.00 86.50 399 GLU A C 1
ATOM 3229 O O . GLU A 1 399 ? -22.451 5.196 29.267 1.00 86.50 399 GLU A O 1
ATOM 3234 N N . ILE A 1 400 ? -22.626 2.960 29.359 1.00 84.88 400 ILE A N 1
ATOM 3235 C CA . ILE A 1 400 ? -21.177 2.707 29.286 1.00 84.88 400 ILE A CA 1
ATOM 3236 C C . ILE A 1 400 ? -20.632 3.138 27.922 1.00 84.88 400 ILE A C 1
ATOM 3238 O O . ILE A 1 400 ? -19.556 3.727 27.834 1.00 84.88 400 ILE A O 1
ATOM 3242 N N . ILE A 1 401 ? -21.372 2.875 26.842 1.00 84.88 401 ILE A N 1
ATOM 3243 C CA . ILE A 1 401 ? -20.978 3.321 25.499 1.00 84.88 401 ILE A CA 1
ATOM 3244 C C . ILE A 1 401 ? -20.961 4.851 25.435 1.00 84.88 401 ILE A C 1
ATOM 3246 O O . ILE A 1 401 ? -20.003 5.422 24.920 1.00 84.88 401 ILE A O 1
ATOM 3250 N N . GLU A 1 402 ? -21.982 5.519 25.975 1.00 86.81 402 GLU A N 1
ATOM 3251 C CA . GLU A 1 402 ? -22.038 6.981 26.038 1.00 86.81 402 GLU A CA 1
ATOM 3252 C C . GLU A 1 402 ? -20.884 7.553 26.873 1.00 86.81 402 GLU A C 1
ATOM 3254 O O . GLU A 1 402 ? -20.221 8.502 26.447 1.00 86.81 402 GLU A O 1
ATOM 3259 N N . GLU A 1 403 ? -20.579 6.933 28.014 1.00 87.00 403 GLU A N 1
ATOM 3260 C CA . GLU A 1 403 ? -19.436 7.295 28.842 1.00 87.00 403 GLU A CA 1
ATOM 3261 C C . GLU A 1 403 ? -18.131 7.161 28.055 1.00 87.00 403 GLU A C 1
ATOM 3263 O O . GLU A 1 403 ? -17.377 8.128 27.966 1.00 87.00 403 GLU A O 1
ATOM 3268 N N . LEU A 1 404 ? -17.863 6.013 27.430 1.00 86.00 404 LEU A N 1
ATOM 3269 C CA . LEU A 1 404 ? -16.637 5.774 26.662 1.00 86.00 404 LEU A CA 1
ATOM 3270 C C . LEU A 1 404 ? -16.530 6.676 25.420 1.00 86.00 404 LEU A C 1
ATOM 3272 O O . LEU A 1 404 ? -15.430 7.121 25.086 1.00 86.00 404 LEU A O 1
ATOM 3276 N N . SER A 1 405 ? -17.650 7.013 24.775 1.00 85.94 405 SER A N 1
ATOM 3277 C CA . SER A 1 405 ? -17.694 7.946 23.641 1.00 85.94 405 SER A CA 1
ATOM 3278 C C . SER A 1 405 ? -17.564 9.420 24.055 1.00 85.94 405 SER A C 1
ATOM 3280 O O . SER A 1 405 ? -17.266 10.266 23.205 1.00 85.94 405 SER A O 1
ATOM 3282 N N . ASN A 1 406 ? -17.733 9.756 25.341 1.00 86.62 406 ASN A N 1
ATOM 3283 C CA . ASN A 1 406 ? -17.568 11.117 25.858 1.00 86.62 406 ASN A CA 1
ATOM 3284 C C . ASN A 1 406 ? -16.081 11.520 25.929 1.00 86.62 406 ASN A C 1
ATOM 3286 O O . ASN A 1 406 ? -15.433 11.468 26.979 1.00 86.62 406 ASN A O 1
ATOM 3290 N N . VAL A 1 407 ? -15.525 11.877 24.776 1.00 83.06 407 VAL A N 1
ATOM 3291 C CA . VAL A 1 407 ? -14.138 12.308 24.587 1.00 83.06 407 VAL A CA 1
ATOM 3292 C C . VAL A 1 407 ? -14.128 13.765 24.130 1.00 83.06 407 VAL A C 1
ATOM 3294 O O . VAL A 1 407 ? -14.890 14.133 23.240 1.00 83.06 407 VAL A O 1
ATOM 3297 N N . ASP A 1 408 ? -13.244 14.599 24.684 1.00 82.06 408 ASP A N 1
ATOM 3298 C CA . ASP A 1 408 ? -13.070 15.966 24.182 1.00 82.06 408 ASP A CA 1
ATOM 3299 C C . ASP A 1 408 ? -12.260 15.965 22.875 1.00 82.06 408 ASP A C 1
ATOM 3301 O O . ASP A 1 408 ? -11.037 15.804 22.859 1.00 82.06 408 ASP A O 1
ATOM 3305 N N . TYR A 1 409 ? -12.964 16.134 21.755 1.00 82.62 409 TYR A N 1
ATOM 3306 C CA . TYR A 1 409 ? -12.388 16.259 20.413 1.00 82.62 409 TYR A CA 1
ATOM 3307 C C . TYR A 1 409 ? -12.736 17.590 19.727 1.00 82.62 409 TYR A C 1
ATOM 3309 O O . TYR A 1 409 ? -12.476 17.752 18.527 1.00 82.62 409 TYR A O 1
ATOM 3317 N N . HIS A 1 410 ? -13.305 18.564 20.451 1.00 77.62 410 HIS A N 1
ATOM 3318 C CA . HIS A 1 410 ? -13.805 19.808 19.851 1.00 77.62 410 HIS A CA 1
ATOM 3319 C C . HIS A 1 410 ? -12.700 20.619 19.165 1.00 77.62 410 HIS A C 1
ATOM 3321 O O . HIS A 1 410 ? -12.898 21.093 18.047 1.00 77.62 410 HIS A O 1
ATOM 3327 N N . ASN A 1 411 ? -11.519 20.689 19.784 1.00 80.06 411 ASN A N 1
ATOM 3328 C CA . ASN A 1 411 ? -10.364 21.438 19.276 1.00 80.06 411 ASN A CA 1
ATOM 3329 C C . ASN A 1 411 ? -9.262 20.542 18.688 1.00 80.06 411 ASN A C 1
ATOM 3331 O O . ASN A 1 411 ? -8.151 21.009 18.445 1.00 80.06 411 ASN A O 1
ATOM 3335 N N . ASN A 1 412 ? -9.544 19.252 18.487 1.00 85.12 412 ASN A N 1
ATOM 3336 C CA . ASN A 1 412 ? -8.555 18.296 18.006 1.00 85.12 412 ASN A CA 1
ATOM 3337 C C . ASN A 1 412 ? -8.910 17.798 16.606 1.00 85.12 412 ASN A C 1
ATOM 3339 O O . ASN A 1 412 ? -9.874 17.055 16.428 1.00 85.12 412 ASN A O 1
ATOM 3343 N N . ASP A 1 413 ? -8.137 18.212 15.608 1.00 88.00 413 ASP A N 1
ATOM 3344 C CA . ASP A 1 413 ? -8.316 17.781 14.217 1.00 88.00 413 ASP A CA 1
ATOM 3345 C C . ASP A 1 413 ? -7.472 16.550 13.865 1.00 88.00 413 ASP A C 1
ATOM 3347 O O . ASP A 1 413 ? -7.663 15.937 12.814 1.00 88.00 413 ASP A O 1
ATOM 3351 N N . ASN A 1 414 ? -6.556 16.150 14.747 1.00 92.00 414 ASN A N 1
ATOM 3352 C CA . ASN A 1 414 ? -5.706 14.993 14.543 1.00 92.00 414 ASN A CA 1
ATOM 3353 C C . ASN A 1 414 ? -6.415 13.720 15.022 1.00 92.00 414 ASN A C 1
ATOM 3355 O O . ASN A 1 414 ? -6.466 13.408 16.213 1.00 92.00 414 ASN A O 1
ATOM 3359 N N . LEU A 1 415 ? -6.898 12.919 14.071 1.00 92.31 415 LEU A N 1
ATOM 3360 C CA . LEU A 1 415 ? -7.612 11.672 14.360 1.00 92.31 415 LEU A CA 1
ATOM 3361 C C . LEU A 1 415 ? -6.739 10.645 15.093 1.00 92.31 415 LEU A C 1
ATOM 3363 O O . LEU A 1 415 ? -7.263 9.778 15.791 1.00 92.31 415 LEU A O 1
ATOM 3367 N N . ARG A 1 416 ? -5.406 10.733 14.968 1.00 91.25 416 ARG A N 1
ATOM 3368 C CA . ARG A 1 416 ? -4.483 9.884 15.735 1.00 91.25 416 ARG A CA 1
ATOM 3369 C C . ARG A 1 416 ? -4.550 10.202 17.225 1.00 91.25 416 ARG A C 1
ATOM 3371 O O . ARG A 1 416 ? -4.484 9.281 18.032 1.00 91.25 416 ARG A O 1
ATOM 3378 N N . ASP A 1 417 ? -4.668 11.477 17.573 1.00 91.75 417 ASP A N 1
ATOM 3379 C CA . ASP A 1 417 ? -4.732 11.910 18.965 1.00 91.75 417 ASP A CA 1
ATOM 3380 C C . ASP A 1 417 ? -6.093 11.549 19.565 1.00 91.75 417 ASP A C 1
ATOM 3382 O O . ASP A 1 417 ? -6.136 10.969 20.644 1.00 91.75 417 ASP A O 1
ATOM 3386 N N . ILE A 1 418 ? -7.187 11.737 18.815 1.00 92.00 418 ILE A N 1
ATOM 3387 C CA . ILE A 1 418 ? -8.519 11.243 19.213 1.00 92.00 418 ILE A CA 1
ATOM 3388 C C . ILE A 1 418 ? -8.481 9.729 19.463 1.00 92.00 418 IL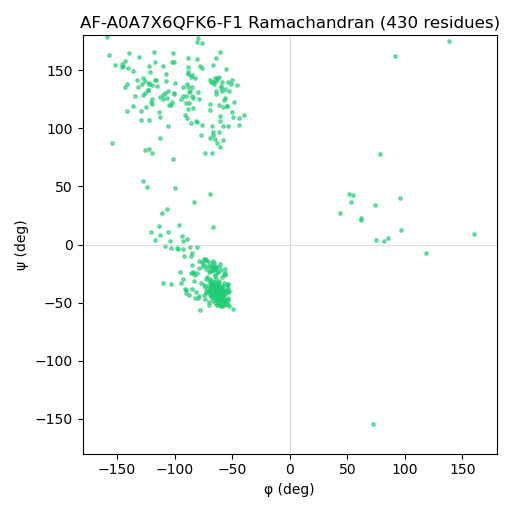E A C 1
ATOM 3390 O O . ILE A 1 418 ? -8.932 9.259 20.504 1.00 92.00 418 ILE A O 1
ATOM 3394 N N . LYS A 1 419 ? -7.891 8.953 18.544 1.00 91.12 419 LYS A N 1
ATOM 3395 C CA . LYS A 1 419 ? -7.771 7.496 18.692 1.00 91.12 419 LYS A CA 1
ATOM 3396 C C . LYS A 1 419 ? -7.020 7.092 19.966 1.00 91.12 419 LYS A C 1
ATOM 3398 O O . LYS A 1 419 ? -7.425 6.128 20.609 1.00 91.12 419 LYS A O 1
ATOM 3403 N N . ARG A 1 420 ? -5.949 7.811 20.321 1.00 91.19 420 ARG A N 1
ATOM 3404 C CA . ARG A 1 420 ? -5.176 7.571 21.552 1.00 91.19 420 ARG A CA 1
ATOM 3405 C C . ARG A 1 420 ? -5.995 7.841 22.808 1.00 91.19 420 ARG A C 1
ATOM 3407 O O . ARG A 1 420 ? -5.888 7.076 23.755 1.00 91.19 420 ARG A O 1
ATOM 3414 N N . ILE A 1 421 ? -6.816 8.892 22.809 1.00 91.19 421 ILE A N 1
ATOM 3415 C CA . ILE A 1 421 ? -7.683 9.200 23.954 1.00 91.19 421 ILE A CA 1
ATOM 3416 C C . ILE A 1 421 ? -8.720 8.084 24.152 1.00 91.19 421 ILE A C 1
ATOM 3418 O O . ILE A 1 421 ? -8.919 7.628 25.272 1.00 91.19 421 ILE A O 1
ATOM 3422 N N . ILE A 1 422 ? -9.327 7.590 23.066 1.00 91.12 422 ILE A N 1
ATOM 3423 C CA . ILE A 1 422 ? -10.263 6.452 23.127 1.00 91.12 422 ILE A CA 1
ATOM 3424 C C . ILE A 1 422 ? -9.558 5.201 23.662 1.00 91.12 422 ILE A C 1
ATOM 3426 O O . ILE A 1 422 ? -10.092 4.519 24.527 1.00 91.12 422 ILE A O 1
ATOM 3430 N N . GLU A 1 423 ? -8.358 4.905 23.158 1.00 90.31 423 GLU A N 1
ATOM 3431 C CA . GLU A 1 423 ? -7.555 3.758 23.594 1.00 90.31 423 GLU A CA 1
ATOM 3432 C C . GLU A 1 423 ? -7.264 3.809 25.098 1.00 90.31 423 GLU A C 1
ATOM 3434 O O . GLU A 1 423 ? -7.508 2.831 25.798 1.00 90.31 423 GLU A O 1
ATOM 3439 N N . GLN A 1 424 ? -6.816 4.962 25.603 1.00 90.56 424 GLN A N 1
ATOM 3440 C CA . GLN A 1 424 ? -6.583 5.170 27.033 1.00 90.56 424 GLN A CA 1
ATOM 3441 C C . GLN A 1 424 ? -7.855 4.936 27.845 1.00 90.56 424 GLN A C 1
ATOM 3443 O O . GLN A 1 424 ? -7.825 4.180 28.809 1.00 90.56 424 GLN A O 1
ATOM 3448 N N . LYS A 1 425 ? -8.982 5.503 27.410 1.00 90.69 425 LYS A N 1
ATOM 3449 C CA . LYS A 1 425 ? -10.260 5.382 28.115 1.00 90.69 425 LYS A CA 1
ATOM 3450 C C . LYS A 1 425 ? -10.787 3.944 28.156 1.00 90.69 425 LYS A C 1
ATOM 3452 O O . LYS A 1 425 ? -11.288 3.499 29.184 1.00 90.69 425 LYS A O 1
ATOM 3457 N N . VAL A 1 426 ? -10.639 3.201 27.057 1.00 90.50 426 VAL A N 1
ATOM 3458 C CA . VAL A 1 426 ? -10.983 1.771 26.989 1.00 90.50 426 VAL A CA 1
ATOM 3459 C C . VAL A 1 426 ? -10.111 0.952 27.941 1.00 90.50 426 VAL A C 1
ATOM 3461 O O . VAL A 1 426 ? -10.627 0.120 28.679 1.00 90.50 426 VAL A O 1
ATOM 3464 N N . ILE A 1 427 ? -8.799 1.194 27.948 1.00 89.44 427 ILE A N 1
ATOM 3465 C CA . ILE A 1 427 ? -7.866 0.479 28.826 1.00 89.44 427 ILE A CA 1
ATOM 3466 C C . ILE A 1 427 ? -8.134 0.814 30.297 1.00 89.44 427 ILE A C 1
ATOM 3468 O O . ILE A 1 427 ? -8.083 -0.073 31.143 1.00 89.44 427 ILE A O 1
ATOM 3472 N N . GLU A 1 428 ? -8.419 2.074 30.623 1.00 90.38 428 GLU A N 1
ATOM 3473 C CA . GLU A 1 428 ? -8.797 2.484 31.977 1.00 90.38 428 GLU A CA 1
ATOM 3474 C C . GLU A 1 428 ? -10.057 1.750 32.440 1.00 90.38 428 GLU A C 1
ATOM 3476 O O . GLU A 1 428 ? -10.045 1.182 33.525 1.00 90.38 428 GLU A O 1
ATOM 3481 N N . PHE A 1 429 ? -11.089 1.671 31.596 1.00 88.94 429 PHE A N 1
ATOM 3482 C CA . PHE A 1 429 ? -12.321 0.942 31.903 1.00 88.94 429 PHE A CA 1
ATOM 3483 C C . PHE A 1 429 ? -12.090 -0.552 32.181 1.00 88.94 429 PHE A C 1
ATOM 3485 O O . PHE A 1 429 ? -12.664 -1.087 33.121 1.00 88.94 429 PHE A O 1
ATOM 3492 N N . LEU A 1 430 ? -11.233 -1.223 31.405 1.00 87.44 430 LEU A N 1
ATOM 3493 C CA . LEU A 1 430 ? -10.949 -2.659 31.570 1.00 87.44 430 LEU A CA 1
ATOM 3494 C C . LEU A 1 430 ? -10.038 -2.986 32.766 1.00 87.44 430 LEU A C 1
ATOM 3496 O O . LEU A 1 430 ? -9.941 -4.144 33.170 1.00 87.44 430 LEU A O 1
ATOM 3500 N N . ASN A 1 431 ? -9.335 -1.987 33.309 1.00 83.38 431 ASN A N 1
ATOM 3501 C CA . ASN A 1 431 ? -8.476 -2.140 34.488 1.00 83.38 431 ASN A CA 1
ATOM 3502 C C . ASN A 1 431 ? -9.192 -1.816 35.810 1.00 83.38 431 ASN A C 1
ATOM 3504 O O . ASN A 1 431 ? -8.582 -1.955 36.875 1.00 83.38 431 ASN A O 1
ATOM 3508 N N . VAL A 1 432 ? -10.447 -1.366 35.738 1.00 64.00 432 VAL A N 1
ATOM 3509 C CA . VAL A 1 432 ? -11.363 -1.199 36.875 1.00 64.00 432 VAL A CA 1
ATOM 3510 C C . VAL A 1 432 ? -12.147 -2.489 37.068 1.00 64.00 432 VAL A C 1
ATOM 3512 O O . VAL A 1 432 ? -12.237 -2.924 38.239 1.00 64.00 432 VAL A O 1
#

Solvent-accessible surface area (backbone atoms only — not comparable to full-atom values): 24846 Å² total; per-residue (Å²): 138,90,72,60,79,95,47,44,67,61,49,39,71,76,34,61,91,80,41,91,79,88,76,74,96,60,81,79,72,77,85,63,93,72,77,72,75,80,74,70,78,52,39,67,38,23,26,40,85,49,69,71,52,49,51,53,51,52,53,50,25,60,77,69,71,35,53,71,48,71,56,61,101,78,73,94,64,85,65,75,60,73,75,55,53,51,67,42,96,53,61,25,41,37,38,42,42,60,47,51,56,52,22,73,73,80,32,69,69,45,44,54,50,50,52,55,51,57,65,68,40,74,54,50,46,42,32,30,43,48,92,50,45,66,58,46,42,73,76,38,56,78,52,30,76,51,71,43,56,44,40,80,81,41,55,84,77,47,79,73,86,62,69,76,71,66,73,75,62,73,29,38,74,49,80,49,53,75,69,57,47,51,52,48,51,52,53,47,58,71,71,46,73,58,63,62,71,55,49,62,51,48,56,50,49,53,58,48,43,42,53,35,35,76,74,69,76,39,34,46,49,31,34,39,36,30,9,61,76,46,61,49,67,74,47,55,56,51,53,52,28,46,72,54,30,61,93,42,52,77,22,64,48,57,36,75,80,44,55,77,89,49,40,50,35,54,39,35,16,40,54,87,86,52,94,79,66,47,82,12,50,52,63,57,30,49,71,56,12,29,26,36,44,37,35,39,30,40,50,80,59,60,43,71,70,46,52,52,51,51,47,49,29,56,68,71,15,36,50,67,33,41,85,71,48,76,46,84,39,66,42,23,36,41,38,37,27,29,67,47,67,46,69,70,54,43,68,71,73,48,55,69,75,52,58,76,69,47,75,41,79,46,74,52,64,69,68,51,74,71,40,46,52,52,42,45,53,53,52,50,51,53,48,49,64,74,40,40,80,68,49,68,78,51,86,87,44,72,66,57,52,51,55,66,59,69,62,96,49,91,92,54,58,32,52,60,59,55,51,50,53,46,51,51,53,52,52,53,60,75,73,106

Foldseek 3Di:
DDDDPVCQVVVCVVCVVPDPDDDDPDDDDDPDPDPPPPLQPADEAAADADVVLVVVVVVVCVVVVAAEEEDDPDDPDDDPPLLVQLVDPHAHEYECAVLLVVCVVPDVVSLVVVVVSLVSRPRHHYYYHPVCQVVCCVSVVSHHPHYYHCCVVVVVSPDDPPVCPVLQAQFFLLVDDPVLLVVLLVQLPLQDFDPVVVSVLVSVLSVVLSVCLVVPNFFEAEAEEEAAAQLCLVVSLVSQLCSRPVPFDAAEDAQVVDDQVCSQCQQQNDARPDDPGDGHSNVVSCSRRSYLEHEYEQVLNYDPVVLVVVLVCRVPQWDAGNSRDIDHSGRHYYRYYHHHQDPVSVPVRRDPSSVVSHSYYDYRDQDDPVSLLVLLLVLLVVVCVVCVVLCVVDDDDPVNSVVLSPDPCPPPSRNVVVSVSSVVSVVVVSVD

pLDDT: mean 84.2, std 15.52, range [27.25, 98.69]

Secondary structure (DSSP, 8-state):
----GGGHHHHHHH-TTT-S----SSPPPP--TT-------PEEEEEE-SHHHHHHHHHHHHHTT--EEE--S---S--S-HHHHTT-SSPPEEE-HHHHHHHHTT-HHHHHHHHHHHHH-TT-EEEEEGGGHHHHHHH-TTTEEEEEEGGGT-GGGS------------B-GGG--HHHHHHHHHHHHHHS-S-HHHHHHHHHHHHHHHHHHHTTS---EEEEEES-TTSSHHHHHHHHHHHH-TTSPPEEEEGGGS-TTTHHHHHHBPPTTSTT-PBPHHHHHHHHH-BSEEEEETGGG--HHHHHHHHHHHHHSEEE-TTS-EEE-TTPEEEEE----SHHHHHHHS-HHHHTT-SEEEEPPPPPHHHHHHHHHHHHHHHHHHTHHHHTTS---HHHHHHHH----TT---HHHHHHHHHHHHHHHHT-

Radius of gyration: 31.64 Å; Cα contacts (8 Å, |Δi|>4): 582; chains: 1; bounding box: 82×73×91 Å

Mean predicted aligned error: 16.93 Å

Sequence (432 aa):
MIVREDLSERALNHFPFVFDKCYPIYPKPAMESGDTIHTVSRKRLYTYSNNAHLERIIELAIQRNIPFFTFNQATKRPNPELSDLDKSRIAPIVDITTMIRAALSNNAHILYFAEQLIDMLSNTIFIVQQDSGDDVLQNLPLYFESHADIITLYPELGIEKVSATEEIRLRRITDYNAVQLEEFFEFFSVNLIGHGEFKDRFLRAVRNFSKLNRIKEEKILSIFLLGGSGLGKTEVARIIKNYLNAETSLAKINFGNYSSHDALNSLIGSPAGYVGCESGELGVKLQKSKAGVIVCDEFEKTTRPVFNFFLELLEDGSFTDSLTREYDLDGYIIVFTSNLKTAEEFYRVIPPELQSRLDLICEFKPLSLREKGTFVDFQLRKYIEKLSDEFAKYEITPEIIEELSNVDYHNNDNLRDIKRIIEQKVIEFLNV